Protein AF-A0A084A4T8-F1 (afdb_monomer)

Sequence (423 aa):
MIPLPVWFFDAFEHLAKQDIDALKQLWGAEPVLRAAVVRLDKDNPALHPHKYCPHCGSDHYVPNSREWEYRCLDCLKQSSPATETPFAGLHRRKYYILYAVLMTHWVNDYIEDVVWLSGCHNKIYWKEYASRLEPILAALPAPVTPFPRYLHGFTPEQQGMTCPSCHSHQVRYKDLMPAANPDLSCQVCQHHFVMHPNMPRGMLRDGTQPEVPDWFEKEFDHTSNAEYEHLVTVWHREPVLRELVDRLDEQNPDLNRVQECPYCHNHRIIQPASGSESYACPACGATFVAATGTVFYRMPKDRYWGLYRVLVLLWGQWYLTKALPICRSSSVNQFRIYEKRLQPLFEELKGRPLTPRPRWLLGFTPGEQGVRCLHCHSLNLTTEGRTVSPLDDPKIICEECGHEFMLREWFKERARSNMQQKS

Solvent-accessible surface area (backbone atoms only — not comparable to full-atom values): 24595 Å² total; per-residue (Å²): 133,80,84,79,62,84,54,53,57,77,28,42,57,56,53,55,71,70,60,51,52,52,52,53,50,47,64,67,71,32,66,50,56,53,52,48,50,59,54,52,48,70,51,30,32,92,80,47,67,61,73,50,35,88,88,77,61,49,71,53,70,43,82,45,99,49,92,76,32,32,30,33,70,86,78,65,46,77,45,39,58,25,52,98,31,71,50,45,94,56,59,77,94,51,53,41,41,51,55,26,46,58,56,36,30,75,43,66,56,58,71,60,56,36,21,45,62,18,65,32,56,27,67,67,58,37,50,59,50,50,59,46,40,43,73,61,62,73,70,54,66,74,49,53,43,98,69,72,56,42,35,57,98,54,56,47,39,45,34,62,42,54,33,92,87,76,63,42,48,57,40,38,67,70,51,98,69,56,16,60,63,27,52,33,34,22,77,83,80,66,51,72,47,51,76,50,82,87,58,64,88,43,47,44,94,87,71,46,77,68,94,69,61,82,63,54,58,70,72,43,62,89,45,54,63,31,55,38,27,49,52,47,50,47,56,71,72,32,66,52,57,52,52,52,47,54,56,47,46,68,46,30,56,92,79,34,78,80,64,55,35,78,87,75,69,42,63,66,67,43,64,89,45,96,88,52,72,46,36,34,25,79,87,79,70,48,74,44,43,64,28,52,90,37,76,50,46,97,54,63,76,97,49,55,66,43,45,56,40,46,57,59,49,34,71,33,81,60,56,71,81,65,42,26,70,66,42,70,36,94,41,72,68,57,48,50,50,42,55,60,46,47,44,70,64,57,60,75,43,69,95,53,55,58,37,99,69,69,62,62,36,50,95,57,48,50,24,54,25,57,46,52,37,92,84,79,58,46,48,58,39,48,62,68,64,90,83,83,61,90,38,53,41,39,44,33,37,22,76,85,76,69,53,70,48,46,50,58,57,54,38,35,52,52,50,53,53,59,52,64,77,75,109

Foldseek 3Di:
DDDDDPLLCVQQLLDDPVVSVVLVVLVVAFPLLVVLVVVLLVLQCVNVPDQADPVPRDNAWDDDPDPQWIAHPVVRDIDGSNPPALCGPPDNSCSSLLSLLSSLQSPQDFLLVSCVSSVHFFSVRSVSSVVSSVVSVVPTQPCSGPDDFDGPPDASLVNVDADPVPRDSQKGFPDPRAHRWTWIAHPPPRDIDIPDNPQDQQQDNVSHDQDDDPVLCVQQVPPDSRVNNVLSVLVVQFPLLVVLVVVLLCLQVVNDDQQADLPPRHRDKDDPDDPDQWIADPVVRDIDGSNPNALCPPPDNVCSCLLNLLSSQQSDQDDLVRSCVRSVHPDPVSSVSSVVSSVVSLVVCPPHARHPDDFDGHPDFSLNNVQADPPPRDSQKHFPDPDDHGTSWTWIARPVPRDIDTPSVSSSVVSVVVVVVVD

Secondary structure (DSSP, 8-state):
-PPPPTHHHHHHTTS-HHHHHHHHHHHHH-HHHHHHHHHHHHT-TTTS---S-TTT----EEE-SSTT-EEETTT--EE-TTTTSTTTT--GGGHHHHHHHHHHTT----HHHHHHHTT-SSHHHHHHHHHHHHHHHHTSPSSS-SS----TT--TGGGT---TTT--S-EEESSSS--SS-EEEETTT--EEESSTTSPTT--TTS------HHHHHHHTTS-HHHHHHHHHHHHH-HHHHHHHHHHHHH-TTTS---S-TTT--S--B-SSTT-SEEE-TTT--EEETTTTSTTTT--GGGHHHHHHHHHHHTS---HHHHHHHTT-SSHHHHHHHHHHHHHHHHTTTTS-S-SS----TT--TTTTT---TTT--S-EEETTTTT---SS-EEEETTT--EEEHHHHHHHHHHHHHHT--

Structure (mmCIF, N/CA/C/O backbone):
data_AF-A0A084A4T8-F1
#
_entry.id   AF-A0A084A4T8-F1
#
loop_
_atom_site.group_PDB
_atom_site.id
_atom_site.type_symbol
_atom_site.label_atom_id
_atom_site.label_alt_id
_atom_site.label_comp_id
_atom_site.label_asym_id
_atom_site.label_entity_id
_atom_site.label_seq_id
_atom_site.pdbx_PDB_ins_code
_atom_site.Cartn_x
_atom_site.Cartn_y
_atom_site.Cartn_z
_atom_site.occupancy
_atom_site.B_iso_or_equiv
_atom_site.auth_seq_id
_atom_site.auth_comp_id
_atom_site.auth_asym_id
_atom_site.auth_atom_id
_atom_site.pdbx_PDB_model_num
ATOM 1 N N . MET A 1 1 ? -21.117 -19.922 7.869 1.00 66.38 1 MET A N 1
ATOM 2 C CA . MET A 1 1 ? -20.663 -18.586 7.425 1.00 66.38 1 MET A CA 1
ATOM 3 C C . MET A 1 1 ? -21.016 -17.597 8.530 1.00 66.38 1 MET A C 1
ATOM 5 O O . MET A 1 1 ? -22.169 -17.593 8.939 1.00 66.38 1 MET A O 1
ATOM 9 N N . ILE A 1 2 ? -20.045 -16.870 9.094 1.00 85.06 2 ILE A N 1
ATOM 10 C CA . ILE A 1 2 ? -20.294 -15.910 10.190 1.00 85.06 2 ILE A CA 1
ATOM 11 C C . ILE A 1 2 ? -20.980 -14.664 9.596 1.00 85.06 2 ILE A C 1
ATOM 13 O O . ILE A 1 2 ? -20.499 -14.177 8.571 1.00 85.06 2 ILE A O 1
ATOM 17 N N . PRO A 1 3 ? -22.088 -14.160 10.174 1.00 90.06 3 PRO A N 1
ATOM 18 C CA . PRO A 1 3 ? -22.781 -12.990 9.640 1.00 90.06 3 PRO A CA 1
ATOM 19 C C . PRO A 1 3 ? -21.918 -11.727 9.757 1.00 90.06 3 PRO A C 1
ATOM 21 O O . PRO A 1 3 ? -21.169 -11.560 10.724 1.00 90.06 3 PRO A O 1
ATOM 24 N N . LEU A 1 4 ? -22.033 -10.841 8.766 1.00 92.81 4 LEU A N 1
ATOM 25 C CA . LEU A 1 4 ? -21.408 -9.519 8.796 1.00 92.81 4 LEU A CA 1
ATOM 26 C C . LEU A 1 4 ? -22.286 -8.542 9.591 1.00 92.81 4 LEU A C 1
ATOM 28 O O . LEU A 1 4 ? -23.514 -8.635 9.515 1.00 92.81 4 LEU A O 1
ATOM 32 N N . PRO A 1 5 ? -21.685 -7.600 10.333 1.00 91.12 5 PRO A N 1
ATOM 33 C CA . PRO A 1 5 ? -22.436 -6.575 11.040 1.00 91.12 5 PRO A CA 1
ATOM 34 C C . PRO A 1 5 ? -23.040 -5.555 10.065 1.00 91.12 5 PRO A C 1
ATOM 36 O O . PRO A 1 5 ? -22.519 -5.331 8.974 1.00 91.12 5 PRO A O 1
ATOM 39 N N . VAL A 1 6 ? -24.132 -4.902 10.475 1.00 88.25 6 VAL A N 1
ATOM 40 C CA . VAL A 1 6 ? -24.903 -3.980 9.616 1.00 88.25 6 VAL A CA 1
ATOM 41 C C . VAL A 1 6 ? -24.052 -2.812 9.106 1.00 88.25 6 VAL A C 1
ATOM 43 O O . VAL A 1 6 ? -24.165 -2.436 7.946 1.00 88.25 6 VAL A O 1
ATOM 46 N N . TRP A 1 7 ? -23.146 -2.290 9.937 1.00 90.19 7 TRP A N 1
ATOM 47 C CA . TRP A 1 7 ? -22.259 -1.180 9.574 1.00 90.19 7 TRP A CA 1
ATOM 48 C C . TRP A 1 7 ? -21.188 -1.552 8.537 1.00 90.19 7 TRP A C 1
ATOM 50 O O . TRP A 1 7 ? -20.534 -0.658 8.009 1.00 90.19 7 TRP A O 1
ATOM 60 N N . PHE A 1 8 ? -20.966 -2.843 8.253 1.00 92.81 8 PHE A N 1
ATOM 61 C CA . PHE A 1 8 ? -19.836 -3.303 7.438 1.00 92.81 8 PHE A CA 1
ATOM 62 C C . PHE A 1 8 ? -19.854 -2.710 6.028 1.00 92.81 8 PHE A C 1
ATOM 64 O O . PHE A 1 8 ? -18.835 -2.234 5.538 1.00 92.81 8 PHE A O 1
ATOM 71 N N . PHE A 1 9 ? -21.014 -2.715 5.372 1.00 88.12 9 PHE A N 1
ATOM 72 C CA . PHE A 1 9 ? -21.116 -2.191 4.012 1.00 88.12 9 PHE A CA 1
ATOM 73 C C . PHE A 1 9 ? -21.015 -0.668 3.980 1.00 88.12 9 PHE A C 1
ATOM 75 O O . PHE A 1 9 ? -20.337 -0.146 3.103 1.00 88.12 9 PHE A O 1
ATOM 82 N N . ASP A 1 10 ? -21.574 0.025 4.973 1.00 86.31 10 ASP A N 1
ATOM 83 C CA . ASP A 1 10 ? -21.424 1.479 5.106 1.00 86.31 10 ASP A CA 1
ATOM 84 C C . ASP A 1 10 ? -19.954 1.877 5.329 1.00 86.31 10 ASP A C 1
ATOM 86 O O . ASP A 1 10 ? -19.488 2.892 4.815 1.00 86.31 10 ASP A O 1
ATOM 90 N N . ALA A 1 11 ? -19.204 1.058 6.075 1.00 89.12 11 ALA A N 1
ATOM 91 C CA . ALA A 1 11 ? -17.798 1.296 6.383 1.00 89.12 11 ALA A CA 1
ATOM 92 C C . ALA A 1 11 ? -16.854 1.115 5.191 1.00 89.12 11 ALA A C 1
ATOM 94 O O . ALA A 1 11 ? -15.840 1.808 5.108 1.00 89.12 11 ALA A O 1
ATOM 95 N N . PHE A 1 12 ? -17.181 0.195 4.285 1.00 90.69 12 PHE A N 1
ATOM 96 C CA . PHE A 1 12 ? -16.281 -0.252 3.222 1.00 90.69 12 PHE A CA 1
ATOM 97 C C . PHE A 1 12 ? -16.863 -0.069 1.814 1.00 90.69 12 PHE A C 1
ATOM 99 O O . PHE A 1 12 ? -16.359 -0.660 0.860 1.00 90.69 12 PHE A O 1
ATOM 106 N N . GLU A 1 13 ? -17.905 0.755 1.654 1.00 86.12 13 GLU A N 1
ATOM 107 C CA . GLU A 1 13 ? -18.568 0.992 0.360 1.00 86.12 13 GLU A CA 1
ATOM 108 C C . GLU A 1 13 ? -17.634 1.560 -0.722 1.00 86.12 13 GLU A C 1
ATOM 110 O O . GLU A 1 13 ? -17.899 1.403 -1.913 1.00 86.12 13 GLU A O 1
ATOM 115 N N . HIS A 1 14 ? -16.541 2.222 -0.328 1.00 83.50 14 HIS A N 1
ATOM 116 C CA . HIS A 1 14 ? -15.550 2.786 -1.249 1.00 83.50 14 HIS A CA 1
ATOM 117 C C . HIS A 1 14 ? -14.537 1.755 -1.758 1.00 83.50 14 HIS A C 1
ATOM 119 O O . HIS A 1 14 ? -13.765 2.068 -2.664 1.00 83.50 14 HIS A O 1
ATOM 125 N N . LEU A 1 15 ? -14.505 0.549 -1.186 1.00 84.88 15 LEU A N 1
ATOM 126 C CA . LEU A 1 15 ? -13.504 -0.460 -1.513 1.00 84.88 15 LEU A CA 1
ATOM 127 C C . LEU A 1 15 ? -13.890 -1.307 -2.726 1.00 84.88 15 LEU A C 1
ATOM 129 O O . LEU A 1 15 ? -15.058 -1.577 -3.012 1.00 84.88 15 LEU A O 1
ATOM 133 N N . ALA A 1 16 ? -12.871 -1.786 -3.439 1.00 80.12 16 ALA A N 1
ATOM 134 C CA . ALA A 1 16 ? -13.061 -2.758 -4.503 1.00 80.12 16 ALA A CA 1
ATOM 135 C C . ALA A 1 16 ? -13.474 -4.124 -3.927 1.00 80.12 16 ALA A C 1
ATOM 137 O O . ALA A 1 16 ? -13.137 -4.476 -2.795 1.00 80.12 16 ALA A O 1
ATOM 138 N N . LYS A 1 17 ? -14.144 -4.949 -4.746 1.00 82.81 17 LYS A N 1
ATOM 139 C CA . LYS A 1 17 ? -14.630 -6.281 -4.340 1.00 82.81 17 LYS A CA 1
ATOM 140 C C . LYS A 1 17 ? -13.543 -7.151 -3.695 1.00 82.81 17 LYS A C 1
ATOM 142 O O . LYS A 1 17 ? -13.817 -7.809 -2.702 1.00 82.81 17 LYS A O 1
ATOM 147 N N . GLN A 1 18 ? -12.330 -7.142 -4.245 1.00 82.12 18 GLN A N 1
ATOM 148 C CA . GLN A 1 18 ? -11.220 -7.947 -3.730 1.00 82.12 18 GLN A CA 1
ATOM 149 C C . GLN A 1 18 ? -10.858 -7.576 -2.284 1.00 82.12 18 GLN A C 1
ATOM 151 O O . GLN A 1 18 ? -10.668 -8.466 -1.460 1.00 82.12 18 GLN A O 1
ATOM 156 N N . ASP A 1 19 ? -10.801 -6.281 -1.969 1.00 83.19 19 ASP A N 1
ATOM 157 C CA . ASP A 1 19 ? -10.459 -5.811 -0.625 1.00 83.19 19 ASP A CA 1
ATOM 158 C C . ASP A 1 19 ? -11.617 -6.083 0.349 1.00 83.19 19 ASP A C 1
ATOM 160 O O . ASP A 1 19 ? -11.399 -6.545 1.467 1.00 83.19 19 ASP A O 1
ATOM 164 N N . ILE A 1 20 ? -12.865 -5.918 -0.107 1.00 88.56 20 ILE A N 1
ATOM 165 C CA . ILE A 1 20 ? -14.061 -6.314 0.653 1.00 88.56 20 ILE A CA 1
ATOM 166 C C . ILE A 1 20 ? -14.026 -7.810 0.991 1.00 88.56 20 ILE A C 1
ATOM 168 O O . ILE A 1 20 ? -14.302 -8.195 2.126 1.00 88.56 20 ILE A O 1
ATOM 172 N N . ASP A 1 21 ? -13.705 -8.668 0.023 1.00 88.56 21 ASP A N 1
ATOM 173 C CA . ASP A 1 21 ? -13.674 -10.116 0.230 1.00 88.56 21 ASP A CA 1
ATOM 174 C C . ASP A 1 21 ? -12.537 -10.526 1.188 1.00 88.56 21 ASP A C 1
ATOM 176 O O . ASP A 1 21 ? -12.757 -11.383 2.048 1.00 88.56 21 ASP A O 1
ATOM 180 N N . ALA A 1 22 ? -11.384 -9.848 1.147 1.00 85.56 22 ALA A N 1
ATOM 181 C CA . ALA A 1 22 ? -10.314 -10.023 2.134 1.00 85.56 22 ALA A CA 1
ATOM 182 C C . ALA A 1 22 ? -10.759 -9.621 3.555 1.00 85.56 22 ALA A C 1
ATOM 184 O O . ALA A 1 22 ? -10.529 -10.359 4.515 1.00 85.56 22 ALA A O 1
ATOM 185 N N . LEU A 1 23 ? -11.473 -8.499 3.708 1.00 91.50 23 LEU A N 1
ATOM 186 C CA . LEU A 1 23 ? -12.013 -8.068 5.004 1.00 91.50 23 LEU A CA 1
ATOM 187 C C . LEU A 1 23 ? -13.086 -9.027 5.546 1.00 91.50 23 LEU A C 1
ATOM 189 O O . LEU A 1 23 ? -13.162 -9.244 6.757 1.00 91.50 23 LEU A O 1
ATOM 193 N N . LYS A 1 24 ? -13.888 -9.657 4.677 1.00 92.75 24 LYS A N 1
ATOM 194 C CA . LYS A 1 24 ? -14.833 -10.715 5.084 1.00 92.75 24 LYS A CA 1
ATOM 195 C C . LYS A 1 24 ? -14.114 -11.961 5.593 1.00 92.75 24 LYS A C 1
ATOM 197 O O . LYS A 1 24 ? -14.553 -12.558 6.576 1.00 92.75 24 LYS A O 1
ATOM 202 N N . GLN A 1 25 ? -13.026 -12.363 4.937 1.00 90.69 25 GLN A N 1
ATOM 203 C CA . GLN A 1 25 ? -12.202 -13.482 5.398 1.00 90.69 25 GLN A CA 1
ATOM 204 C C . GLN A 1 25 ? -11.575 -13.171 6.760 1.00 90.69 25 GLN A C 1
ATOM 206 O O . GLN A 1 25 ? -11.677 -13.992 7.671 1.00 90.69 25 GLN A O 1
ATOM 211 N N . LEU A 1 26 ? -11.035 -11.959 6.934 1.00 91.44 26 LEU A N 1
ATOM 212 C CA . LEU A 1 26 ? -10.513 -11.480 8.215 1.00 91.44 26 LEU A CA 1
ATOM 213 C C . LEU A 1 26 ? -11.582 -11.527 9.314 1.00 91.44 26 LEU A C 1
ATOM 215 O O . LEU A 1 26 ? -11.346 -12.075 10.391 1.00 91.44 26 LEU A O 1
ATOM 219 N N . TRP A 1 27 ? -12.787 -11.026 9.019 1.00 94.38 27 TRP A N 1
ATOM 220 C CA . TRP A 1 27 ? -13.927 -11.090 9.935 1.00 94.38 27 TRP A CA 1
ATOM 221 C C . TRP A 1 27 ? -14.267 -12.521 10.343 1.00 94.38 27 TRP A C 1
ATOM 223 O O . TRP A 1 27 ? -14.650 -12.748 11.488 1.00 94.38 27 TRP A O 1
ATOM 233 N N . GLY A 1 28 ? -14.121 -13.492 9.438 1.00 92.06 28 GLY A N 1
ATOM 234 C CA . GLY A 1 28 ? -14.302 -14.912 9.730 1.00 92.06 28 GLY A CA 1
ATOM 235 C C . GLY A 1 28 ? -13.198 -15.494 10.618 1.00 92.06 28 GLY A C 1
ATOM 236 O O . GLY A 1 28 ? -13.489 -16.221 11.572 1.00 92.06 28 GLY A O 1
ATOM 237 N N . ALA A 1 29 ? -11.945 -15.132 10.348 1.00 90.88 29 ALA A N 1
ATOM 238 C CA . ALA A 1 29 ? -10.761 -15.713 10.977 1.00 90.88 29 ALA A CA 1
ATOM 239 C C . ALA A 1 29 ? -10.447 -15.166 12.382 1.00 90.88 29 ALA A C 1
ATOM 241 O O . ALA A 1 29 ? -9.866 -15.887 13.187 1.00 90.88 29 ALA A O 1
ATOM 242 N N . GLU A 1 30 ? -10.856 -13.935 12.709 1.00 94.06 30 GLU A N 1
ATOM 243 C CA . GLU A 1 30 ? -10.407 -13.234 13.926 1.00 94.06 30 GLU A CA 1
ATOM 244 C C . GLU A 1 30 ? -11.482 -13.161 15.033 1.00 94.06 30 GLU A C 1
ATOM 246 O O . GLU A 1 30 ? -12.302 -12.237 15.053 1.00 94.06 30 GLU A O 1
ATOM 251 N N . PRO A 1 31 ? -11.518 -14.103 16.000 1.00 94.56 31 PRO A N 1
ATOM 252 C CA . PRO A 1 31 ? -12.500 -14.080 17.089 1.00 94.56 31 PRO A CA 1
ATOM 253 C C . PRO A 1 31 ? -12.337 -12.897 18.045 1.00 94.56 31 PRO A C 1
ATOM 255 O O . PRO A 1 31 ? -13.341 -12.360 18.514 1.00 94.56 31 PRO A O 1
ATOM 258 N N . VAL A 1 32 ? -11.103 -12.466 18.318 1.00 96.19 32 VAL A N 1
ATOM 259 C CA . VAL A 1 32 ? -10.844 -11.349 19.240 1.00 96.19 32 VAL A CA 1
ATOM 260 C C . VAL A 1 32 ? -11.278 -10.018 18.625 1.00 96.19 32 VAL A C 1
ATOM 262 O O . VAL A 1 32 ? -11.865 -9.204 19.333 1.00 96.19 32 VAL A O 1
ATOM 265 N N . LEU A 1 33 ? -11.118 -9.832 17.308 1.00 95.62 33 LEU A N 1
ATOM 266 C CA . LEU A 1 33 ? -11.690 -8.689 16.584 1.00 95.62 33 LEU A CA 1
ATOM 267 C C . LEU A 1 33 ? -13.210 -8.611 16.785 1.00 95.62 33 LEU A C 1
ATOM 269 O O . LEU A 1 33 ? -13.747 -7.554 17.113 1.00 95.62 33 LEU A O 1
ATOM 273 N N . ARG A 1 34 ? -13.918 -9.739 16.647 1.00 95.62 34 ARG A N 1
ATOM 274 C CA . ARG A 1 34 ? -15.374 -9.780 16.870 1.00 95.62 34 ARG A CA 1
ATOM 275 C C . ARG A 1 34 ? -15.734 -9.442 18.317 1.00 95.62 34 ARG A C 1
ATOM 277 O O . ARG A 1 34 ? -16.686 -8.704 18.550 1.00 95.62 34 ARG A O 1
ATOM 284 N N . ALA A 1 35 ? -14.956 -9.921 19.287 1.00 94.75 35 ALA A N 1
ATOM 285 C CA . ALA A 1 35 ? -15.138 -9.559 20.692 1.00 94.75 35 ALA A CA 1
ATOM 286 C C . ALA A 1 35 ? -14.878 -8.062 20.954 1.00 94.75 35 ALA A C 1
ATOM 288 O O . ALA A 1 35 ? -15.595 -7.451 21.747 1.00 94.75 35 ALA A O 1
ATOM 289 N N . ALA A 1 36 ? -13.898 -7.460 20.273 1.00 96.06 36 ALA A N 1
ATOM 290 C CA . ALA A 1 36 ? -13.628 -6.026 20.333 1.00 96.06 36 ALA A CA 1
ATOM 291 C C . ALA A 1 36 ? -14.796 -5.209 19.761 1.00 96.06 36 ALA A C 1
ATOM 293 O O . ALA A 1 36 ? -15.216 -4.236 20.380 1.00 96.06 36 ALA A O 1
ATOM 294 N N . VAL A 1 37 ? -15.382 -5.647 18.639 1.00 95.88 37 VAL A N 1
ATOM 295 C CA . VAL A 1 37 ? -16.588 -5.024 18.065 1.00 95.88 37 VAL A CA 1
ATOM 296 C C . VAL A 1 37 ? -17.766 -5.104 19.030 1.00 95.88 37 VAL A C 1
ATOM 298 O O . VAL A 1 37 ? -18.402 -4.089 19.274 1.00 95.88 37 VAL A O 1
ATOM 301 N N . VAL A 1 38 ? -18.009 -6.258 19.658 1.00 94.00 38 VAL A N 1
ATOM 302 C CA . VAL A 1 38 ? -19.079 -6.400 20.665 1.00 94.00 38 VAL A CA 1
ATOM 303 C C . VAL A 1 38 ? -18.860 -5.472 21.864 1.00 94.00 38 VAL A C 1
ATOM 305 O O . VAL A 1 38 ? -19.824 -4.992 22.456 1.00 94.00 38 VAL A O 1
ATOM 308 N N . ARG A 1 39 ? -17.606 -5.211 22.252 1.00 94.44 39 ARG A N 1
ATOM 309 C CA . ARG A 1 39 ? -17.297 -4.217 23.291 1.00 94.44 39 ARG A CA 1
ATOM 310 C C . ARG A 1 39 ? -17.595 -2.800 22.809 1.00 94.44 39 ARG A C 1
ATOM 312 O O . ARG A 1 39 ? -18.277 -2.083 23.524 1.00 94.44 39 ARG A O 1
ATOM 319 N N . LEU A 1 40 ? -17.163 -2.440 21.600 1.00 95.00 40 LEU A N 1
ATOM 320 C CA . LEU A 1 40 ? -17.455 -1.134 21.006 1.00 95.00 40 LEU A CA 1
ATOM 321 C C . LEU A 1 40 ? -18.965 -0.902 20.827 1.00 95.00 40 LEU A C 1
ATOM 323 O O . LEU A 1 40 ? -19.439 0.211 21.032 1.00 95.00 40 LEU A O 1
ATOM 327 N N . ASP A 1 41 ? -19.732 -1.946 20.501 1.00 93.38 41 ASP A N 1
ATOM 328 C CA . ASP A 1 41 ? -21.190 -1.878 20.374 1.00 93.38 41 ASP A CA 1
ATOM 329 C C . ASP A 1 41 ? -21.863 -1.456 21.681 1.00 93.38 41 ASP A C 1
ATOM 331 O O . ASP A 1 41 ? -22.810 -0.675 21.628 1.00 93.38 41 ASP A O 1
ATOM 335 N N . LYS A 1 42 ? -21.352 -1.897 22.843 1.00 90.69 42 LYS A N 1
ATOM 336 C CA . LYS A 1 42 ? -21.878 -1.493 24.163 1.00 90.69 42 LYS A CA 1
ATOM 337 C C . LYS A 1 42 ? -21.777 0.011 24.395 1.00 90.69 42 LYS A C 1
ATOM 339 O O . LYS A 1 42 ? -22.657 0.579 25.037 1.00 90.69 42 LYS A O 1
ATOM 344 N N . ASP A 1 43 ? -20.743 0.627 23.835 1.00 88.88 43 ASP A N 1
ATOM 345 C CA . ASP A 1 43 ? -20.471 2.056 23.950 1.00 88.88 43 ASP A CA 1
ATOM 346 C C . ASP A 1 43 ? -21.128 2.864 22.820 1.00 88.88 43 ASP A C 1
ATOM 348 O O . ASP A 1 43 ? -21.014 4.086 22.797 1.00 88.88 43 ASP A O 1
ATOM 352 N N . ASN A 1 44 ? -21.795 2.214 21.856 1.00 89.75 44 ASN A N 1
ATOM 353 C CA . ASN A 1 44 ? -22.417 2.887 20.722 1.00 89.75 44 ASN A CA 1
ATOM 354 C C . ASN A 1 44 ? -23.804 3.431 21.103 1.00 89.75 44 ASN A C 1
ATOM 356 O O . ASN A 1 44 ? -24.772 2.665 21.190 1.00 89.75 44 ASN A O 1
ATOM 360 N N . PRO A 1 45 ? -23.977 4.759 21.216 1.00 83.75 45 PRO A N 1
ATOM 361 C CA . PRO A 1 45 ? -25.247 5.325 21.654 1.00 83.75 45 PRO A CA 1
ATOM 362 C C . PRO A 1 45 ? -26.378 5.204 20.630 1.00 83.75 45 PRO A C 1
ATOM 364 O O . PRO A 1 45 ? -27.539 5.423 20.970 1.00 83.75 45 PRO A O 1
ATOM 367 N N . ALA A 1 46 ? -26.078 4.873 19.370 1.00 83.62 46 ALA A N 1
ATOM 368 C CA . ALA A 1 46 ? -27.115 4.567 18.389 1.00 83.62 46 ALA A CA 1
ATOM 369 C C . ALA A 1 46 ? -27.753 3.188 18.633 1.00 83.62 46 ALA A C 1
ATOM 371 O O . ALA A 1 46 ? -28.901 2.985 18.242 1.00 83.62 46 ALA A O 1
ATOM 372 N N . LEU A 1 47 ? -27.023 2.263 19.267 1.00 84.50 47 LEU A N 1
ATOM 373 C CA . LEU A 1 47 ? -27.507 0.934 19.657 1.00 84.50 47 LEU A CA 1
ATOM 374 C C . LEU A 1 47 ? -28.044 0.934 21.093 1.00 84.50 47 LEU A C 1
ATOM 376 O O . LEU A 1 47 ? -29.055 0.293 21.384 1.00 84.50 47 LEU A O 1
ATOM 380 N N . HIS A 1 48 ? -27.395 1.694 21.975 1.00 81.44 48 HIS A N 1
ATOM 381 C CA . HIS A 1 48 ? -27.725 1.794 23.393 1.00 81.44 48 HIS A CA 1
ATOM 382 C C . HIS A 1 48 ? -27.866 3.262 23.818 1.00 81.44 48 HIS A C 1
ATOM 384 O O . HIS A 1 48 ? -26.970 3.815 24.452 1.00 81.44 48 HIS A O 1
ATOM 390 N N . PRO A 1 49 ? -28.980 3.930 23.476 1.00 73.25 49 PRO A N 1
ATOM 391 C CA . PRO A 1 49 ? -29.186 5.322 23.854 1.00 73.25 49 PRO A CA 1
ATOM 392 C C . PRO A 1 49 ? -29.210 5.470 25.382 1.00 73.25 49 PRO A C 1
ATOM 394 O O . PRO A 1 49 ? -30.065 4.894 26.062 1.00 73.25 49 PRO A O 1
ATOM 397 N N . HIS A 1 50 ? -28.273 6.249 25.930 1.00 69.50 50 HIS A N 1
ATOM 398 C CA . HIS A 1 50 ? -28.257 6.575 27.353 1.00 69.50 50 HIS A CA 1
ATOM 399 C C . HIS A 1 50 ? -29.464 7.439 27.728 1.00 69.50 50 HIS A C 1
ATOM 401 O O . HIS A 1 50 ? -29.815 8.386 27.026 1.00 69.50 50 HIS A O 1
ATOM 407 N N . LYS A 1 51 ? -30.084 7.108 28.864 1.00 69.12 51 LYS A N 1
ATOM 408 C CA . LYS A 1 51 ? -31.191 7.873 29.461 1.00 69.12 51 LYS A CA 1
ATOM 409 C C . LYS A 1 51 ? -30.738 8.791 30.605 1.00 69.12 51 LYS A C 1
ATOM 411 O O . LYS A 1 51 ? -31.562 9.524 31.135 1.00 69.12 51 LYS A O 1
ATOM 416 N N . TYR A 1 52 ? -29.459 8.730 30.988 1.00 77.88 52 TYR A N 1
ATOM 417 C CA . TYR A 1 52 ? -28.913 9.349 32.200 1.00 77.88 52 TYR A CA 1
ATOM 418 C C . TYR A 1 52 ? -27.620 10.117 31.942 1.00 77.88 52 TYR A C 1
ATOM 420 O O . TYR A 1 52 ? -26.982 9.964 30.897 1.00 77.88 52 TYR A O 1
ATOM 428 N N . CYS A 1 53 ? -27.264 10.985 32.895 1.00 78.62 53 CYS A N 1
ATOM 429 C CA . CYS A 1 53 ? -26.310 12.048 32.609 1.00 78.62 53 CYS A CA 1
ATOM 430 C C . CYS A 1 53 ? -24.957 11.424 32.825 1.00 78.62 53 CYS A C 1
ATOM 432 O O . CYS A 1 53 ? -24.726 10.942 33.934 1.00 78.62 53 CYS A O 1
ATOM 434 N N . PRO A 1 54 ? -24.052 11.457 31.838 1.00 78.25 54 PRO A N 1
ATOM 435 C CA . PRO A 1 54 ? -22.746 10.828 31.996 1.00 78.25 54 PRO A CA 1
ATOM 436 C C . PRO A 1 54 ? -21.993 11.409 33.203 1.00 78.25 54 PRO A C 1
ATOM 438 O O . PRO A 1 54 ? -21.237 10.714 33.862 1.00 78.25 54 PRO A O 1
ATOM 441 N N . HIS A 1 55 ? -22.274 12.664 33.570 1.00 81.56 55 HIS A N 1
ATOM 442 C CA . HIS A 1 55 ? -21.566 13.349 34.646 1.00 81.56 55 HIS A CA 1
ATOM 443 C C . HIS A 1 55 ? -22.213 13.256 36.035 1.00 81.56 55 HIS A C 1
ATOM 445 O O . HIS A 1 55 ? -21.495 13.381 37.024 1.00 81.56 55 HIS A O 1
ATOM 451 N N . CYS A 1 56 ? -23.540 13.125 36.144 1.00 84.56 56 CYS A N 1
ATOM 452 C CA . CYS A 1 56 ? -24.228 13.130 37.447 1.00 84.56 56 CYS A CA 1
ATOM 453 C C . CYS A 1 56 ? -25.342 12.084 37.603 1.00 84.56 56 CYS A C 1
ATOM 455 O O . CYS A 1 56 ? -25.975 12.035 38.652 1.00 84.56 56 CYS A O 1
ATOM 457 N N . GLY A 1 57 ? -25.617 11.270 36.581 1.00 81.94 57 GLY A N 1
ATOM 458 C CA . GLY A 1 57 ? -26.642 10.222 36.619 1.00 81.94 57 GLY A CA 1
ATOM 459 C C . GLY A 1 57 ? -28.098 10.700 36.539 1.00 81.94 57 GLY A C 1
ATOM 460 O O . GLY A 1 57 ? -28.989 9.863 36.469 1.00 81.94 57 GLY A O 1
ATOM 461 N N . SER A 1 58 ? -28.353 12.011 36.505 1.00 82.81 58 SER A N 1
ATOM 462 C CA . SER A 1 58 ? -29.700 12.589 36.351 1.00 82.81 58 SER A CA 1
ATOM 463 C C . SER A 1 58 ? -30.373 12.170 35.039 1.00 82.81 58 SER A C 1
ATOM 465 O O . SER A 1 58 ? -29.682 11.946 34.050 1.00 82.81 58 SER A O 1
ATOM 467 N N . ASP A 1 59 ? -31.701 12.100 34.991 1.00 83.12 59 ASP A N 1
ATOM 468 C CA . ASP A 1 59 ? -32.507 11.948 33.771 1.00 83.12 59 ASP A CA 1
ATOM 469 C C . ASP A 1 59 ? -33.134 13.277 33.287 1.00 83.12 59 ASP A C 1
ATOM 471 O O . ASP A 1 59 ? -33.870 13.306 32.297 1.00 83.12 59 ASP A O 1
ATOM 475 N N . HIS A 1 60 ? -32.813 14.400 33.940 1.00 83.12 60 HIS A N 1
ATOM 476 C CA . HIS A 1 60 ? -33.360 15.718 33.627 1.00 83.12 60 HIS A CA 1
ATOM 477 C C . HIS A 1 60 ? -32.571 16.435 32.520 1.00 83.12 60 HIS A C 1
ATOM 479 O O . HIS A 1 60 ? -31.492 16.994 32.760 1.00 83.12 60 HIS A O 1
ATOM 485 N N . TYR A 1 61 ? -33.149 16.498 31.314 1.00 78.00 61 TYR A N 1
ATOM 486 C CA . TYR A 1 61 ? -32.533 17.133 30.141 1.00 78.00 61 TYR A CA 1
ATOM 487 C C . TYR A 1 61 ? -33.404 18.146 29.438 1.00 78.00 61 TYR A C 1
ATOM 489 O O . TYR A 1 61 ? -34.618 17.990 29.338 1.00 78.00 61 TYR A O 1
ATOM 497 N N . VAL A 1 62 ? -32.729 19.103 28.806 1.00 80.75 62 VAL A N 1
ATOM 498 C CA . VAL A 1 62 ? -33.297 19.907 27.725 1.00 80.75 62 VAL A CA 1
ATOM 499 C C . VAL A 1 62 ? -32.482 19.727 26.440 1.00 80.75 62 VAL A C 1
ATOM 501 O O . VAL A 1 62 ? -31.246 19.692 26.510 1.00 80.75 62 VAL A O 1
ATOM 504 N N . PRO A 1 63 ? -33.140 19.609 25.270 1.00 73.19 63 PRO A N 1
ATOM 505 C CA . PRO A 1 63 ? -32.460 19.629 23.979 1.00 73.19 63 PRO A CA 1
ATOM 506 C C . PRO A 1 63 ? -31.611 20.895 23.832 1.00 73.19 63 PRO A C 1
ATOM 508 O O . PRO A 1 63 ? -32.047 21.987 24.202 1.00 73.19 63 PRO A O 1
ATOM 511 N N . ASN A 1 64 ? -30.398 20.751 23.304 1.00 70.75 64 ASN A N 1
ATOM 512 C CA . ASN A 1 64 ? -29.550 21.886 22.958 1.00 70.75 64 ASN A CA 1
ATOM 513 C C . ASN A 1 64 ? -29.805 22.336 21.506 1.00 70.75 64 ASN A C 1
ATOM 515 O O . ASN A 1 64 ? -30.557 21.710 20.764 1.00 70.75 64 ASN A O 1
ATOM 519 N N . SER A 1 65 ? -29.154 23.420 21.078 1.00 64.75 65 SER A N 1
ATOM 520 C CA . SER A 1 65 ? -29.268 23.969 19.717 1.00 64.75 65 SER A CA 1
ATOM 521 C C . SER A 1 65 ? -28.756 23.046 18.602 1.00 64.75 65 SER A C 1
ATOM 523 O O . SER A 1 65 ? -29.037 23.295 17.431 1.00 64.75 65 SER A O 1
ATOM 525 N N . ARG A 1 66 ? -28.008 21.990 18.941 1.00 63.62 66 ARG A N 1
ATOM 526 C CA . ARG A 1 66 ? -27.511 20.974 18.007 1.00 63.62 66 ARG A CA 1
ATOM 527 C C . ARG A 1 66 ? -28.286 19.673 18.173 1.00 63.62 66 ARG A C 1
ATOM 529 O O . ARG A 1 66 ? -28.550 19.247 19.297 1.00 63.62 66 ARG A O 1
ATOM 536 N N . GLU A 1 67 ? -28.606 19.023 17.053 1.00 63.50 67 GLU A N 1
ATOM 537 C CA . GLU A 1 67 ? -29.201 17.685 17.064 1.00 63.50 67 GLU A CA 1
ATOM 538 C C . GLU A 1 67 ? -28.340 16.744 17.918 1.00 63.50 67 GLU A C 1
ATOM 540 O O . GLU A 1 67 ? -27.129 16.647 17.717 1.00 63.50 67 GLU A O 1
ATOM 545 N N . TRP A 1 68 ? -28.982 16.029 18.850 1.00 71.62 68 TRP A N 1
ATOM 546 C CA . TRP A 1 68 ? -28.352 14.987 19.673 1.00 71.62 68 TRP A CA 1
ATOM 547 C C . TRP A 1 68 ? -27.410 15.469 20.795 1.00 71.62 68 TRP A C 1
ATOM 549 O O . TRP A 1 68 ? -26.781 14.646 21.464 1.00 71.62 68 TRP A O 1
ATOM 559 N N . GLU A 1 69 ? -27.366 16.777 21.062 1.00 77.56 69 GLU A N 1
ATOM 560 C CA . GLU A 1 69 ? -26.792 17.344 22.286 1.00 77.56 69 GLU A CA 1
ATOM 561 C C . GLU A 1 69 ? -27.904 17.710 23.278 1.00 77.56 69 GLU A C 1
ATOM 563 O O . GLU A 1 69 ? -28.957 18.237 22.910 1.00 77.56 69 GLU A O 1
ATOM 568 N N . TYR A 1 70 ? -27.656 17.469 24.559 1.00 79.31 70 TYR A N 1
ATOM 569 C CA . TYR A 1 70 ? -28.553 17.836 25.645 1.00 79.31 70 TYR A CA 1
ATOM 570 C C . TYR A 1 70 ? -27.802 18.560 26.752 1.00 79.31 70 TYR A C 1
ATOM 572 O O . TYR A 1 70 ? -26.617 18.332 26.998 1.00 79.31 70 TYR A O 1
ATOM 580 N N . ARG A 1 71 ? -28.511 19.437 27.456 1.00 83.81 71 ARG A N 1
ATOM 581 C CA . ARG A 1 71 ? -28.021 20.043 28.691 1.00 83.81 71 ARG A CA 1
ATOM 582 C C . ARG A 1 71 ? -28.706 19.372 29.868 1.00 83.81 71 ARG A C 1
ATOM 584 O O . ARG A 1 71 ? -29.934 19.344 29.924 1.00 83.81 71 ARG A O 1
ATOM 591 N N . CYS A 1 72 ? -27.919 18.840 30.798 1.00 86.06 72 CYS A N 1
ATOM 592 C CA . CYS A 1 72 ? -28.452 18.342 32.061 1.00 86.06 72 CYS A CA 1
ATOM 593 C C . CYS A 1 72 ? -28.899 19.528 32.921 1.00 86.06 72 CYS A C 1
ATOM 595 O O . CYS A 1 72 ? -28.129 20.472 33.099 1.00 86.06 72 CYS A O 1
ATOM 597 N N . LEU A 1 73 ? -30.121 19.496 33.449 1.00 87.12 73 LEU A N 1
ATOM 598 C CA . LEU A 1 73 ? -30.643 20.587 34.279 1.00 87.12 73 LEU A CA 1
ATOM 599 C C . LEU A 1 73 ? -30.052 20.592 35.694 1.00 87.12 73 LEU A C 1
ATOM 601 O O . LEU A 1 73 ? -29.928 21.661 36.284 1.00 87.12 73 LEU A O 1
ATOM 605 N N . ASP A 1 74 ? -29.613 19.436 36.195 1.00 87.75 74 ASP A N 1
ATOM 606 C CA . ASP A 1 74 ? -29.098 19.318 37.563 1.00 87.75 74 ASP A CA 1
ATOM 607 C C . ASP A 1 74 ? -27.622 19.731 37.669 1.00 87.75 74 ASP A C 1
ATOM 609 O O . ASP A 1 74 ? -27.236 20.437 38.596 1.00 87.75 74 ASP A O 1
ATOM 613 N N . CYS A 1 75 ? -26.775 19.329 36.710 1.00 88.94 75 CYS A N 1
ATOM 614 C CA . CYS A 1 75 ? -25.351 19.703 36.705 1.00 88.94 75 CYS A CA 1
ATOM 615 C C . CYS A 1 75 ? -24.999 20.813 35.707 1.00 88.94 75 CYS A C 1
ATOM 617 O O . CYS A 1 75 ? -23.841 21.223 35.627 1.00 88.94 75 CYS A O 1
ATOM 619 N N . LEU A 1 76 ? -25.975 21.284 34.924 1.00 86.19 76 LEU A N 1
ATOM 620 C CA . LEU A 1 76 ? -25.854 22.343 33.914 1.00 86.19 76 LEU A CA 1
ATOM 621 C C . LEU A 1 76 ? -24.849 22.080 32.782 1.00 86.19 76 LEU A C 1
ATOM 623 O O . LEU A 1 76 ? -24.708 22.940 31.904 1.00 86.19 76 LEU A O 1
ATOM 627 N N . LYS A 1 77 ? -24.189 20.914 32.762 1.00 84.31 77 LYS A N 1
ATOM 628 C CA . LYS A 1 77 ? -23.233 20.510 31.728 1.00 84.31 77 LYS A CA 1
ATOM 629 C C . LYS A 1 77 ? -23.948 20.136 30.432 1.00 84.31 77 LYS A C 1
ATOM 631 O O . LYS A 1 77 ? -25.032 19.547 30.443 1.00 84.31 77 LYS A O 1
ATOM 636 N N . GLN A 1 78 ? -23.312 20.483 29.317 1.00 83.50 78 GLN A N 1
ATOM 637 C CA . GLN A 1 78 ? -23.680 19.994 27.993 1.00 83.50 78 GLN A CA 1
ATOM 638 C C . GLN A 1 78 ? -23.058 18.617 27.779 1.00 83.50 78 GLN A C 1
ATOM 640 O O . GLN A 1 78 ? -21.893 18.386 28.105 1.00 83.50 78 GLN A O 1
ATOM 645 N N . SER A 1 79 ? -23.850 17.705 27.238 1.00 79.19 79 SER A N 1
ATOM 646 C CA . SER A 1 79 ? -23.467 16.321 27.013 1.00 79.19 79 SER A CA 1
ATOM 647 C C . SER A 1 79 ? -24.179 15.788 25.773 1.00 79.19 79 SER A C 1
ATOM 649 O O . SER A 1 79 ? -25.085 16.409 25.220 1.00 79.19 79 SER A O 1
ATOM 651 N N . SER A 1 80 ? -23.761 14.615 25.332 1.00 80.50 80 SER A N 1
ATOM 652 C CA . SER A 1 80 ? -24.439 13.830 24.308 1.00 80.50 80 SER A CA 1
ATOM 653 C C . SER A 1 80 ? -24.519 12.384 24.791 1.00 80.50 80 SER A C 1
ATOM 655 O O . SER A 1 80 ? -23.748 12.013 25.684 1.00 80.50 80 SER A O 1
ATOM 657 N N . PRO A 1 81 ? -25.351 11.532 24.168 1.00 78.62 81 PRO A N 1
ATOM 658 C CA . PRO A 1 81 ? -25.331 10.099 24.448 1.00 78.62 81 PRO A CA 1
ATOM 659 C C . PRO A 1 81 ? -23.949 9.462 24.235 1.00 78.62 81 PRO A C 1
ATOM 661 O O . PRO A 1 81 ? -23.696 8.374 24.719 1.00 78.62 81 PRO A O 1
ATOM 664 N N . ALA A 1 82 ? -23.060 10.117 23.485 1.00 83.44 82 ALA A N 1
ATOM 665 C CA . ALA A 1 82 ? -21.719 9.634 23.187 1.00 83.44 82 ALA A CA 1
ATOM 666 C C . ALA A 1 82 ? -20.652 10.123 24.179 1.00 83.44 82 ALA A C 1
ATOM 668 O O . ALA A 1 82 ? -19.484 9.764 24.045 1.00 83.44 82 ALA A O 1
ATOM 669 N N . THR A 1 83 ? -20.996 11.003 25.118 1.00 83.75 83 THR A N 1
ATOM 670 C CA . THR A 1 83 ? -20.035 11.560 26.077 1.00 83.75 83 THR A CA 1
ATOM 671 C C . THR A 1 83 ? -19.413 10.440 26.918 1.00 83.75 83 THR A C 1
ATOM 673 O O . THR A 1 83 ? -20.122 9.538 27.340 1.00 83.75 83 THR A O 1
ATOM 676 N N . GLU A 1 84 ? -18.091 10.498 27.130 1.00 83.88 84 GLU A N 1
ATOM 677 C CA . GLU A 1 84 ? -17.279 9.458 27.805 1.00 83.88 84 GLU A CA 1
ATOM 678 C C . GLU A 1 84 ? -17.163 8.114 27.057 1.00 83.88 84 GLU A C 1
ATOM 680 O O . GLU A 1 84 ? -16.539 7.182 27.553 1.00 83.88 84 GLU A O 1
ATOM 685 N N . THR A 1 85 ? -17.659 8.033 25.819 1.00 88.88 85 THR A N 1
ATOM 686 C CA . THR A 1 85 ? -17.464 6.877 24.926 1.00 88.88 85 THR A CA 1
ATOM 687 C C . THR A 1 85 ? -16.427 7.186 23.834 1.00 88.88 85 THR A C 1
ATOM 689 O O . THR A 1 85 ? -16.169 8.364 23.546 1.00 88.88 85 THR A O 1
ATOM 692 N N . PRO A 1 86 ? -15.894 6.174 23.119 1.00 92.06 86 PRO A N 1
ATOM 693 C CA . PRO A 1 86 ? -15.070 6.394 21.923 1.00 92.06 86 PRO A CA 1
ATOM 694 C C . PRO A 1 86 ? -15.744 7.278 20.855 1.00 92.06 86 PRO A C 1
ATOM 696 O O . PRO A 1 86 ? -15.065 7.969 20.085 1.00 92.06 86 PRO A O 1
ATOM 699 N N . PHE A 1 87 ? -17.082 7.313 20.836 1.00 91.38 87 PHE A N 1
ATOM 700 C CA . PHE A 1 87 ? -17.893 8.074 19.887 1.00 91.38 87 PHE A CA 1
ATOM 701 C C . PHE A 1 87 ? -18.039 9.568 20.230 1.00 91.38 87 PHE A C 1
ATOM 703 O O . PHE A 1 87 ? -18.630 10.318 19.446 1.00 91.38 87 PHE A O 1
ATOM 710 N N . ALA A 1 88 ? -17.516 10.026 21.373 1.00 87.81 88 ALA A N 1
ATOM 711 C CA . ALA A 1 88 ? -17.666 11.402 21.845 1.00 87.81 88 ALA A CA 1
ATOM 712 C C . ALA A 1 88 ? -17.224 12.441 20.796 1.00 87.81 88 ALA A C 1
ATOM 714 O O . ALA A 1 88 ? -16.109 12.394 20.272 1.00 87.81 88 ALA A O 1
ATOM 715 N N . GLY A 1 89 ? -18.092 13.409 20.488 1.00 83.56 89 GLY A N 1
ATOM 716 C CA . GLY A 1 89 ? -17.800 14.479 19.523 1.00 83.56 89 GLY A CA 1
ATOM 717 C C . GLY A 1 89 ? -17.791 14.045 18.050 1.00 83.56 89 GLY A C 1
ATOM 718 O O . GLY A 1 89 ? -17.521 14.870 17.178 1.00 83.56 89 GLY A O 1
ATOM 719 N N . LEU A 1 90 ? -18.102 12.781 17.743 1.00 86.94 90 LEU A N 1
ATOM 720 C CA . LEU A 1 90 ? -18.315 12.333 16.371 1.00 86.94 90 LEU A CA 1
ATOM 721 C C . LEU A 1 90 ? -19.772 12.542 15.963 1.00 86.94 90 LEU A C 1
ATOM 723 O O . LEU A 1 90 ? -20.704 12.225 16.699 1.00 86.94 90 LEU A O 1
ATOM 727 N N . HIS A 1 91 ? -19.977 13.007 14.734 1.00 84.56 91 HIS A N 1
ATOM 728 C CA . HIS A 1 91 ? -21.306 13.007 14.134 1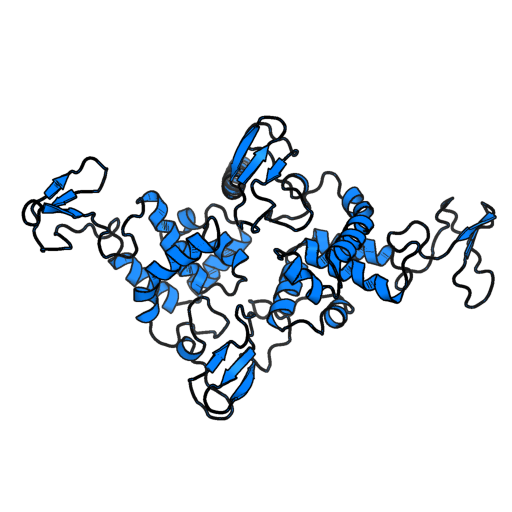.00 84.56 91 HIS A CA 1
ATOM 729 C C . HIS A 1 91 ? -21.777 11.559 13.922 1.00 84.56 91 HIS A C 1
ATOM 731 O O . HIS A 1 91 ? -21.003 10.744 13.420 1.00 84.56 91 HIS A O 1
ATOM 737 N N . ARG A 1 92 ? -23.049 11.244 14.214 1.00 82.56 92 ARG A N 1
ATOM 738 C CA . ARG A 1 92 ? -23.611 9.876 14.126 1.00 82.56 92 ARG A CA 1
ATOM 739 C C . ARG A 1 92 ? -23.295 9.168 12.805 1.00 82.56 92 ARG A C 1
ATOM 741 O O . ARG A 1 92 ? -22.927 8.000 12.786 1.00 82.56 92 ARG A O 1
ATOM 748 N N . ARG A 1 93 ? -23.378 9.899 11.688 1.00 83.31 93 ARG A N 1
ATOM 749 C CA . ARG A 1 93 ? -23.055 9.384 10.342 1.00 83.31 93 ARG A CA 1
ATOM 750 C C . ARG A 1 93 ? -21.599 8.933 10.167 1.00 83.31 93 ARG A C 1
ATOM 752 O O . ARG A 1 93 ? -21.308 8.334 9.153 1.00 83.31 93 ARG A O 1
ATOM 759 N N . LYS A 1 94 ? -20.689 9.232 11.096 1.00 85.94 94 LYS A N 1
ATOM 760 C CA . LYS A 1 94 ? -19.270 8.840 11.049 1.00 85.94 94 LYS A CA 1
ATOM 761 C C . LYS A 1 94 ? -18.936 7.679 11.985 1.00 85.94 94 LYS A C 1
ATOM 763 O O . LYS A 1 94 ? -17.781 7.283 12.060 1.00 85.94 94 LYS A O 1
ATOM 768 N N . TYR A 1 95 ? -19.914 7.126 12.702 1.00 90.25 95 TYR A N 1
ATOM 769 C CA . TYR A 1 95 ? -19.662 6.064 13.680 1.00 90.25 95 TYR A CA 1
ATOM 770 C C . TYR A 1 95 ? -19.064 4.814 13.043 1.00 90.25 95 TYR A C 1
ATOM 772 O O . TYR A 1 95 ? -18.174 4.206 13.628 1.00 90.25 95 TYR A O 1
ATOM 780 N N . TYR A 1 96 ? -19.476 4.485 11.816 1.00 91.19 96 TYR A N 1
ATOM 781 C CA . TYR A 1 96 ? -18.912 3.368 11.060 1.00 91.19 96 TYR A CA 1
ATOM 782 C C . TYR A 1 96 ? -17.387 3.487 10.871 1.00 91.19 96 TYR A C 1
ATOM 784 O O . TYR A 1 96 ? -16.720 2.466 10.763 1.00 91.19 96 TYR A O 1
ATOM 792 N N . ILE A 1 97 ? -16.817 4.704 10.872 1.00 91.19 97 ILE A N 1
ATOM 793 C CA . ILE A 1 97 ? -15.371 4.915 10.697 1.00 91.19 97 ILE A CA 1
ATOM 794 C C . ILE A 1 97 ? -14.603 4.337 11.887 1.00 91.19 97 ILE A C 1
ATOM 796 O O . ILE A 1 97 ? -13.556 3.735 11.686 1.00 91.19 97 ILE A O 1
ATOM 800 N N . LEU A 1 98 ? -15.128 4.443 13.115 1.00 94.44 98 LEU A N 1
ATOM 801 C CA . LEU A 1 98 ? -14.499 3.809 14.281 1.00 94.44 98 LEU A CA 1
ATOM 802 C C . LEU A 1 98 ? -14.452 2.287 14.136 1.00 94.44 98 LEU A C 1
ATOM 804 O O . LEU A 1 98 ? -13.427 1.683 14.433 1.00 94.44 98 LEU A O 1
ATOM 808 N N . TYR A 1 99 ? -15.526 1.673 13.638 1.00 95.94 99 TYR A N 1
ATOM 809 C CA . TYR A 1 99 ? -15.547 0.235 13.363 1.00 95.94 99 TYR A CA 1
ATOM 810 C C . TYR A 1 99 ? -14.584 -0.150 12.236 1.00 95.94 99 TYR A C 1
ATOM 812 O O . TYR A 1 99 ? -13.888 -1.159 12.341 1.00 95.94 99 TYR A O 1
ATOM 820 N N . ALA A 1 100 ? -14.506 0.669 11.184 1.00 95.19 100 ALA A N 1
ATOM 821 C CA . ALA A 1 100 ? -13.561 0.478 10.092 1.00 95.19 100 ALA A CA 1
ATOM 822 C C . ALA A 1 100 ? -12.113 0.529 10.606 1.00 95.19 100 ALA A C 1
ATOM 824 O O . ALA A 1 100 ? -11.343 -0.398 10.368 1.00 95.19 100 ALA A O 1
ATOM 825 N N . VAL A 1 101 ? -11.765 1.558 11.388 1.00 95.62 101 VAL A N 1
ATOM 826 C CA . VAL A 1 101 ? -10.443 1.703 12.016 1.00 95.62 101 VAL A CA 1
ATOM 827 C C . VAL A 1 101 ? -10.157 0.527 12.950 1.00 95.62 101 VAL A C 1
ATOM 829 O O . VAL A 1 101 ? -9.090 -0.075 12.843 1.00 95.62 101 VAL A O 1
ATOM 832 N N . LEU A 1 102 ? -11.125 0.117 13.778 1.00 96.25 102 LEU A N 1
ATOM 833 C CA . LEU A 1 102 ? -11.000 -1.056 14.646 1.00 96.25 102 LEU A CA 1
ATOM 834 C C . LEU A 1 102 ? -10.646 -2.321 13.855 1.00 96.25 102 LEU A C 1
ATOM 836 O O . LEU A 1 102 ? -9.714 -3.030 14.225 1.00 96.25 102 LEU A O 1
ATOM 840 N N . MET A 1 103 ? -11.342 -2.590 12.746 1.00 95.44 103 MET A N 1
ATOM 841 C CA . MET A 1 103 ? -11.013 -3.725 11.878 1.00 95.44 103 MET A CA 1
ATOM 842 C C . MET A 1 103 ? -9.598 -3.630 11.313 1.00 95.44 103 MET A C 1
ATOM 844 O O . MET A 1 103 ? -8.899 -4.642 11.253 1.00 95.44 103 MET A O 1
ATOM 848 N N . THR A 1 104 ? -9.153 -2.429 10.935 1.00 92.88 104 THR A N 1
ATOM 849 C CA . THR A 1 104 ? -7.820 -2.246 10.352 1.00 92.88 104 THR A CA 1
ATOM 850 C C . THR A 1 104 ? -6.662 -2.531 11.306 1.00 92.88 104 THR A C 1
ATOM 852 O O . THR A 1 104 ? -5.568 -2.822 10.832 1.00 92.88 104 THR A O 1
ATOM 855 N N . HIS A 1 105 ? -6.893 -2.589 12.624 1.00 92.94 105 HIS A N 1
ATOM 856 C CA . HIS A 1 105 ? -5.882 -3.081 13.569 1.00 92.94 105 HIS A CA 1
ATOM 857 C C . HIS A 1 105 ? -5.476 -4.544 13.316 1.00 92.94 105 HIS A C 1
ATOM 859 O O . HIS A 1 105 ? -4.334 -4.914 13.579 1.00 92.94 105 HIS A O 1
ATOM 865 N N . TRP A 1 106 ? -6.378 -5.364 12.762 1.00 9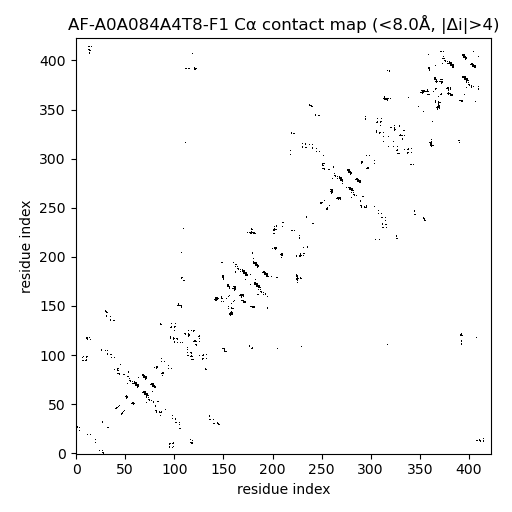2.12 106 TRP A N 1
ATOM 866 C CA . TRP A 1 106 ? -6.099 -6.760 12.394 1.00 92.12 106 TRP A CA 1
ATOM 867 C C . TRP A 1 106 ? -5.640 -6.940 10.945 1.00 92.12 106 TRP A C 1
ATOM 869 O O . TRP A 1 106 ? -5.323 -8.061 10.524 1.00 92.12 106 TRP A O 1
ATOM 879 N N . VAL A 1 107 ? -5.603 -5.855 10.172 1.00 86.62 107 VAL A N 1
ATOM 880 C CA . VAL A 1 107 ? -5.105 -5.881 8.805 1.00 86.62 107 VAL A CA 1
ATOM 881 C C . VAL A 1 107 ? -3.593 -5.713 8.841 1.00 86.62 107 VAL A C 1
ATOM 883 O O . VAL A 1 107 ? -3.053 -4.728 9.334 1.00 86.62 107 VAL A O 1
ATOM 886 N N . ASN A 1 108 ? -2.910 -6.701 8.284 1.00 77.75 108 ASN A N 1
ATOM 887 C CA . ASN A 1 108 ? -1.463 -6.734 8.183 1.00 77.75 108 ASN A CA 1
ATOM 888 C C . ASN A 1 108 ? -0.993 -5.963 6.938 1.00 77.75 108 ASN A C 1
ATOM 890 O O . ASN A 1 108 ? -0.475 -6.548 5.994 1.00 77.75 108 ASN A O 1
ATOM 894 N N . ASP A 1 109 ? -1.290 -4.667 6.896 1.00 74.06 109 ASP A N 1
ATOM 895 C CA . ASP A 1 109 ? -1.022 -3.760 5.776 1.00 74.06 109 ASP A CA 1
ATOM 896 C C . ASP A 1 109 ? -0.026 -2.664 6.154 1.00 74.06 109 ASP A C 1
ATOM 898 O O . ASP A 1 109 ? 0.168 -2.350 7.331 1.00 74.06 109 ASP A O 1
ATOM 902 N N . TYR A 1 110 ? 0.561 -2.031 5.135 1.00 73.75 110 TYR A N 1
ATOM 903 C CA . TYR A 1 110 ? 1.288 -0.780 5.333 1.00 73.75 110 TYR A CA 1
ATOM 904 C C . TYR A 1 110 ? 0.307 0.305 5.836 1.00 73.75 110 TYR A C 1
ATOM 906 O O . TYR A 1 110 ? -0.900 0.211 5.609 1.00 73.75 110 TYR A O 1
ATOM 914 N N . ILE A 1 111 ? 0.785 1.319 6.566 1.00 76.06 111 ILE A N 1
ATOM 915 C CA . ILE A 1 111 ? -0.089 2.274 7.273 1.00 76.06 111 ILE A CA 1
ATOM 916 C C . ILE A 1 111 ? -0.973 3.036 6.271 1.00 76.06 111 ILE A C 1
ATOM 918 O O . ILE A 1 111 ? -2.136 3.296 6.538 1.00 76.06 111 ILE A O 1
ATOM 922 N N . GLU A 1 112 ? -0.436 3.346 5.096 1.00 73.94 112 GLU A N 1
ATOM 923 C CA . GLU A 1 112 ? -1.134 3.967 3.973 1.00 73.94 112 GLU A CA 1
ATOM 924 C C . GLU A 1 112 ? -2.328 3.115 3.520 1.00 73.94 112 GLU A C 1
ATOM 926 O O . GLU A 1 112 ? -3.448 3.612 3.385 1.00 73.94 112 GLU A O 1
ATOM 931 N N . ASP A 1 113 ? -2.111 1.805 3.374 1.00 77.62 113 ASP A N 1
ATOM 932 C CA . ASP A 1 113 ? -3.147 0.859 2.970 1.00 77.62 113 ASP A CA 1
ATOM 933 C C . ASP A 1 113 ? -4.239 0.747 4.048 1.00 77.62 113 ASP A C 1
ATOM 935 O O . ASP A 1 113 ? -5.424 0.778 3.724 1.00 77.62 113 ASP A O 1
ATOM 939 N N . VAL A 1 114 ? -3.897 0.680 5.342 1.00 82.75 114 VAL A N 1
ATOM 940 C CA . VAL A 1 114 ? -4.931 0.628 6.400 1.00 82.75 114 VAL A CA 1
ATOM 941 C C . VAL A 1 114 ? -5.707 1.935 6.543 1.00 82.75 114 VAL A C 1
ATOM 943 O O . VAL A 1 114 ? -6.911 1.893 6.790 1.00 82.75 114 VAL A O 1
ATOM 946 N N . VAL A 1 115 ? -5.065 3.091 6.348 1.00 83.81 115 VAL A N 1
ATOM 947 C CA . VAL A 1 115 ? -5.757 4.391 6.334 1.00 83.81 115 VAL A CA 1
ATOM 948 C C . VAL A 1 115 ? -6.762 4.442 5.190 1.00 83.81 115 VAL A C 1
ATOM 950 O O . VAL A 1 115 ? -7.895 4.893 5.380 1.00 83.81 115 VAL A O 1
ATOM 953 N N . TRP A 1 116 ? -6.359 3.948 4.019 1.00 80.44 116 TRP A N 1
ATOM 954 C CA . TRP A 1 116 ? -7.237 3.819 2.867 1.00 80.44 116 TRP A CA 1
ATOM 955 C C . TRP A 1 116 ? -8.409 2.867 3.148 1.00 80.44 116 TRP A C 1
ATOM 957 O O . TRP A 1 116 ? -9.574 3.225 2.942 1.00 80.44 116 TRP A O 1
ATOM 967 N N . LEU A 1 117 ? -8.125 1.674 3.679 1.00 85.38 117 LEU A N 1
ATOM 968 C CA . LEU A 1 117 ? -9.137 0.666 4.003 1.00 85.38 117 LEU A CA 1
ATOM 969 C C . LEU A 1 117 ? -10.177 1.190 4.995 1.00 85.38 117 LEU A C 1
ATOM 971 O O . LEU A 1 117 ? -11.366 0.939 4.814 1.00 85.38 117 LEU A O 1
ATOM 975 N N . SER A 1 118 ? -9.765 1.958 6.005 1.00 88.50 118 SER A N 1
ATOM 976 C CA . SER A 1 118 ? -10.686 2.501 7.008 1.00 88.50 118 SER A CA 1
ATOM 977 C C . SER A 1 118 ? -11.529 3.684 6.511 1.00 88.50 118 SER A C 1
ATOM 979 O O . SER A 1 118 ? -12.361 4.202 7.259 1.00 88.50 118 SER A O 1
ATOM 981 N N . GLY A 1 119 ? -11.287 4.173 5.290 1.00 82.88 119 GLY A N 1
ATOM 982 C CA . GLY A 1 119 ? -11.938 5.368 4.749 1.00 82.88 119 GLY A CA 1
ATOM 983 C C . GLY A 1 119 ? -11.519 6.664 5.453 1.00 82.88 119 GLY A C 1
ATOM 984 O O . GLY A 1 119 ? -12.211 7.685 5.342 1.00 82.88 119 GLY A O 1
ATOM 985 N N . CYS A 1 120 ? -10.405 6.644 6.193 1.00 84.81 120 CYS A N 1
ATOM 986 C CA . CYS A 1 120 ? -9.834 7.834 6.812 1.00 84.81 120 CYS A CA 1
ATOM 987 C C . CYS A 1 120 ? -9.193 8.731 5.747 1.00 84.81 120 CYS A C 1
ATOM 989 O O . CYS A 1 120 ? -8.752 8.279 4.700 1.00 84.81 120 CYS A O 1
ATOM 991 N N . HIS A 1 121 ? -9.154 10.038 6.011 1.00 76.75 121 HIS A N 1
ATOM 992 C CA . HIS A 1 121 ? -8.582 10.985 5.052 1.00 76.75 121 HIS A CA 1
ATOM 993 C C . HIS A 1 121 ? -7.048 10.887 4.973 1.00 76.75 121 HIS A C 1
ATOM 995 O O . HIS A 1 121 ? -6.457 11.039 3.907 1.00 76.75 121 HIS A O 1
ATOM 1001 N N . ASN A 1 122 ? -6.405 10.669 6.122 1.00 79.12 122 ASN A N 1
ATOM 1002 C CA . ASN A 1 122 ? -4.959 10.540 6.247 1.00 79.12 122 ASN A CA 1
ATOM 1003 C C . ASN A 1 122 ? -4.592 9.824 7.559 1.00 79.12 122 ASN A C 1
ATOM 1005 O O . ASN A 1 122 ? -5.442 9.586 8.428 1.00 79.12 122 ASN A O 1
ATOM 1009 N N . LYS A 1 123 ? -3.295 9.550 7.717 1.00 82.44 123 LYS A N 1
ATOM 1010 C CA . LYS A 1 123 ? -2.699 8.935 8.913 1.00 82.44 123 LYS A CA 1
ATOM 1011 C C . LYS A 1 123 ? -2.991 9.676 10.223 1.00 82.44 123 LYS A C 1
ATOM 1013 O O . LYS A 1 123 ? -3.067 9.025 11.259 1.00 82.44 123 LYS A O 1
ATOM 1018 N N . ILE A 1 124 ? -3.126 11.007 10.214 1.00 85.88 124 ILE A N 1
ATOM 1019 C CA . ILE A 1 124 ? -3.394 11.793 11.435 1.00 85.88 124 ILE A CA 1
ATOM 1020 C C . ILE A 1 124 ? -4.793 11.464 11.948 1.00 85.88 124 ILE A C 1
ATOM 1022 O O . ILE A 1 124 ? -4.936 11.031 13.087 1.00 85.88 124 ILE A O 1
ATOM 1026 N N . TYR A 1 125 ? -5.802 11.564 11.082 1.00 87.44 125 TYR A N 1
ATOM 1027 C CA . TYR A 1 125 ? -7.171 11.206 11.446 1.00 87.44 125 TYR A CA 1
ATOM 1028 C C . TYR A 1 125 ? -7.287 9.738 11.843 1.00 87.44 125 TYR A C 1
ATOM 1030 O O . TYR A 1 125 ? -7.963 9.427 12.817 1.00 87.44 125 TYR A O 1
ATOM 1038 N N . TRP A 1 126 ? -6.610 8.830 11.132 1.00 91.19 126 TRP A N 1
ATOM 1039 C CA . TRP A 1 126 ? -6.592 7.420 11.522 1.00 91.19 126 TRP A CA 1
ATOM 1040 C C . TRP A 1 126 ? -6.047 7.236 12.943 1.00 91.19 126 TRP A C 1
ATOM 1042 O O . TRP A 1 126 ? -6.679 6.557 13.744 1.00 91.19 126 TRP A O 1
ATOM 1052 N N . LYS A 1 127 ? -4.942 7.909 13.298 1.00 91.25 127 LYS A N 1
ATOM 1053 C CA . LYS A 1 127 ? -4.379 7.874 14.659 1.00 91.25 127 LYS A CA 1
ATOM 1054 C C . LYS A 1 127 ? -5.325 8.461 15.706 1.00 91.25 127 LYS A C 1
ATOM 1056 O O . LYS A 1 127 ? -5.400 7.921 16.802 1.00 91.25 127 LYS A O 1
ATOM 1061 N N . GLU A 1 128 ? -6.059 9.525 15.382 1.00 92.19 128 GLU A N 1
ATOM 1062 C CA . GLU A 1 128 ? -7.084 10.089 16.273 1.00 92.19 128 GLU A CA 1
ATOM 1063 C C . GLU A 1 128 ? -8.255 9.127 16.510 1.00 92.19 128 GLU A C 1
ATOM 1065 O O . GLU A 1 128 ? -8.814 9.088 17.604 1.00 92.19 128 GLU A O 1
ATOM 1070 N N . TYR A 1 129 ? -8.655 8.348 15.502 1.00 94.44 129 TYR A N 1
ATOM 1071 C CA . TYR A 1 129 ? -9.650 7.291 15.686 1.00 94.44 129 TYR A CA 1
ATOM 1072 C C . TYR A 1 129 ? -9.075 6.097 16.451 1.00 94.44 129 TYR A C 1
ATOM 1074 O O . TYR A 1 129 ? -9.747 5.568 17.332 1.00 94.44 129 TYR A O 1
ATOM 1082 N N . ALA A 1 130 ? -7.835 5.702 16.160 1.00 94.38 130 ALA A N 1
ATOM 1083 C CA . ALA A 1 130 ? -7.154 4.612 16.846 1.00 94.38 130 ALA A CA 1
ATOM 1084 C C . ALA A 1 130 ? -6.961 4.913 18.342 1.00 94.38 130 ALA A C 1
ATOM 1086 O O . ALA A 1 130 ? -7.212 4.041 19.171 1.00 94.38 130 ALA A O 1
ATOM 1087 N N . SER A 1 131 ? -6.618 6.153 18.711 1.00 94.44 131 SER A N 1
ATOM 1088 C CA . SER A 1 131 ? -6.454 6.542 20.119 1.00 94.44 131 SER A CA 1
ATOM 1089 C C . SER A 1 131 ? -7.757 6.438 20.916 1.00 94.44 131 SER A C 1
ATOM 1091 O O . SER A 1 131 ? -7.756 6.028 22.073 1.00 94.44 131 SER A O 1
ATOM 1093 N N . ARG A 1 132 ? -8.906 6.710 20.283 1.00 94.56 132 ARG A N 1
ATOM 1094 C CA . ARG A 1 132 ? -10.233 6.513 20.898 1.00 94.56 132 ARG A CA 1
ATOM 1095 C C . ARG A 1 132 ? -10.537 5.045 21.197 1.00 94.56 132 ARG A C 1
ATOM 1097 O O . ARG A 1 132 ? -11.366 4.768 22.059 1.00 94.56 132 ARG A O 1
ATOM 1104 N N . LEU A 1 133 ? -9.902 4.118 20.482 1.00 95.69 133 LEU A N 1
ATOM 1105 C CA . LEU A 1 133 ? -10.086 2.677 20.646 1.00 95.69 133 LEU A CA 1
ATOM 1106 C C . LEU A 1 133 ? -9.115 2.067 21.665 1.00 95.69 133 LEU A C 1
ATOM 1108 O O . LEU A 1 133 ? -9.347 0.937 22.091 1.00 95.69 133 LEU A O 1
ATOM 1112 N N . GLU A 1 134 ? -8.077 2.789 22.106 1.00 93.62 134 GLU A N 1
ATOM 1113 C CA . GLU A 1 134 ? -7.076 2.295 23.067 1.00 93.62 134 GLU A CA 1
ATOM 1114 C C . GLU A 1 134 ? -7.685 1.625 24.312 1.00 93.62 134 GLU A C 1
ATOM 1116 O O . GLU A 1 134 ? -7.244 0.519 24.637 1.00 93.62 134 GLU A O 1
ATOM 1121 N N . PRO A 1 135 ? -8.726 2.178 24.976 1.00 92.06 135 PRO A N 1
ATOM 1122 C CA . PRO A 1 135 ? -9.331 1.525 26.139 1.00 92.06 135 PRO A CA 1
ATOM 1123 C C . PRO A 1 135 ? -9.945 0.157 25.813 1.00 92.06 135 PRO A C 1
ATOM 1125 O O . PRO A 1 135 ? -9.884 -0.768 26.623 1.00 92.06 135 PRO A O 1
ATOM 1128 N N . ILE A 1 136 ? -10.515 0.009 24.613 1.00 93.75 136 ILE A N 1
ATOM 1129 C CA . ILE A 1 136 ? -11.093 -1.255 24.146 1.00 93.75 136 ILE A CA 1
ATOM 1130 C C . ILE A 1 136 ? -9.976 -2.249 23.843 1.00 93.75 136 ILE A C 1
ATOM 1132 O O . ILE A 1 136 ? -10.052 -3.391 24.297 1.00 93.75 136 ILE A O 1
ATOM 1136 N N . LEU A 1 137 ? -8.944 -1.815 23.111 1.00 93.81 137 LEU A N 1
ATOM 1137 C CA . LEU A 1 137 ? -7.819 -2.654 22.692 1.00 93.81 137 LEU A CA 1
ATOM 1138 C C . LEU A 1 137 ? -6.995 -3.151 23.889 1.00 93.81 137 LEU A C 1
ATOM 1140 O O . LEU A 1 137 ? -6.626 -4.324 23.934 1.00 93.81 137 LEU A O 1
ATOM 1144 N N . ALA A 1 138 ? -6.761 -2.294 24.886 1.00 91.38 138 ALA A N 1
ATOM 1145 C CA . ALA A 1 138 ? -6.020 -2.635 26.102 1.00 91.38 138 ALA A CA 1
ATOM 1146 C C . ALA A 1 138 ? -6.733 -3.685 26.973 1.00 91.38 138 ALA A C 1
ATOM 1148 O O . ALA A 1 138 ? -6.084 -4.398 27.734 1.00 91.38 138 ALA A O 1
ATOM 1149 N N . ALA A 1 139 ? -8.059 -3.800 26.858 1.00 91.31 139 ALA A N 1
ATOM 1150 C CA . ALA A 1 139 ? -8.870 -4.732 27.640 1.00 91.31 139 ALA A CA 1
ATOM 1151 C C . ALA A 1 139 ? -9.095 -6.095 26.951 1.00 91.31 139 ALA A C 1
ATOM 1153 O O . ALA A 1 139 ? -9.894 -6.908 27.438 1.00 91.31 139 ALA A O 1
ATOM 1154 N N . LEU A 1 140 ? -8.455 -6.334 25.802 1.00 93.62 140 LEU A N 1
ATOM 1155 C CA . LEU A 1 140 ? -8.560 -7.587 25.057 1.00 93.62 140 LEU A CA 1
ATOM 1156 C C . LEU A 1 140 ? -7.685 -8.690 25.672 1.00 93.62 140 LEU A C 1
ATOM 1158 O O . LEU A 1 140 ? -6.630 -8.404 26.237 1.00 93.62 140 LEU A O 1
ATOM 1162 N N . PRO A 1 141 ? -8.104 -9.964 25.562 1.00 91.50 141 PRO A N 1
ATOM 1163 C CA . PRO A 1 141 ? -7.278 -11.083 25.995 1.00 91.50 141 PRO A CA 1
ATOM 1164 C C . PRO A 1 141 ? -6.060 -11.259 25.078 1.00 91.50 141 PRO A C 1
ATOM 1166 O O . PRO A 1 141 ? -6.152 -11.046 23.869 1.00 91.50 141 PRO A O 1
ATOM 1169 N N . ALA A 1 142 ? -4.943 -11.713 25.650 1.00 88.94 142 ALA A N 1
ATOM 1170 C CA . ALA A 1 142 ? -3.802 -12.217 24.891 1.00 88.94 142 ALA A CA 1
ATOM 1171 C C . ALA A 1 142 ? -3.919 -13.751 24.711 1.00 88.94 142 ALA A C 1
ATOM 1173 O O . ALA A 1 142 ? -4.280 -14.434 25.675 1.00 88.94 142 ALA A O 1
ATOM 1174 N N . PRO A 1 143 ? -3.606 -14.312 23.525 1.00 93.38 143 PRO A N 1
ATOM 1175 C CA . PRO A 1 143 ? -3.205 -13.607 22.310 1.00 93.38 143 PRO A CA 1
ATOM 1176 C C . PRO A 1 143 ? -4.395 -12.934 21.600 1.00 93.38 143 PRO A C 1
ATOM 1178 O O . PRO A 1 143 ? -5.489 -13.493 21.524 1.00 93.38 143 PRO A O 1
ATOM 1181 N N . VAL A 1 144 ? -4.167 -11.748 21.027 1.00 94.25 144 VAL A N 1
ATOM 1182 C CA . VAL A 1 144 ? -5.198 -10.974 20.302 1.00 94.25 144 VAL A CA 1
ATOM 1183 C C . VAL A 1 144 ? -5.505 -11.512 18.899 1.00 94.25 144 VAL A C 1
ATOM 1185 O O . VAL A 1 144 ? -6.405 -11.018 18.222 1.00 94.25 144 VAL A O 1
ATOM 1188 N N . THR A 1 145 ? -4.766 -12.518 18.441 1.00 91.69 145 THR A N 1
ATOM 1189 C CA . THR A 1 145 ? -4.988 -13.208 17.168 1.00 91.69 145 THR A CA 1
ATOM 1190 C C . THR A 1 145 ? -4.560 -14.672 17.293 1.00 91.69 145 THR A C 1
ATOM 1192 O O . THR A 1 145 ? -3.597 -14.959 18.007 1.00 91.69 145 THR A O 1
ATOM 1195 N N . PRO A 1 146 ? -5.239 -15.616 16.617 1.00 89.00 146 PRO A N 1
ATOM 1196 C CA . PRO A 1 146 ? -4.771 -16.996 16.524 1.00 89.00 146 PRO A CA 1
ATOM 1197 C C . PRO A 1 146 ? -3.549 -17.159 15.604 1.00 89.00 146 PRO A C 1
ATOM 1199 O O . PRO A 1 146 ? -2.879 -18.185 15.680 1.00 89.00 146 PRO A O 1
ATOM 1202 N N . PHE A 1 147 ? -3.251 -16.174 14.748 1.00 85.12 147 PHE A N 1
ATOM 1203 C CA . PHE A 1 147 ? -2.151 -16.226 13.782 1.00 85.12 147 PHE A CA 1
ATOM 1204 C C . PHE A 1 147 ? -1.248 -14.995 13.958 1.00 85.12 147 PHE A C 1
ATOM 1206 O O . PHE A 1 147 ? -1.525 -13.956 13.342 1.00 85.12 147 PHE A O 1
ATOM 1213 N N . PRO A 1 148 ? -0.199 -15.085 14.804 1.00 85.00 148 PRO A N 1
ATOM 1214 C CA . PRO A 1 148 ? 0.707 -13.973 15.075 1.00 85.00 148 PRO A CA 1
ATOM 1215 C C . PRO A 1 148 ? 1.297 -13.408 13.784 1.00 85.00 148 PRO A C 1
ATOM 1217 O O . PRO A 1 148 ? 1.769 -14.154 12.927 1.00 85.00 148 PRO A O 1
ATOM 1220 N N . ARG A 1 149 ? 1.238 -12.088 13.637 1.00 83.50 149 ARG A N 1
ATOM 1221 C CA . ARG A 1 149 ? 1.760 -11.326 12.491 1.00 83.50 149 ARG A CA 1
ATOM 1222 C C . ARG A 1 149 ? 1.954 -9.878 12.924 1.00 83.50 149 ARG A C 1
ATOM 1224 O O . ARG A 1 149 ? 1.654 -9.523 14.060 1.00 83.50 149 ARG A O 1
ATOM 1231 N N . TYR A 1 150 ? 2.422 -8.987 12.064 1.00 84.44 150 TYR A N 1
ATOM 1232 C CA . TYR A 1 150 ? 2.306 -7.579 12.434 1.00 84.44 150 TYR A CA 1
ATOM 1233 C C . TYR A 1 150 ? 0.830 -7.143 12.484 1.00 84.44 150 TYR A C 1
ATOM 1235 O O . TYR A 1 150 ? 0.082 -7.338 11.527 1.00 84.44 150 TYR A O 1
ATOM 1243 N N . LEU A 1 151 ? 0.421 -6.559 13.614 1.00 87.25 151 LEU A N 1
ATOM 1244 C CA . LEU A 1 151 ? -0.902 -5.975 13.829 1.00 87.25 151 LEU A CA 1
ATOM 1245 C C . LEU A 1 151 ? -0.741 -4.556 14.376 1.00 87.25 151 LEU A C 1
ATOM 1247 O O . LEU A 1 151 ? 0.016 -4.331 15.327 1.00 87.25 151 LEU A O 1
ATOM 1251 N N . HIS A 1 152 ? -1.459 -3.597 13.792 1.00 85.56 152 HIS A N 1
ATOM 1252 C CA . HIS A 1 152 ? -1.350 -2.194 14.189 1.00 85.56 152 HIS A CA 1
ATOM 1253 C C . HIS A 1 152 ? -1.823 -2.008 15.631 1.00 85.56 152 HIS A C 1
ATOM 1255 O O . HIS A 1 152 ? -2.883 -2.492 16.019 1.00 85.56 152 HIS A O 1
ATOM 1261 N N . GLY A 1 153 ? -1.051 -1.280 16.437 1.00 85.62 153 GLY A N 1
ATOM 1262 C CA . GLY A 1 153 ? -1.413 -0.973 17.825 1.00 85.62 153 GLY A CA 1
ATOM 1263 C C . GLY A 1 153 ? -1.279 -2.135 18.817 1.00 85.62 153 GLY A C 1
ATOM 1264 O O . GLY A 1 153 ? -1.599 -1.940 19.986 1.00 85.62 153 GLY A O 1
ATOM 1265 N N . PHE A 1 154 ? -0.777 -3.302 18.395 1.00 90.12 154 PHE A N 1
ATOM 1266 C CA . PHE A 1 154 ? -0.531 -4.437 19.286 1.00 90.12 154 PHE A CA 1
ATOM 1267 C C . PHE A 1 154 ? 0.954 -4.765 19.394 1.00 90.12 154 PHE A C 1
ATOM 1269 O O . PHE A 1 154 ? 1.663 -4.896 18.393 1.00 90.12 154 PHE A O 1
ATOM 1276 N N . THR A 1 155 ? 1.432 -4.952 20.621 1.00 90.25 155 THR A N 1
ATOM 1277 C CA . THR A 1 155 ? 2.796 -5.426 20.865 1.00 90.25 155 THR A CA 1
ATOM 1278 C C . THR A 1 155 ? 2.931 -6.901 20.467 1.00 90.25 155 THR A C 1
ATOM 1280 O O . THR A 1 155 ? 1.933 -7.628 20.444 1.00 90.25 155 THR A O 1
ATOM 1283 N N . PRO A 1 156 ? 4.150 -7.396 20.180 1.00 90.88 156 PRO A N 1
ATOM 1284 C CA . PRO A 1 156 ? 4.339 -8.824 19.927 1.00 90.88 156 PRO A CA 1
ATOM 1285 C C . PRO A 1 156 ? 3.905 -9.687 21.128 1.00 90.88 156 PRO A C 1
ATOM 1287 O O . PRO A 1 156 ? 3.361 -10.772 20.948 1.00 90.88 156 PRO A O 1
ATOM 1290 N N . GLU A 1 157 ? 4.071 -9.183 22.354 1.00 90.75 157 GLU A N 1
ATOM 1291 C CA . GLU A 1 157 ? 3.594 -9.834 23.583 1.00 90.75 157 GLU A CA 1
ATOM 1292 C C . GLU A 1 157 ? 2.076 -10.054 23.580 1.00 90.75 157 GLU A C 1
ATOM 1294 O O . GLU A 1 157 ? 1.616 -11.161 23.853 1.00 90.75 157 GLU A O 1
ATOM 1299 N N . GLN A 1 158 ? 1.290 -9.036 23.209 1.00 91.88 158 GLN A N 1
ATOM 1300 C CA . GLN A 1 158 ? -0.171 -9.155 23.113 1.00 91.88 158 GLN A CA 1
ATOM 1301 C C . GLN A 1 158 ? -0.608 -10.191 22.073 1.00 91.88 158 GLN A C 1
ATOM 1303 O O . GLN A 1 158 ? -1.737 -10.672 22.115 1.00 91.88 158 GLN A O 1
ATOM 1308 N N . GLN A 1 159 ? 0.281 -10.563 21.155 1.00 91.25 159 GLN A N 1
ATOM 1309 C CA . GLN A 1 159 ? 0.065 -11.604 20.155 1.00 91.25 159 GLN A CA 1
ATOM 1310 C C . GLN A 1 159 ? 0.612 -12.974 20.572 1.00 91.25 159 GLN A C 1
ATOM 1312 O O . GLN A 1 159 ? 0.570 -13.915 19.787 1.00 91.25 159 GLN A O 1
ATOM 1317 N N . GLY A 1 160 ? 1.100 -13.104 21.807 1.00 91.44 160 GLY A N 1
ATOM 1318 C CA . GLY A 1 160 ? 1.624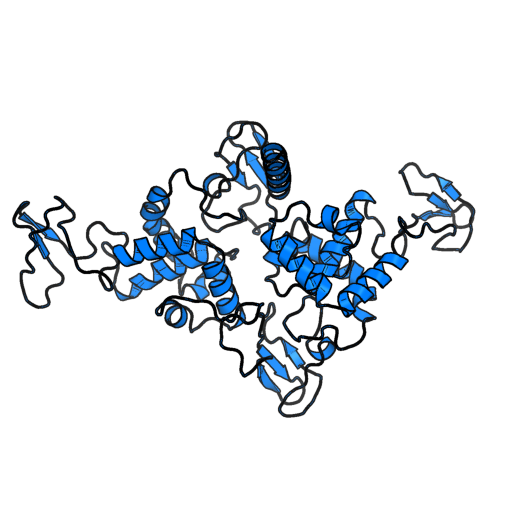 -14.354 22.349 1.00 91.44 160 GLY A CA 1
ATOM 1319 C C . GLY A 1 160 ? 3.072 -14.654 21.960 1.00 91.44 160 GLY A C 1
ATOM 1320 O O . GLY A 1 160 ? 3.517 -15.784 22.143 1.00 91.44 160 GLY A O 1
ATOM 1321 N N . MET A 1 161 ? 3.827 -13.678 21.442 1.00 91.88 161 MET A N 1
ATOM 1322 C CA . MET A 1 161 ? 5.226 -13.896 21.071 1.00 91.88 161 MET A CA 1
ATOM 1323 C C . MET A 1 161 ? 6.140 -13.984 22.298 1.00 91.88 161 MET A C 1
ATOM 1325 O O . MET A 1 161 ? 6.033 -13.200 23.243 1.00 91.88 161 MET A O 1
ATOM 1329 N N . THR A 1 162 ? 7.105 -14.902 22.236 1.00 93.88 162 THR A N 1
ATOM 1330 C CA . THR A 1 162 ? 8.178 -15.065 23.227 1.00 93.88 162 THR A CA 1
ATOM 1331 C C . THR A 1 162 ? 9.533 -15.120 22.546 1.00 93.88 162 THR A C 1
ATOM 1333 O O . THR A 1 162 ? 9.653 -15.643 21.439 1.00 93.88 162 THR A O 1
ATOM 1336 N N . CYS A 1 163 ? 10.573 -14.647 23.227 1.00 94.50 163 CYS A N 1
ATOM 1337 C CA . CYS A 1 163 ? 11.943 -14.827 22.766 1.00 94.50 163 CYS A CA 1
ATOM 1338 C C . CYS A 1 163 ? 12.302 -16.325 22.695 1.00 94.50 163 CYS A C 1
ATOM 1340 O O . CYS A 1 163 ? 12.187 -17.005 23.715 1.00 94.50 163 CYS A O 1
ATOM 1342 N N . PRO A 1 164 ? 12.806 -16.844 21.562 1.00 94.50 164 PRO A N 1
ATOM 1343 C CA . PRO A 1 164 ? 13.181 -18.254 21.448 1.00 94.50 164 PRO A CA 1
ATOM 1344 C C . PRO A 1 164 ? 14.398 -18.624 22.311 1.00 94.50 164 PRO A C 1
ATOM 1346 O O . PRO A 1 164 ? 14.549 -19.782 22.677 1.00 94.50 164 PRO A O 1
ATOM 1349 N N . SER A 1 165 ? 15.243 -17.650 22.668 1.00 95.62 165 SER A N 1
ATOM 1350 C CA . SER A 1 165 ? 16.475 -17.889 23.435 1.00 95.62 165 SER A CA 1
ATOM 1351 C C . SER A 1 165 ? 16.286 -17.869 24.955 1.00 95.62 165 SER A C 1
ATOM 1353 O O . SER A 1 165 ? 17.000 -18.568 25.664 1.00 95.62 165 SER A O 1
ATOM 1355 N N . CYS A 1 166 ? 15.365 -17.054 25.482 1.00 96.06 166 CYS A N 1
ATOM 1356 C CA . CYS A 1 166 ? 15.168 -16.907 26.934 1.00 96.06 166 CYS A CA 1
ATOM 1357 C C . CYS A 1 166 ? 13.706 -16.992 27.392 1.00 96.06 166 CYS A C 1
ATOM 1359 O O . CYS A 1 166 ? 13.423 -16.746 28.562 1.00 96.06 166 CYS A O 1
ATOM 1361 N N . HIS A 1 167 ? 12.774 -17.273 26.477 1.00 94.81 167 HIS A N 1
ATOM 1362 C CA . HIS A 1 167 ? 11.328 -17.376 26.714 1.00 94.81 167 HIS A CA 1
ATOM 1363 C C . HIS A 1 167 ? 10.655 -16.128 27.311 1.00 94.81 167 HIS A C 1
ATOM 1365 O O . HIS A 1 167 ? 9.485 -16.167 27.674 1.00 94.81 167 HIS A O 1
ATOM 1371 N N . SER A 1 168 ? 11.354 -14.991 27.375 1.00 94.81 168 SER A N 1
ATOM 1372 C CA . SER A 1 168 ? 10.762 -13.734 27.830 1.00 94.81 168 SER A CA 1
ATOM 1373 C C . SER A 1 168 ? 9.713 -13.219 26.841 1.00 94.81 168 SER A C 1
ATOM 1375 O O . SER A 1 168 ? 9.953 -13.191 25.632 1.00 94.81 168 SER A O 1
ATOM 1377 N N . HIS A 1 169 ? 8.594 -12.728 27.375 1.00 92.62 169 HIS A N 1
ATOM 1378 C CA . HIS A 1 169 ? 7.564 -11.997 26.632 1.00 92.62 169 HIS A CA 1
ATOM 1379 C C . HIS A 1 169 ? 7.965 -10.555 26.293 1.00 92.62 169 HIS A C 1
ATOM 1381 O O . HIS A 1 169 ? 7.300 -9.909 25.490 1.00 92.62 169 HIS A O 1
ATOM 1387 N N . GLN A 1 170 ? 9.065 -10.035 26.856 1.00 93.38 170 GLN A N 1
ATOM 1388 C CA . GLN A 1 170 ? 9.526 -8.673 26.582 1.00 93.38 170 GLN A CA 1
ATOM 1389 C C . GLN A 1 170 ? 10.223 -8.601 25.218 1.00 93.38 170 GLN A C 1
ATOM 1391 O O . GLN A 1 170 ? 11.450 -8.518 25.108 1.00 93.38 170 GLN A O 1
ATOM 1396 N N . VAL A 1 171 ? 9.421 -8.662 24.164 1.00 93.31 171 VAL A N 1
ATOM 1397 C CA . VAL A 1 171 ? 9.837 -8.629 22.763 1.00 93.31 171 VAL A CA 1
ATOM 1398 C C . VAL A 1 171 ? 9.250 -7.398 22.077 1.00 93.31 171 VAL A C 1
ATOM 1400 O O . VAL A 1 171 ? 8.110 -7.008 22.327 1.00 93.31 171 VAL A O 1
ATOM 1403 N N . ARG A 1 172 ? 10.041 -6.750 21.220 1.00 91.38 172 ARG A N 1
ATOM 1404 C CA . ARG A 1 172 ? 9.622 -5.568 20.453 1.00 91.38 172 ARG A CA 1
ATOM 1405 C C . ARG A 1 172 ? 9.916 -5.754 18.977 1.00 91.38 172 ARG A C 1
ATOM 1407 O O . ARG A 1 172 ? 10.902 -6.399 18.627 1.00 91.38 172 ARG A O 1
ATOM 1414 N N . TYR A 1 173 ? 9.094 -5.137 18.136 1.00 88.06 173 TYR A N 1
ATOM 1415 C CA . TYR A 1 173 ? 9.429 -4.954 16.729 1.00 88.06 173 TYR A CA 1
ATOM 1416 C C . TYR A 1 173 ? 10.685 -4.099 16.598 1.00 88.06 173 TYR A C 1
ATOM 1418 O O . TYR A 1 173 ? 10.847 -3.108 17.316 1.00 88.06 173 TYR A O 1
ATOM 1426 N N . LYS A 1 174 ? 11.579 -4.505 15.700 1.00 82.25 174 LYS A N 1
ATOM 1427 C CA . LYS A 1 174 ? 12.792 -3.752 15.375 1.00 82.25 174 LYS A CA 1
ATOM 1428 C C . LYS A 1 174 ? 12.477 -2.549 14.485 1.00 82.25 174 LYS A C 1
ATOM 1430 O O . LYS A 1 174 ? 13.049 -1.478 14.678 1.00 82.25 174 LYS A O 1
ATOM 1435 N N . ASP A 1 175 ? 11.533 -2.726 13.566 1.00 72.12 175 ASP A N 1
ATOM 1436 C CA . ASP A 1 175 ? 11.104 -1.694 12.631 1.00 72.12 175 ASP A CA 1
ATOM 1437 C C . ASP A 1 175 ? 9.884 -0.931 13.159 1.00 72.12 175 ASP A C 1
ATOM 1439 O O . ASP A 1 175 ? 8.993 -1.493 13.797 1.00 72.12 175 ASP A O 1
ATOM 1443 N N . LEU A 1 176 ? 9.827 0.370 12.856 1.00 62.22 176 LEU A N 1
ATOM 1444 C CA . LEU A 1 176 ? 8.683 1.238 13.177 1.00 62.22 176 LEU A CA 1
ATOM 1445 C C . LEU A 1 176 ? 7.394 0.797 12.466 1.00 62.22 176 LEU A C 1
ATOM 1447 O O . LEU A 1 176 ? 6.299 1.070 12.951 1.00 62.22 176 LEU A O 1
ATOM 1451 N N . MET A 1 177 ? 7.537 0.143 11.315 1.00 62.22 177 MET A N 1
ATOM 1452 C CA . MET A 1 177 ? 6.456 -0.381 10.490 1.00 62.22 177 MET A CA 1
ATOM 1453 C C . MET A 1 177 ? 6.880 -1.733 9.921 1.00 62.22 177 MET A C 1
ATOM 1455 O O . MET A 1 177 ? 7.587 -1.779 8.915 1.00 62.22 177 MET A O 1
ATOM 1459 N N . PRO A 1 178 ? 6.518 -2.822 10.595 1.00 59.19 178 PRO A N 1
ATOM 1460 C CA . PRO A 1 178 ? 6.994 -4.142 10.253 1.00 59.19 178 PRO A CA 1
ATOM 1461 C C . PRO A 1 178 ? 6.228 -4.781 9.090 1.00 59.19 178 PRO A C 1
ATOM 1463 O O . PRO A 1 178 ? 5.069 -4.470 8.823 1.00 59.19 178 PRO A O 1
ATOM 1466 N N . ALA A 1 179 ? 6.917 -5.706 8.431 1.00 63.66 179 ALA A N 1
ATOM 1467 C CA . ALA A 1 179 ? 6.386 -6.653 7.461 1.00 63.66 179 ALA A CA 1
ATOM 1468 C C . ALA A 1 179 ? 5.305 -7.557 8.077 1.00 63.66 179 ALA A C 1
ATOM 1470 O O . ALA A 1 179 ? 5.145 -7.613 9.298 1.00 63.66 179 ALA A O 1
ATOM 1471 N N . ALA A 1 180 ? 4.652 -8.364 7.243 1.00 65.69 180 ALA A N 1
ATOM 1472 C CA . ALA A 1 180 ? 3.845 -9.477 7.710 1.00 65.69 180 ALA A CA 1
ATOM 1473 C C . ALA A 1 180 ? 4.625 -10.428 8.618 1.00 65.69 180 ALA A C 1
ATOM 1475 O O . ALA A 1 180 ? 4.077 -10.884 9.627 1.00 65.69 180 ALA A O 1
ATOM 1476 N N . ASN A 1 181 ? 5.897 -10.661 8.286 1.00 76.94 181 ASN A N 1
ATOM 1477 C CA . ASN A 1 181 ? 6.851 -11.389 9.108 1.00 76.94 181 ASN A CA 1
ATOM 1478 C C . ASN A 1 181 ? 7.942 -10.458 9.664 1.00 76.94 181 ASN A C 1
ATOM 1480 O O . ASN A 1 181 ? 8.992 -10.265 9.047 1.00 76.94 181 ASN A O 1
ATOM 1484 N N . PRO A 1 182 ? 7.710 -9.840 10.827 1.00 80.50 182 PRO A N 1
ATOM 1485 C CA . PRO A 1 182 ? 8.584 -8.788 11.310 1.00 80.50 182 PRO A CA 1
ATOM 1486 C C . PRO A 1 182 ? 9.827 -9.288 12.047 1.00 80.50 182 PRO A C 1
ATOM 1488 O O . PRO A 1 182 ? 9.794 -10.307 12.742 1.00 80.50 182 PRO A O 1
ATOM 1491 N N . ASP A 1 183 ? 10.899 -8.493 11.975 1.00 85.94 183 ASP A N 1
ATOM 1492 C CA . ASP A 1 183 ? 12.071 -8.645 12.836 1.00 85.94 183 ASP A CA 1
ATOM 1493 C C . ASP A 1 183 ? 11.752 -8.215 14.274 1.00 85.94 183 ASP A C 1
ATOM 1495 O O . ASP A 1 183 ? 11.202 -7.137 14.537 1.00 85.94 183 ASP A O 1
ATOM 1499 N N . LEU A 1 184 ? 12.149 -9.057 15.223 1.00 89.06 184 LEU A N 1
ATOM 1500 C CA . LEU A 1 184 ? 11.923 -8.897 16.650 1.00 89.06 184 LEU A CA 1
ATOM 1501 C C . LEU A 1 184 ? 13.253 -8.815 17.405 1.00 89.06 184 LEU A C 1
ATOM 1503 O O . LEU A 1 184 ? 14.267 -9.408 17.032 1.00 89.06 184 LEU A O 1
ATOM 1507 N N . SER A 1 185 ? 13.238 -8.074 18.510 1.00 93.44 185 SER A N 1
ATOM 1508 C CA . SER A 1 185 ? 14.336 -8.011 19.473 1.00 93.44 185 SER A CA 1
ATOM 1509 C C . SER A 1 185 ? 13.820 -8.290 20.879 1.00 93.44 185 SER A C 1
ATOM 1511 O O . SER A 1 185 ? 12.837 -7.688 21.327 1.00 93.44 185 SER A O 1
ATOM 1513 N N . CYS A 1 186 ? 14.492 -9.193 21.592 1.00 95.56 186 CYS A N 1
ATOM 1514 C CA . CYS A 1 186 ? 14.233 -9.431 23.004 1.00 95.56 186 CYS A CA 1
ATOM 1515 C C . CYS A 1 186 ? 14.893 -8.350 23.868 1.00 95.56 186 CYS A C 1
ATOM 1517 O O . CYS A 1 186 ? 16.110 -8.199 23.865 1.00 95.56 186 CYS A O 1
ATOM 1519 N N . GLN A 1 187 ? 14.106 -7.658 24.690 1.00 95.94 187 GLN A N 1
ATOM 1520 C CA . GLN A 1 187 ? 14.599 -6.624 25.606 1.00 95.94 187 GLN A CA 1
ATOM 1521 C C . GLN A 1 187 ? 15.473 -7.192 26.741 1.00 95.94 187 GLN A C 1
ATOM 1523 O O . GLN A 1 187 ? 16.268 -6.455 27.315 1.00 95.94 187 GLN A O 1
ATOM 1528 N N . VAL A 1 188 ? 15.351 -8.489 27.057 1.00 96.19 188 VAL A N 1
ATOM 1529 C CA . VAL A 1 188 ? 16.089 -9.135 28.160 1.00 96.19 188 VAL A CA 1
ATOM 1530 C C . VAL A 1 188 ? 17.457 -9.642 27.711 1.00 96.19 188 VAL A C 1
ATOM 1532 O O . VAL A 1 188 ? 18.469 -9.279 28.298 1.00 96.19 188 VAL A O 1
ATOM 1535 N N . CYS A 1 189 ? 17.504 -10.480 26.673 1.00 95.69 189 CYS A N 1
ATOM 1536 C CA . CYS A 1 189 ? 18.748 -11.121 26.224 1.00 95.69 189 CYS A CA 1
ATOM 1537 C C . CYS A 1 189 ? 19.340 -10.511 24.947 1.00 95.69 189 CYS A C 1
ATOM 1539 O O . CYS A 1 189 ? 20.353 -11.005 24.466 1.00 95.69 189 CYS A O 1
ATOM 1541 N N . GLN A 1 190 ? 18.706 -9.476 24.379 1.00 95.19 190 GLN A N 1
ATOM 1542 C CA . GLN A 1 190 ? 19.113 -8.826 23.123 1.00 95.19 190 GLN A CA 1
ATOM 1543 C C . GLN A 1 190 ? 19.162 -9.771 21.909 1.00 95.19 190 GLN A C 1
ATOM 1545 O O . GLN A 1 190 ? 19.731 -9.439 20.874 1.00 95.19 190 GLN A O 1
ATOM 1550 N N . HIS A 1 191 ? 18.551 -10.955 22.010 1.00 94.56 191 HIS A N 1
ATOM 1551 C CA . HIS A 1 191 ? 18.455 -11.882 20.893 1.00 94.56 191 HIS A CA 1
ATOM 1552 C C . HIS A 1 191 ? 17.528 -11.325 19.806 1.00 94.56 191 HIS A C 1
ATOM 1554 O O . HIS A 1 191 ? 16.406 -10.894 20.098 1.00 94.56 191 HIS A O 1
ATOM 1560 N N . HIS A 1 192 ? 18.001 -11.374 18.562 1.00 91.94 192 HIS A N 1
ATOM 1561 C CA . HIS A 1 192 ? 17.275 -10.956 17.369 1.00 91.94 192 HIS A CA 1
ATOM 1562 C C . HIS A 1 192 ? 16.759 -12.175 16.614 1.00 91.94 192 HIS A C 1
ATOM 1564 O O . HIS A 1 192 ? 17.514 -13.116 16.377 1.00 91.94 192 HIS A O 1
ATOM 1570 N N . PHE A 1 193 ? 15.487 -12.148 16.237 1.00 90.00 193 PHE A N 1
ATOM 1571 C CA . PHE A 1 193 ? 14.837 -13.244 15.528 1.00 90.00 193 PHE A CA 1
ATOM 1572 C C . PHE A 1 193 ? 13.666 -12.714 14.699 1.00 90.00 193 PHE A C 1
ATOM 1574 O O . PHE A 1 193 ? 13.123 -11.654 15.000 1.00 90.00 193 PHE A O 1
ATOM 1581 N N . VAL A 1 194 ? 13.265 -13.448 13.667 1.00 85.81 194 VAL A N 1
ATOM 1582 C CA . VAL A 1 194 ? 12.040 -13.169 12.904 1.00 85.81 194 VAL A CA 1
ATOM 1583 C C . VAL A 1 194 ? 10.852 -13.871 13.550 1.00 85.81 194 VAL A C 1
ATOM 1585 O O . VAL A 1 194 ? 11.011 -14.928 14.163 1.00 85.81 194 VAL A O 1
ATOM 1588 N N . MET A 1 195 ? 9.657 -13.300 13.409 1.00 85.81 195 MET A N 1
ATOM 1589 C CA . MET A 1 195 ? 8.433 -13.883 13.965 1.00 85.81 195 MET A CA 1
ATOM 1590 C C . MET A 1 195 ? 8.182 -15.316 13.466 1.00 85.81 195 MET A C 1
ATOM 1592 O O . MET A 1 195 ? 7.867 -16.195 14.266 1.00 85.81 195 MET A O 1
ATOM 1596 N N . HIS A 1 196 ? 8.388 -15.557 12.169 1.00 84.06 196 HIS A N 1
ATOM 1597 C CA . HIS A 1 196 ? 8.242 -16.853 11.507 1.00 84.06 196 HIS A CA 1
ATOM 1598 C C . HIS A 1 196 ? 9.567 -17.248 10.831 1.00 84.06 196 HIS A C 1
ATOM 1600 O O . HIS A 1 196 ? 9.813 -16.839 9.697 1.00 84.06 196 HIS A O 1
ATOM 1606 N N . PRO A 1 197 ? 10.440 -18.044 11.480 1.00 81.25 197 PRO A N 1
ATOM 1607 C CA . PRO A 1 197 ? 11.776 -18.368 10.954 1.00 81.25 197 PRO A CA 1
ATOM 1608 C C . PRO A 1 197 ? 11.764 -19.232 9.693 1.00 81.25 197 PRO A C 1
ATOM 1610 O O . PRO A 1 197 ? 12.707 -19.191 8.912 1.00 81.25 197 PRO A O 1
ATOM 1613 N N . ASN A 1 198 ? 10.690 -19.990 9.483 1.00 81.56 198 ASN A N 1
ATOM 1614 C CA . ASN A 1 198 ? 10.539 -20.861 8.320 1.00 81.56 198 ASN A CA 1
ATOM 1615 C C . ASN A 1 198 ? 9.792 -20.183 7.162 1.00 81.56 198 ASN A C 1
ATOM 1617 O O . ASN A 1 198 ? 9.563 -20.824 6.141 1.00 81.56 198 ASN A O 1
ATOM 1621 N N . MET A 1 199 ? 9.359 -18.929 7.326 1.00 76.62 199 MET A N 1
ATOM 1622 C CA . MET A 1 199 ? 8.661 -18.182 6.284 1.00 76.62 199 MET A CA 1
ATOM 1623 C C . MET A 1 199 ? 9.699 -17.505 5.376 1.00 76.62 199 MET A C 1
ATOM 1625 O O . MET A 1 199 ? 10.482 -16.691 5.873 1.00 76.62 199 MET A O 1
ATOM 1629 N N . PRO A 1 200 ? 9.720 -17.820 4.066 1.00 75.75 200 PRO A N 1
ATOM 1630 C CA . PRO A 1 200 ? 10.568 -17.135 3.099 1.00 75.75 200 PRO A CA 1
ATOM 1631 C C . PRO A 1 200 ? 10.369 -15.618 3.127 1.00 75.75 200 PRO A C 1
ATOM 1633 O O . PRO A 1 200 ? 9.267 -15.116 3.367 1.00 75.75 200 PRO A O 1
ATOM 1636 N N . ARG A 1 201 ? 11.438 -14.880 2.827 1.00 77.19 201 ARG A N 1
ATOM 1637 C CA . ARG A 1 201 ? 11.370 -13.428 2.662 1.00 77.19 201 ARG A CA 1
ATOM 1638 C C . ARG A 1 201 ? 10.425 -13.089 1.506 1.00 77.19 201 ARG A C 1
ATOM 1640 O O . ARG A 1 201 ? 10.519 -13.682 0.436 1.00 77.19 201 ARG A O 1
ATOM 1647 N N . GLY A 1 202 ? 9.533 -12.120 1.707 1.00 71.44 202 GLY A N 1
ATOM 1648 C CA . GLY A 1 202 ? 8.615 -11.684 0.654 1.00 71.44 202 GLY A CA 1
ATOM 1649 C C . GLY A 1 202 ? 7.333 -12.504 0.530 1.00 71.44 202 GLY A C 1
ATOM 1650 O O . GLY A 1 202 ? 6.598 -12.269 -0.418 1.00 71.44 202 GLY A O 1
ATOM 1651 N N . MET A 1 203 ? 7.031 -13.444 1.435 1.00 72.19 203 MET A N 1
ATOM 1652 C CA . MET A 1 203 ? 5.735 -14.139 1.409 1.00 72.19 203 MET A CA 1
ATOM 1653 C C . MET A 1 203 ? 4.562 -13.155 1.525 1.00 72.19 203 MET A C 1
ATOM 1655 O O . MET A 1 203 ? 4.584 -12.221 2.329 1.00 72.19 203 MET A O 1
ATOM 1659 N N . LEU A 1 204 ? 3.516 -13.384 0.728 1.00 65.06 204 LEU A N 1
ATOM 1660 C CA . LEU A 1 204 ? 2.269 -12.636 0.828 1.00 65.06 204 LEU A CA 1
ATOM 1661 C C . LEU A 1 204 ? 1.492 -13.068 2.081 1.00 65.06 204 LEU A C 1
ATOM 1663 O O . LEU A 1 204 ? 1.743 -14.097 2.707 1.00 65.06 204 LEU A O 1
ATOM 1667 N N . ARG A 1 205 ? 0.502 -12.259 2.457 1.00 57.72 205 ARG A N 1
ATOM 1668 C CA . ARG A 1 205 ? -0.262 -12.391 3.716 1.00 57.72 205 ARG A CA 1
ATOM 1669 C C . ARG A 1 205 ? -1.072 -13.662 3.860 1.00 57.72 205 ARG A C 1
ATOM 1671 O O . ARG A 1 205 ? -1.394 -14.047 4.977 1.00 57.72 205 ARG A O 1
ATOM 1678 N N . ASP A 1 206 ? -1.462 -14.247 2.742 1.00 57.88 206 ASP A N 1
ATOM 1679 C CA . ASP A 1 206 ? -2.163 -15.524 2.686 1.00 57.88 206 ASP A CA 1
ATOM 1680 C C . ASP A 1 206 ? -1.199 -16.718 2.812 1.00 57.88 206 ASP A C 1
ATOM 1682 O O . ASP A 1 206 ? -1.631 -17.865 2.733 1.00 57.88 206 ASP A O 1
ATOM 1686 N N . GLY A 1 207 ? 0.096 -16.457 3.034 1.00 59.72 207 GLY A N 1
ATOM 1687 C CA . GLY A 1 207 ? 1.145 -17.468 3.107 1.00 59.72 207 GLY A CA 1
ATOM 1688 C C . GLY A 1 207 ? 1.577 -17.982 1.737 1.00 59.72 207 GLY A C 1
ATOM 1689 O O . GLY A 1 207 ? 2.319 -18.960 1.675 1.00 59.72 207 GLY A O 1
ATOM 1690 N N . THR A 1 208 ? 1.118 -17.360 0.645 1.00 66.62 208 THR A N 1
ATOM 1691 C CA . THR A 1 208 ? 1.580 -17.710 -0.697 1.00 66.62 208 THR A CA 1
ATOM 1692 C C . THR A 1 208 ? 2.946 -17.097 -0.957 1.00 66.62 208 THR A C 1
ATOM 1694 O O . THR A 1 208 ? 3.235 -15.973 -0.536 1.00 66.62 208 THR A O 1
ATOM 1697 N N . GLN A 1 209 ? 3.797 -17.847 -1.657 1.00 70.25 209 GLN A N 1
ATOM 1698 C CA . GLN A 1 209 ? 5.037 -17.304 -2.176 1.00 70.25 209 GLN A CA 1
ATOM 1699 C C . GLN A 1 209 ? 4.744 -16.616 -3.519 1.00 70.25 209 GLN A C 1
ATOM 1701 O O . GLN A 1 209 ? 4.314 -17.280 -4.465 1.00 70.25 209 GLN A O 1
ATOM 1706 N N . PRO A 1 210 ? 4.934 -15.297 -3.598 1.00 73.81 210 PRO A N 1
ATOM 1707 C CA . PRO A 1 210 ? 4.736 -14.534 -4.817 1.00 73.81 210 PRO A CA 1
ATOM 1708 C C . PRO A 1 210 ? 5.785 -14.869 -5.884 1.00 73.81 210 PRO A C 1
ATOM 1710 O O . PRO A 1 210 ? 6.973 -14.970 -5.580 1.00 73.81 210 PRO A O 1
ATOM 1713 N N . GLU A 1 211 ? 5.354 -15.004 -7.139 1.00 83.25 211 GLU A N 1
ATOM 1714 C CA . GLU A 1 211 ? 6.254 -15.127 -8.288 1.00 83.25 211 GLU A CA 1
ATOM 1715 C C . GLU A 1 211 ? 6.838 -13.755 -8.665 1.00 83.25 211 GLU A C 1
ATOM 1717 O O . GLU A 1 211 ? 6.150 -12.875 -9.197 1.00 83.25 211 GLU A O 1
ATOM 1722 N N . VAL A 1 212 ? 8.128 -13.580 -8.380 1.00 89.44 212 VAL A N 1
ATOM 1723 C CA . VAL A 1 212 ? 8.914 -12.396 -8.745 1.00 89.44 212 VAL A CA 1
ATOM 1724 C C . VAL A 1 212 ? 10.044 -12.783 -9.707 1.00 89.44 212 VAL A C 1
ATOM 1726 O O . VAL A 1 212 ? 10.536 -13.908 -9.622 1.00 89.44 212 VAL A O 1
ATOM 1729 N N . PRO A 1 213 ? 10.483 -11.884 -10.608 1.00 89.81 213 PRO A N 1
ATOM 1730 C CA . PRO A 1 213 ? 11.618 -12.151 -11.490 1.00 89.81 213 PRO A CA 1
ATOM 1731 C C . PRO A 1 213 ? 12.921 -12.406 -10.718 1.00 89.81 213 PRO A C 1
ATOM 1733 O O . PRO A 1 213 ? 13.146 -11.790 -9.677 1.00 89.81 213 PRO A O 1
ATOM 1736 N N . ASP A 1 214 ? 13.834 -13.206 -11.280 1.00 87.69 214 ASP A N 1
ATOM 1737 C CA . ASP A 1 214 ? 15.130 -13.549 -10.658 1.00 87.69 214 ASP A CA 1
ATOM 1738 C C . ASP A 1 214 ? 15.961 -12.321 -10.251 1.00 87.69 214 ASP A C 1
ATOM 1740 O O . ASP A 1 214 ? 16.671 -12.322 -9.242 1.00 87.69 214 ASP A O 1
ATOM 1744 N N . TRP A 1 215 ? 15.887 -11.242 -11.035 1.00 91.50 215 TRP A N 1
ATOM 1745 C CA . TRP A 1 215 ? 16.598 -10.004 -10.724 1.00 91.50 215 TRP A CA 1
ATOM 1746 C C . TRP A 1 215 ? 16.004 -9.282 -9.507 1.00 91.50 215 TRP A C 1
ATOM 1748 O O . TRP A 1 215 ? 16.723 -8.555 -8.828 1.00 91.50 215 TRP A O 1
ATOM 1758 N N . PHE A 1 216 ? 14.718 -9.473 -9.206 1.00 93.06 216 PHE A N 1
ATOM 1759 C CA . PHE A 1 216 ? 13.989 -8.697 -8.206 1.00 93.06 216 PHE A CA 1
ATOM 1760 C C . PHE A 1 216 ? 14.584 -8.877 -6.809 1.00 93.06 216 PHE A C 1
ATOM 1762 O O . PHE A 1 216 ? 14.889 -7.895 -6.131 1.00 93.06 216 PHE A O 1
ATOM 1769 N N . GLU A 1 217 ? 14.824 -10.125 -6.400 1.00 90.12 217 GLU A N 1
ATOM 1770 C CA . GLU A 1 217 ? 15.424 -10.422 -5.098 1.00 90.12 217 GLU A CA 1
ATOM 1771 C C . GLU A 1 217 ? 16.832 -9.837 -4.987 1.00 90.12 217 GLU A C 1
ATOM 1773 O O . GLU A 1 217 ? 17.157 -9.159 -4.013 1.00 90.12 217 GLU A O 1
ATOM 1778 N N . LYS A 1 218 ? 17.647 -10.023 -6.028 1.00 91.44 218 LYS A N 1
ATOM 1779 C CA . LYS A 1 218 ? 19.015 -9.504 -6.085 1.00 91.44 218 LYS A CA 1
ATOM 1780 C C . LYS A 1 218 ? 19.060 -7.977 -5.997 1.00 91.44 218 LYS A C 1
ATOM 1782 O O . LYS A 1 218 ? 19.916 -7.422 -5.315 1.00 91.44 218 LYS A O 1
ATOM 1787 N N . GLU A 1 219 ? 18.163 -7.284 -6.689 1.00 93.38 219 GLU A N 1
ATOM 1788 C CA . GLU A 1 219 ? 18.167 -5.822 -6.737 1.00 93.38 219 GLU A CA 1
ATOM 1789 C C . GLU A 1 219 ? 17.655 -5.177 -5.441 1.00 93.38 219 GLU A C 1
ATOM 1791 O O . GLU A 1 219 ? 18.039 -4.043 -5.132 1.00 93.38 219 GLU A O 1
ATOM 1796 N N . PHE A 1 220 ? 16.858 -5.902 -4.650 1.00 93.31 220 PHE A N 1
ATOM 1797 C CA . PHE A 1 220 ? 16.308 -5.442 -3.371 1.00 93.31 220 PHE A CA 1
ATOM 1798 C C . PHE A 1 220 ? 16.853 -6.189 -2.142 1.00 93.31 220 PHE A C 1
ATOM 1800 O O . PHE A 1 220 ? 16.349 -6.000 -1.035 1.00 93.31 220 PHE A O 1
ATOM 1807 N N . ASP A 1 221 ? 17.930 -6.958 -2.298 1.00 90.56 221 ASP A N 1
ATOM 1808 C CA . ASP A 1 221 ? 18.580 -7.746 -1.241 1.00 90.56 221 ASP A CA 1
ATOM 1809 C C . ASP A 1 221 ? 18.908 -6.933 0.026 1.00 90.56 221 ASP A C 1
ATOM 1811 O O . ASP A 1 221 ? 18.683 -7.384 1.148 1.00 90.56 221 ASP A O 1
ATOM 1815 N N . HIS A 1 222 ? 19.368 -5.702 -0.174 1.00 90.19 222 HIS A N 1
ATOM 1816 C CA . HIS A 1 222 ? 19.789 -4.729 0.827 1.00 90.19 222 HIS A CA 1
ATOM 1817 C C . HIS A 1 222 ? 18.654 -4.087 1.628 1.00 90.19 222 HIS A C 1
ATOM 1819 O O . HIS A 1 222 ? 18.932 -3.399 2.610 1.00 90.19 222 HIS A O 1
ATOM 1825 N N . THR A 1 223 ? 17.407 -4.234 1.181 1.00 87.75 223 THR A N 1
ATOM 1826 C CA . THR A 1 223 ? 16.244 -3.668 1.876 1.00 87.75 223 THR A CA 1
ATOM 1827 C C . THR A 1 223 ? 15.963 -4.447 3.163 1.00 87.75 223 THR A C 1
ATOM 1829 O O . THR A 1 223 ? 16.489 -5.546 3.357 1.00 87.75 223 THR A O 1
ATOM 1832 N N . SER A 1 224 ? 15.143 -3.911 4.066 1.00 81.06 224 SER A N 1
ATOM 1833 C CA . SER A 1 224 ? 14.639 -4.708 5.194 1.00 81.06 224 SER A CA 1
ATOM 1834 C C . SER A 1 224 ? 13.631 -5.773 4.727 1.00 81.06 224 SER A C 1
ATOM 1836 O O . SER A 1 224 ? 13.183 -5.775 3.575 1.00 81.06 224 SER A O 1
ATOM 1838 N N . ASN A 1 225 ? 13.235 -6.689 5.616 1.00 78.31 225 ASN A N 1
ATOM 1839 C CA . ASN A 1 225 ? 12.149 -7.634 5.322 1.00 78.31 225 ASN A CA 1
ATOM 1840 C C . ASN A 1 225 ? 10.823 -6.898 5.059 1.00 78.31 225 ASN A C 1
ATOM 1842 O O . ASN A 1 225 ? 10.105 -7.242 4.123 1.00 78.31 225 ASN A O 1
ATOM 1846 N N . ALA A 1 226 ? 10.549 -5.831 5.819 1.00 75.88 226 ALA A N 1
ATOM 1847 C CA . ALA A 1 226 ? 9.364 -4.987 5.659 1.00 75.88 226 ALA A CA 1
ATOM 1848 C C . ALA A 1 226 ? 9.310 -4.274 4.308 1.00 75.88 226 ALA A C 1
ATOM 1850 O O . ALA A 1 226 ? 8.284 -4.289 3.629 1.00 75.88 226 ALA A O 1
ATOM 1851 N N . GLU A 1 227 ? 10.425 -3.671 3.904 1.00 81.31 227 GLU A N 1
ATOM 1852 C CA . GLU A 1 227 ? 10.532 -2.993 2.614 1.00 81.31 227 GLU A CA 1
ATOM 1853 C C . GLU A 1 227 ? 10.379 -3.984 1.457 1.00 81.31 227 GLU A C 1
ATOM 1855 O O . GLU A 1 227 ? 9.629 -3.715 0.519 1.00 81.31 227 GLU A O 1
ATOM 1860 N N . TYR A 1 228 ? 11.024 -5.149 1.546 1.00 86.12 228 TYR A N 1
ATOM 1861 C CA . TYR A 1 228 ? 10.940 -6.177 0.512 1.00 86.12 228 TYR A CA 1
ATOM 1862 C C . TYR A 1 228 ? 9.527 -6.737 0.352 1.00 86.12 228 TYR A C 1
ATOM 1864 O O . TYR A 1 228 ? 9.006 -6.774 -0.758 1.00 86.12 228 TYR A O 1
ATOM 1872 N N . GLU A 1 229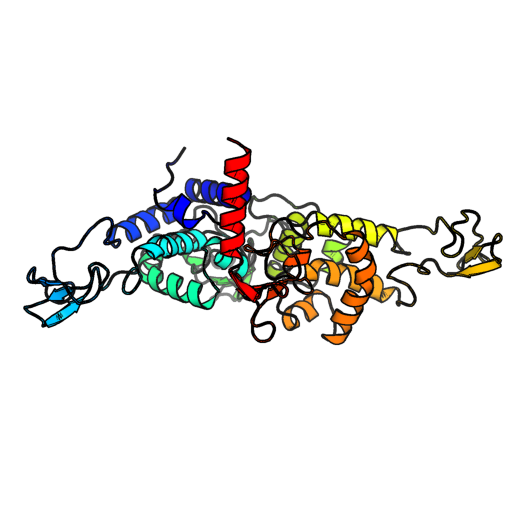 ? 8.863 -7.116 1.445 1.00 81.06 229 GLU A N 1
ATOM 1873 C CA . GLU A 1 229 ? 7.475 -7.591 1.390 1.00 81.06 229 GLU A CA 1
ATOM 1874 C C . GLU A 1 229 ? 6.522 -6.536 0.811 1.00 81.06 229 GLU A C 1
ATOM 1876 O O . GLU A 1 229 ? 5.604 -6.873 0.057 1.00 81.06 229 GLU A O 1
ATOM 1881 N N . HIS A 1 230 ? 6.751 -5.251 1.100 1.00 80.19 230 HIS A N 1
ATOM 1882 C CA . HIS A 1 230 ? 5.980 -4.173 0.487 1.00 80.19 230 HIS A CA 1
ATOM 1883 C C . HIS A 1 230 ? 6.230 -4.077 -1.027 1.00 80.19 230 HIS A C 1
ATOM 1885 O O . HIS A 1 230 ? 5.274 -4.007 -1.798 1.00 80.19 230 HIS A O 1
ATOM 1891 N N . LEU A 1 231 ? 7.489 -4.129 -1.472 1.00 87.06 231 LEU A N 1
ATOM 1892 C CA . LEU A 1 231 ? 7.849 -4.120 -2.897 1.00 87.06 231 LEU A CA 1
ATOM 1893 C C . LEU A 1 231 ? 7.227 -5.297 -3.652 1.00 87.06 231 LEU A C 1
ATOM 1895 O O . LEU A 1 231 ? 6.665 -5.121 -4.731 1.00 87.06 231 LEU A O 1
ATOM 1899 N N . VAL A 1 232 ? 7.270 -6.485 -3.059 1.00 87.44 232 VAL A N 1
ATOM 1900 C CA . VAL A 1 232 ? 6.644 -7.693 -3.596 1.00 87.44 232 VAL A CA 1
ATOM 1901 C C . VAL A 1 232 ? 5.118 -7.553 -3.654 1.00 87.44 232 VAL A C 1
ATOM 1903 O O . VAL A 1 232 ? 4.477 -7.917 -4.640 1.00 87.44 232 VAL A O 1
ATOM 1906 N N . THR A 1 233 ? 4.513 -6.954 -2.630 1.00 81.38 233 THR A N 1
ATOM 1907 C CA . THR A 1 233 ? 3.077 -6.658 -2.622 1.00 81.38 233 THR A CA 1
ATOM 1908 C C . THR A 1 233 ? 2.697 -5.702 -3.759 1.00 81.38 233 THR A C 1
ATOM 1910 O O . THR A 1 233 ? 1.712 -5.945 -4.459 1.00 81.38 233 THR A O 1
ATOM 1913 N N . VAL A 1 234 ? 3.486 -4.645 -3.985 1.00 84.88 234 VAL A N 1
ATOM 1914 C CA . VAL A 1 234 ? 3.318 -3.730 -5.128 1.00 84.88 234 VAL A CA 1
ATOM 1915 C C . VAL A 1 234 ? 3.443 -4.495 -6.446 1.00 84.88 234 VAL A C 1
ATOM 1917 O O . VAL A 1 234 ? 2.557 -4.388 -7.294 1.00 84.88 234 VAL A O 1
ATOM 1920 N N . TRP A 1 235 ? 4.478 -5.328 -6.586 1.00 89.56 235 TRP A N 1
ATOM 1921 C CA . TRP A 1 235 ? 4.706 -6.152 -7.772 1.00 89.56 235 TRP A CA 1
ATOM 1922 C C . TRP A 1 235 ? 3.491 -7.006 -8.131 1.00 89.56 235 TRP A C 1
ATOM 1924 O O . TRP A 1 235 ? 3.049 -6.982 -9.276 1.00 89.56 235 TRP A O 1
ATOM 1934 N N . HIS A 1 236 ? 2.895 -7.710 -7.164 1.00 84.38 236 HIS A N 1
ATOM 1935 C CA . HIS A 1 236 ? 1.742 -8.582 -7.413 1.00 84.38 236 HIS A CA 1
ATOM 1936 C C . HIS A 1 236 ? 0.445 -7.830 -7.687 1.00 84.38 236 HIS A C 1
ATOM 1938 O O . HIS A 1 236 ? -0.363 -8.261 -8.518 1.00 84.38 236 HIS A O 1
ATOM 1944 N N . ARG A 1 237 ? 0.231 -6.695 -7.021 1.00 80.06 237 ARG A N 1
ATOM 1945 C CA . ARG A 1 237 ? -1.010 -5.925 -7.155 1.00 80.06 237 ARG A CA 1
ATOM 1946 C C . ARG A 1 237 ? -1.130 -5.213 -8.506 1.00 80.06 237 ARG A C 1
ATOM 1948 O O . ARG A 1 237 ? -2.252 -4.956 -8.939 1.00 80.06 237 ARG A O 1
ATOM 1955 N N . GLU A 1 238 ? -0.018 -4.921 -9.179 1.00 88.12 238 GLU A N 1
ATOM 1956 C CA . GLU A 1 238 ? 0.013 -3.978 -10.303 1.00 88.12 238 GLU A CA 1
ATOM 1957 C C . GLU A 1 238 ? 0.335 -4.670 -11.645 1.00 88.12 238 GLU A C 1
ATOM 1959 O O . GLU A 1 238 ? 1.501 -4.846 -11.992 1.00 88.12 238 GLU A O 1
ATOM 1964 N N . PRO A 1 239 ? -0.676 -5.070 -12.445 1.00 89.31 239 PRO A N 1
ATOM 1965 C CA . PRO A 1 239 ? -0.443 -5.768 -13.714 1.00 89.31 239 PRO A CA 1
ATOM 1966 C C . PRO A 1 239 ? 0.276 -4.910 -14.760 1.00 89.31 239 PRO A C 1
ATOM 1968 O O . PRO A 1 239 ? 1.111 -5.425 -15.494 1.00 89.31 239 PRO A O 1
ATOM 1971 N N . VAL A 1 240 ? -0.008 -3.605 -14.802 1.00 92.25 240 VAL A N 1
ATOM 1972 C CA . VAL A 1 240 ? 0.631 -2.673 -15.746 1.00 92.25 240 VAL A CA 1
ATOM 1973 C C . VAL A 1 240 ? 2.120 -2.503 -15.439 1.00 92.25 240 VAL A C 1
ATOM 1975 O O . VAL A 1 240 ? 2.917 -2.393 -16.362 1.00 92.25 240 VAL A O 1
ATOM 1978 N N . LEU A 1 241 ? 2.515 -2.537 -14.160 1.00 93.44 241 LEU A N 1
ATOM 1979 C CA . LEU A 1 241 ? 3.928 -2.518 -13.772 1.00 93.44 241 LEU A CA 1
ATOM 1980 C C . LEU A 1 241 ? 4.678 -3.719 -14.362 1.00 93.44 241 LEU A C 1
ATOM 1982 O O . LEU A 1 241 ? 5.778 -3.552 -14.878 1.00 93.44 241 LEU A O 1
ATOM 1986 N N . ARG A 1 242 ? 4.078 -4.913 -14.304 1.00 93.50 242 ARG A N 1
ATOM 1987 C CA . ARG A 1 242 ? 4.688 -6.133 -14.852 1.00 93.50 242 ARG A CA 1
ATOM 1988 C C . ARG A 1 242 ? 4.823 -6.062 -16.369 1.00 93.50 242 ARG A C 1
ATOM 1990 O O . ARG A 1 242 ? 5.908 -6.296 -16.875 1.00 93.50 242 ARG A O 1
ATOM 1997 N N . GLU A 1 243 ? 3.780 -5.607 -17.063 1.00 93.56 243 GLU A N 1
ATOM 1998 C CA . GLU A 1 243 ? 3.839 -5.366 -18.512 1.00 93.56 243 GLU A CA 1
ATOM 1999 C C . GLU A 1 243 ? 4.949 -4.370 -18.876 1.00 93.56 243 GLU A C 1
ATOM 2001 O O . GLU A 1 243 ? 5.721 -4.611 -19.795 1.00 93.56 243 GLU A O 1
ATOM 2006 N N . LEU A 1 244 ? 5.084 -3.266 -18.137 1.00 93.94 244 LEU A N 1
ATOM 2007 C CA . LEU A 1 244 ? 6.155 -2.295 -18.369 1.00 93.94 244 LEU A CA 1
ATOM 2008 C C . LEU A 1 244 ? 7.550 -2.862 -18.099 1.00 93.94 244 LEU A C 1
ATOM 2010 O O . LEU A 1 244 ? 8.501 -2.443 -18.757 1.00 93.94 244 LEU A O 1
ATOM 2014 N N . VAL A 1 245 ? 7.685 -3.786 -17.146 1.00 94.69 245 VAL A N 1
ATOM 2015 C CA . VAL A 1 245 ? 8.936 -4.519 -16.943 1.00 94.69 245 VAL A CA 1
ATOM 2016 C C . VAL A 1 245 ? 9.218 -5.444 -18.117 1.00 94.69 245 VAL A C 1
ATOM 2018 O O . VAL A 1 245 ? 10.338 -5.403 -18.605 1.00 94.69 245 VAL A O 1
ATOM 2021 N N . ASP A 1 246 ? 8.228 -6.163 -18.649 1.00 92.88 246 ASP A N 1
ATOM 2022 C CA . ASP A 1 246 ? 8.419 -6.988 -19.851 1.00 92.88 246 ASP A CA 1
ATOM 2023 C C . ASP A 1 246 ? 8.888 -6.124 -21.039 1.00 92.88 246 ASP A C 1
ATOM 2025 O O . ASP A 1 246 ? 9.847 -6.459 -21.737 1.00 92.88 246 ASP A O 1
ATOM 2029 N N . ARG A 1 247 ? 8.289 -4.936 -21.220 1.00 92.81 247 ARG A N 1
ATOM 2030 C CA . ARG A 1 247 ? 8.732 -3.951 -22.228 1.00 92.81 247 ARG A CA 1
ATOM 2031 C C . ARG A 1 247 ? 10.151 -3.439 -21.965 1.00 92.81 247 ARG A C 1
ATOM 2033 O O . ARG A 1 247 ? 10.900 -3.169 -22.904 1.00 92.81 247 ARG A O 1
ATOM 2040 N N . LEU A 1 248 ? 10.529 -3.268 -20.700 1.00 93.69 248 LEU A N 1
ATOM 2041 C CA . LEU A 1 248 ? 11.872 -2.842 -20.312 1.00 93.69 248 LEU A CA 1
ATOM 2042 C C . LEU A 1 248 ? 12.904 -3.962 -20.526 1.00 93.69 248 LEU A C 1
ATOM 2044 O O . LEU A 1 248 ? 14.022 -3.664 -20.952 1.00 93.69 248 LEU A O 1
ATOM 2048 N N . ASP A 1 249 ? 12.525 -5.220 -20.290 1.00 92.75 249 ASP A N 1
ATOM 2049 C CA . ASP A 1 249 ? 13.323 -6.416 -20.568 1.00 92.75 249 ASP A CA 1
ATOM 2050 C C . ASP A 1 249 ? 13.585 -6.533 -22.072 1.00 92.75 249 ASP A C 1
ATOM 2052 O O . ASP A 1 249 ? 14.739 -6.678 -22.479 1.00 92.75 249 ASP A O 1
ATOM 2056 N N . GLU A 1 250 ? 12.555 -6.367 -22.915 1.00 89.81 250 GLU A N 1
ATOM 2057 C CA . GLU A 1 250 ? 12.667 -6.314 -24.386 1.00 89.81 250 GLU A CA 1
ATOM 2058 C C . GLU A 1 250 ? 13.711 -5.300 -24.875 1.00 89.81 250 GLU A C 1
ATOM 2060 O O . GLU A 1 250 ? 14.436 -5.547 -25.840 1.00 89.81 250 GLU A O 1
ATOM 2065 N N . GLN A 1 251 ? 13.815 -4.165 -24.185 1.00 90.12 251 GLN A N 1
ATOM 2066 C CA . GLN A 1 251 ? 14.756 -3.100 -24.513 1.00 90.12 251 GLN A CA 1
ATOM 2067 C C . GLN A 1 251 ? 16.140 -3.273 -23.876 1.00 90.12 251 GLN A C 1
ATOM 2069 O O . GLN A 1 251 ? 17.059 -2.535 -24.237 1.00 90.12 251 GLN A O 1
ATOM 2074 N N . ASN A 1 252 ? 16.306 -4.192 -22.920 1.00 91.06 252 ASN A N 1
ATOM 2075 C CA . ASN A 1 252 ? 17.531 -4.341 -22.144 1.00 91.06 252 ASN A CA 1
ATOM 2076 C C . ASN A 1 252 ? 18.622 -5.065 -22.953 1.00 91.06 252 ASN A C 1
ATOM 2078 O O . ASN A 1 252 ? 18.482 -6.259 -23.232 1.00 91.06 252 ASN A O 1
ATOM 2082 N N . PRO A 1 253 ? 19.748 -4.397 -23.271 1.00 87.56 253 PRO A N 1
ATOM 2083 C CA . PRO A 1 253 ? 20.835 -4.993 -24.048 1.00 87.56 253 PRO A CA 1
ATOM 2084 C C . PRO A 1 253 ? 21.484 -6.237 -23.429 1.00 87.56 253 PRO A C 1
ATOM 2086 O O . PRO A 1 253 ? 22.112 -7.006 -24.154 1.00 87.56 253 PRO A O 1
ATOM 2089 N N . ASP A 1 254 ? 21.387 -6.410 -22.107 1.00 86.75 254 ASP A N 1
ATOM 2090 C CA . ASP A 1 254 ? 21.976 -7.558 -21.408 1.00 86.75 254 ASP A CA 1
ATOM 2091 C C . ASP A 1 254 ? 21.051 -8.787 -21.425 1.00 86.75 254 ASP A C 1
ATOM 2093 O O . ASP A 1 254 ? 21.520 -9.912 -21.255 1.00 86.75 254 ASP A O 1
ATOM 2097 N N . LEU A 1 255 ? 19.747 -8.583 -21.645 1.00 85.50 255 LEU A N 1
ATOM 2098 C CA . LEU A 1 255 ? 18.736 -9.645 -21.662 1.00 85.50 255 LEU A CA 1
ATOM 2099 C C . LEU A 1 255 ? 18.332 -10.025 -23.088 1.00 85.50 255 LEU A C 1
ATOM 2101 O O . LEU A 1 255 ? 18.102 -11.200 -23.373 1.00 85.50 255 LEU A O 1
ATOM 2105 N N . ASN A 1 256 ? 18.293 -9.049 -23.998 1.00 79.56 256 ASN A N 1
ATOM 2106 C CA . ASN A 1 256 ? 17.846 -9.245 -25.367 1.00 79.56 256 ASN A CA 1
ATOM 2107 C C . ASN A 1 256 ? 18.936 -8.989 -26.404 1.00 79.56 256 ASN A C 1
ATOM 2109 O O . ASN A 1 256 ? 19.757 -8.077 -26.310 1.00 79.56 256 ASN A O 1
ATOM 2113 N N . ARG A 1 257 ? 18.924 -9.824 -27.447 1.00 73.62 257 ARG A N 1
ATOM 2114 C CA . ARG A 1 257 ? 19.819 -9.677 -28.598 1.00 73.62 257 ARG A CA 1
ATOM 2115 C C . ARG A 1 257 ? 19.245 -8.651 -29.561 1.00 73.62 257 ARG A C 1
ATOM 2117 O O . ARG A 1 257 ? 18.045 -8.631 -29.806 1.00 73.62 257 ARG A O 1
ATOM 2124 N N . VAL A 1 258 ? 20.122 -7.860 -30.170 1.00 82.62 258 VAL A N 1
ATOM 2125 C CA . VAL A 1 258 ? 19.750 -6.918 -31.230 1.00 82.62 258 VAL A CA 1
ATOM 2126 C C . VAL A 1 258 ? 19.148 -7.686 -32.411 1.00 82.62 258 VAL A C 1
ATOM 2128 O O . VAL A 1 258 ? 19.846 -8.483 -33.039 1.00 82.62 258 VAL A O 1
ATOM 2131 N N . GLN A 1 259 ? 17.867 -7.447 -32.709 1.00 82.31 259 GLN A N 1
ATOM 2132 C CA . GLN A 1 259 ? 17.145 -8.137 -33.790 1.00 82.31 259 GLN A CA 1
ATOM 2133 C C . GLN A 1 259 ? 17.030 -7.303 -35.074 1.00 82.31 259 GLN A C 1
ATOM 2135 O O . GLN A 1 259 ? 17.038 -7.860 -36.171 1.00 82.31 259 GLN A O 1
ATOM 2140 N N . GLU A 1 260 ? 16.974 -5.974 -34.958 1.00 88.56 260 GLU A N 1
ATOM 2141 C CA . GLU A 1 260 ? 16.838 -5.058 -36.096 1.00 88.56 260 GLU A CA 1
ATOM 2142 C C . GLU A 1 260 ? 17.661 -3.771 -35.933 1.00 88.56 260 GLU A C 1
ATOM 2144 O O . GLU A 1 260 ? 18.100 -3.402 -34.842 1.00 88.56 260 GLU A O 1
ATOM 2149 N N . CYS A 1 261 ? 17.917 -3.086 -37.050 1.00 89.31 261 CYS A N 1
ATOM 2150 C CA . CYS A 1 261 ? 18.568 -1.783 -37.045 1.00 89.31 261 CYS A CA 1
ATOM 2151 C C . CYS A 1 261 ? 17.608 -0.688 -36.540 1.00 89.31 261 CYS A C 1
ATOM 2153 O O . CYS A 1 261 ? 16.581 -0.470 -37.180 1.00 89.31 261 CYS A O 1
ATOM 2155 N N . PRO A 1 262 ? 17.977 0.114 -35.523 1.00 89.19 262 PRO A N 1
ATOM 2156 C CA . PRO A 1 262 ? 17.088 1.121 -34.930 1.00 89.19 262 PRO A CA 1
ATOM 2157 C C . PRO A 1 262 ? 16.781 2.318 -35.846 1.00 89.19 262 PRO A C 1
ATOM 2159 O O . PRO A 1 262 ? 15.961 3.159 -35.502 1.00 89.19 262 PRO A O 1
ATOM 2162 N N . TYR A 1 263 ? 17.461 2.437 -36.992 1.00 90.56 263 TYR A N 1
ATOM 2163 C CA . TYR A 1 263 ? 17.273 3.549 -37.932 1.00 90.56 263 TYR A CA 1
ATOM 2164 C C . TYR A 1 263 ? 16.410 3.194 -39.144 1.00 90.56 263 TYR A C 1
ATOM 2166 O O . TYR A 1 263 ? 15.823 4.082 -39.752 1.00 90.56 263 TYR A O 1
ATOM 2174 N N . CYS A 1 264 ? 16.397 1.923 -39.553 1.00 91.50 264 CYS A N 1
ATOM 2175 C CA . CYS A 1 264 ? 15.714 1.491 -40.778 1.00 91.50 264 CYS A CA 1
ATOM 2176 C C . CYS A 1 264 ? 14.950 0.170 -40.633 1.00 91.50 264 CYS A C 1
ATOM 2178 O O . CYS A 1 264 ? 14.450 -0.338 -41.632 1.00 91.50 264 CYS A O 1
ATOM 2180 N N . HIS A 1 265 ? 14.899 -0.400 -39.423 1.00 90.38 265 HIS A N 1
ATOM 2181 C CA . HIS A 1 265 ? 14.212 -1.654 -39.080 1.00 90.38 265 HIS A CA 1
ATOM 2182 C C . HIS A 1 265 ? 14.635 -2.864 -39.934 1.00 90.38 265 HIS A C 1
ATOM 2184 O O . HIS A 1 265 ? 13.920 -3.849 -40.098 1.00 90.38 265 HIS A O 1
ATOM 2190 N N . ASN A 1 266 ? 15.834 -2.803 -40.519 1.00 90.62 266 ASN A N 1
ATOM 2191 C CA . ASN A 1 266 ? 16.392 -3.912 -41.279 1.00 90.62 266 ASN A CA 1
ATOM 2192 C C . ASN A 1 266 ? 16.994 -4.967 -40.338 1.00 90.62 266 ASN A C 1
ATOM 2194 O O . ASN A 1 266 ? 17.828 -4.649 -39.491 1.00 90.62 266 ASN A O 1
ATOM 2198 N N . HIS A 1 267 ? 16.643 -6.230 -40.567 1.00 90.62 267 HIS A N 1
ATOM 2199 C CA . HIS A 1 267 ? 17.075 -7.382 -39.767 1.00 90.62 267 HIS A CA 1
ATOM 2200 C C . HIS A 1 267 ? 18.491 -7.877 -40.108 1.00 90.62 267 HIS A C 1
ATOM 2202 O O . HIS A 1 267 ? 19.084 -8.659 -39.369 1.00 90.62 267 HIS A O 1
ATOM 2208 N N . ARG A 1 268 ? 19.068 -7.446 -41.241 1.00 89.19 268 ARG A N 1
ATOM 2209 C CA . ARG A 1 268 ? 20.464 -7.774 -41.581 1.00 89.19 268 ARG A CA 1
ATOM 2210 C C . ARG A 1 268 ? 21.407 -6.815 -40.859 1.00 89.19 268 ARG A C 1
ATOM 2212 O O . ARG A 1 268 ? 21.577 -5.674 -41.290 1.00 89.19 268 ARG A O 1
ATOM 2219 N N . ILE A 1 269 ? 22.026 -7.297 -39.787 1.00 89.88 269 ILE A N 1
ATOM 2220 C CA . ILE A 1 269 ? 22.955 -6.549 -38.934 1.00 89.88 269 ILE A CA 1
ATOM 2221 C C . ILE A 1 269 ? 24.267 -7.325 -38.845 1.00 89.88 269 ILE A C 1
ATOM 2223 O O . ILE A 1 269 ? 24.266 -8.551 -38.772 1.00 89.88 269 ILE A O 1
ATOM 2227 N N . ILE A 1 270 ? 25.389 -6.611 -38.865 1.00 89.44 270 ILE A N 1
ATOM 2228 C CA . ILE A 1 270 ? 26.731 -7.186 -38.784 1.00 89.44 270 ILE A CA 1
ATOM 2229 C C . ILE A 1 270 ? 27.407 -6.670 -37.519 1.00 89.44 270 ILE A C 1
ATOM 2231 O O . ILE A 1 270 ? 27.400 -5.469 -37.259 1.00 89.44 270 ILE A O 1
ATOM 2235 N N . GLN A 1 271 ? 28.030 -7.563 -36.757 1.00 87.56 271 GLN A N 1
ATOM 2236 C CA . GLN A 1 271 ? 28.930 -7.186 -35.672 1.00 87.56 271 GLN A CA 1
ATOM 2237 C C . GLN A 1 271 ? 30.361 -7.108 -36.242 1.00 87.56 271 GLN A C 1
ATOM 2239 O O . GLN A 1 271 ? 30.877 -8.136 -36.681 1.00 87.56 271 GLN A O 1
ATOM 2244 N N . PRO A 1 272 ? 31.006 -5.924 -36.305 1.00 76.94 272 PRO A N 1
ATOM 2245 C CA . PRO A 1 272 ? 32.256 -5.734 -37.056 1.00 76.94 272 PRO A CA 1
ATOM 2246 C C . PRO A 1 272 ? 33.453 -6.533 -36.522 1.00 76.94 272 PRO A C 1
ATOM 2248 O O . PRO A 1 272 ? 34.376 -6.827 -37.276 1.00 76.94 272 PRO A O 1
ATOM 2251 N N . ALA A 1 273 ? 33.453 -6.874 -35.231 1.00 76.94 273 ALA A N 1
ATOM 2252 C CA . ALA A 1 273 ? 34.481 -7.691 -34.594 1.00 76.94 273 ALA A CA 1
ATOM 2253 C C . ALA A 1 273 ? 33.884 -8.518 -33.446 1.00 76.94 273 ALA A C 1
ATOM 2255 O O . ALA A 1 273 ? 32.970 -8.059 -32.756 1.00 76.94 273 ALA A O 1
ATOM 2256 N N . SER A 1 274 ? 34.435 -9.714 -33.214 1.00 69.44 274 SER A N 1
ATOM 2257 C CA . SER A 1 274 ? 34.072 -10.554 -32.066 1.00 69.44 274 SER A CA 1
ATOM 2258 C C . SER A 1 274 ? 34.363 -9.804 -30.763 1.00 69.44 274 SER A C 1
ATOM 2260 O O . SER A 1 274 ? 35.511 -9.453 -30.499 1.00 69.44 274 SER A O 1
ATOM 2262 N N . GLY A 1 275 ? 33.325 -9.537 -29.966 1.00 68.44 275 GLY A N 1
ATOM 2263 C CA . GLY A 1 275 ? 33.426 -8.778 -28.713 1.00 68.44 275 GLY A CA 1
ATOM 2264 C C . GLY A 1 275 ? 33.260 -7.258 -28.844 1.00 68.44 275 GLY A C 1
ATOM 2265 O O . GLY A 1 275 ? 33.317 -6.567 -27.832 1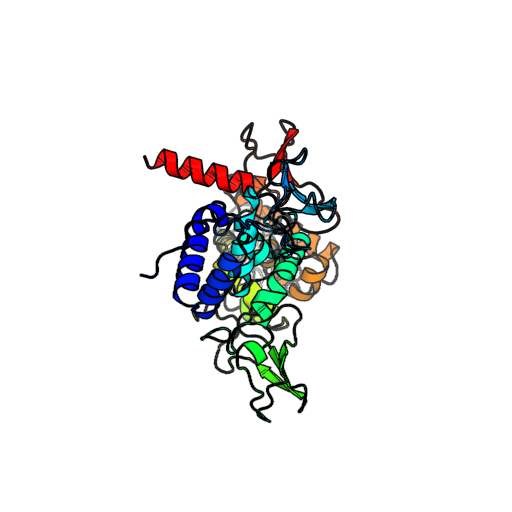.00 68.44 275 GLY A O 1
ATOM 2266 N N . SER A 1 276 ? 33.022 -6.719 -30.047 1.00 76.31 276 SER A N 1
ATOM 2267 C CA . SER A 1 276 ? 32.642 -5.308 -30.205 1.00 76.31 276 SER A CA 1
ATOM 2268 C C . SER A 1 276 ? 31.226 -5.062 -29.679 1.00 76.31 276 SER A C 1
ATOM 2270 O O . SER A 1 276 ? 30.308 -5.803 -30.016 1.00 76.31 276 SER A O 1
ATOM 2272 N N . GLU A 1 277 ? 31.010 -3.984 -28.924 1.00 81.00 277 GLU A N 1
ATOM 2273 C CA . GLU A 1 277 ? 29.659 -3.546 -28.529 1.00 81.00 277 GLU A CA 1
ATOM 2274 C C . GLU A 1 277 ? 28.885 -2.871 -29.677 1.00 81.00 277 GLU A C 1
ATOM 2276 O O . GLU A 1 277 ? 27.692 -2.582 -29.545 1.00 81.00 277 GLU A O 1
ATOM 2281 N N . SER A 1 278 ? 29.565 -2.599 -30.797 1.00 87.69 278 SER A N 1
ATOM 2282 C CA . SER A 1 278 ? 28.982 -1.960 -31.972 1.00 87.69 278 SER A CA 1
ATOM 2283 C C . SER A 1 278 ? 28.441 -2.959 -32.993 1.00 87.69 278 SER A C 1
ATOM 2285 O O . SER A 1 278 ? 28.995 -4.033 -33.228 1.00 87.69 278 SER A O 1
ATOM 2287 N N . TYR A 1 279 ? 27.370 -2.535 -33.645 1.00 89.75 279 TYR A N 1
ATOM 2288 C CA . TYR A 1 279 ? 26.667 -3.184 -34.734 1.00 89.75 279 TYR A CA 1
ATOM 2289 C C . TYR A 1 279 ? 26.659 -2.240 -35.939 1.00 89.75 279 TYR A C 1
ATOM 2291 O O . TYR A 1 279 ? 26.663 -1.017 -35.785 1.00 89.75 279 TYR A O 1
ATOM 2299 N N . ALA A 1 280 ? 26.635 -2.797 -37.143 1.00 91.50 280 ALA A N 1
ATOM 2300 C CA . ALA A 1 280 ? 26.542 -2.064 -38.396 1.00 91.50 280 ALA A CA 1
ATOM 2301 C C . ALA A 1 280 ? 25.367 -2.589 -39.223 1.00 91.50 280 ALA A C 1
ATOM 2303 O O . ALA A 1 280 ? 25.177 -3.801 -39.349 1.00 91.50 280 ALA A O 1
ATOM 2304 N N . CYS A 1 281 ? 24.586 -1.686 -39.812 1.00 93.31 281 CYS A N 1
ATOM 2305 C CA . CYS A 1 281 ? 23.524 -2.049 -40.742 1.00 93.31 281 CYS A CA 1
ATOM 2306 C C . CYS A 1 281 ? 23.967 -1.792 -42.190 1.00 93.31 281 CYS A C 1
ATOM 2308 O O . CYS A 1 281 ? 24.143 -0.634 -42.566 1.00 93.31 281 CYS A O 1
ATOM 2310 N N . PRO A 1 282 ? 24.079 -2.825 -43.046 1.00 91.50 282 PRO A N 1
ATOM 2311 C CA . PRO A 1 282 ? 24.449 -2.645 -44.450 1.00 91.50 282 PRO A CA 1
ATOM 2312 C C . PRO A 1 282 ? 23.411 -1.876 -45.274 1.00 91.50 282 PRO A C 1
ATOM 2314 O O . PRO A 1 282 ? 23.768 -1.272 -46.277 1.00 91.50 282 PRO A O 1
ATOM 2317 N N . ALA A 1 283 ? 22.133 -1.903 -44.875 1.00 92.62 283 ALA A N 1
ATOM 2318 C CA . ALA A 1 283 ? 21.058 -1.268 -45.639 1.00 92.62 283 ALA A CA 1
ATOM 2319 C C . ALA A 1 283 ? 21.098 0.264 -45.565 1.00 92.62 283 ALA A C 1
ATOM 2321 O O . ALA A 1 283 ? 20.869 0.925 -46.572 1.00 92.62 283 ALA A O 1
ATOM 2322 N N . CYS A 1 284 ? 21.401 0.830 -44.393 1.00 93.25 284 CYS A N 1
ATOM 2323 C CA . CYS A 1 284 ? 21.481 2.282 -44.200 1.00 93.25 284 CYS A CA 1
ATOM 2324 C C . CYS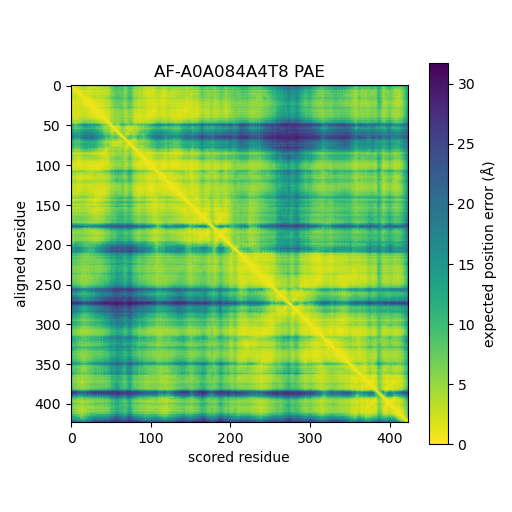 A 1 284 ? 22.904 2.795 -43.928 1.00 93.25 284 CYS A C 1
ATOM 2326 O O . CYS A 1 284 ? 23.097 3.996 -43.766 1.00 93.25 284 CYS A O 1
ATOM 2328 N N . GLY A 1 285 ? 23.897 1.905 -43.839 1.00 90.25 285 GLY A N 1
ATOM 2329 C CA . GLY A 1 285 ? 25.293 2.243 -43.550 1.00 90.25 285 GLY A CA 1
ATOM 2330 C C . GLY A 1 285 ? 25.560 2.717 -42.116 1.00 90.25 285 GLY A C 1
ATOM 2331 O O . GLY A 1 285 ? 26.689 3.086 -41.800 1.00 90.25 285 GLY A O 1
ATOM 2332 N N . ALA A 1 286 ? 24.552 2.724 -41.239 1.00 91.81 286 ALA A N 1
ATOM 2333 C CA . ALA A 1 286 ? 24.683 3.241 -39.883 1.00 91.81 286 ALA A CA 1
ATOM 2334 C C . ALA A 1 286 ? 25.381 2.250 -38.940 1.00 91.81 286 ALA A C 1
ATOM 2336 O O . ALA A 1 286 ? 25.161 1.037 -39.010 1.00 91.81 286 ALA A O 1
ATOM 2337 N N . THR A 1 287 ? 26.158 2.790 -38.000 1.00 90.19 287 THR A N 1
ATOM 2338 C CA . THR A 1 287 ? 26.710 2.060 -36.855 1.00 90.19 287 THR A CA 1
ATOM 2339 C C . THR A 1 287 ? 25.971 2.443 -35.576 1.00 90.19 287 THR A C 1
ATOM 2341 O O . THR A 1 287 ? 25.561 3.589 -35.390 1.00 90.19 287 THR A O 1
ATOM 2344 N N . PHE A 1 288 ? 25.754 1.475 -34.694 1.00 91.44 288 PHE A N 1
ATOM 2345 C CA . PHE A 1 288 ? 25.003 1.665 -33.457 1.00 91.44 288 PHE A CA 1
ATOM 2346 C C . PHE A 1 288 ? 25.439 0.671 -32.383 1.00 91.44 288 PHE A C 1
ATOM 2348 O O . PHE A 1 288 ? 26.194 -0.253 -32.657 1.00 91.44 288 PHE A O 1
ATOM 2355 N N . VAL A 1 289 ? 24.984 0.870 -31.150 1.00 89.62 289 VAL A N 1
ATOM 2356 C CA . VAL A 1 289 ? 25.151 -0.093 -30.054 1.00 89.62 289 VAL A CA 1
ATOM 2357 C C . VAL A 1 289 ? 23.801 -0.721 -29.740 1.00 89.62 289 VAL A C 1
ATOM 2359 O O . VAL A 1 289 ? 22.772 -0.157 -30.101 1.00 89.62 289 VAL A O 1
ATOM 2362 N N . ALA A 1 290 ? 23.787 -1.847 -29.031 1.00 87.88 290 ALA A N 1
ATOM 2363 C CA . ALA A 1 290 ? 22.542 -2.539 -28.681 1.00 87.88 290 ALA A CA 1
ATOM 2364 C C . ALA A 1 290 ? 21.511 -1.641 -27.970 1.00 87.88 290 ALA A C 1
ATOM 2366 O O . ALA A 1 290 ? 20.317 -1.777 -28.192 1.00 87.88 290 ALA A O 1
ATOM 2367 N N . ALA A 1 291 ? 21.972 -0.667 -27.179 1.00 89.62 291 ALA A N 1
ATOM 2368 C CA . ALA A 1 291 ? 21.104 0.284 -26.488 1.00 89.62 291 ALA A CA 1
ATOM 2369 C C . ALA A 1 291 ? 20.541 1.409 -27.383 1.00 89.62 291 ALA A C 1
ATOM 2371 O O . ALA A 1 291 ? 19.733 2.212 -26.914 1.00 89.62 291 ALA A O 1
ATOM 2372 N N . THR A 1 292 ? 20.995 1.563 -28.630 1.00 90.62 292 THR A N 1
ATOM 2373 C CA . THR A 1 292 ? 20.532 2.646 -29.511 1.00 90.62 292 THR A CA 1
ATOM 2374 C C . THR A 1 292 ? 19.042 2.502 -29.808 1.00 90.62 292 THR A C 1
ATOM 2376 O O . THR A 1 292 ? 18.602 1.449 -30.245 1.00 90.62 292 THR A O 1
ATOM 2379 N N . GLY A 1 293 ? 18.279 3.581 -29.603 1.00 85.69 293 GLY A N 1
ATOM 2380 C CA . GLY A 1 293 ? 16.822 3.582 -29.788 1.00 85.69 293 GLY A CA 1
ATOM 2381 C C . GLY A 1 293 ? 16.025 3.101 -28.570 1.00 85.69 293 GLY A C 1
ATOM 2382 O O . GLY A 1 293 ? 14.805 3.086 -28.628 1.00 85.69 293 GLY A O 1
ATOM 2383 N N . THR A 1 294 ? 16.695 2.764 -27.463 1.00 90.56 294 THR A N 1
ATOM 2384 C CA . THR A 1 294 ? 16.060 2.288 -26.221 1.00 90.56 294 THR A CA 1
ATOM 2385 C C . THR A 1 294 ? 16.203 3.295 -25.077 1.00 90.56 294 THR A C 1
ATOM 2387 O O . THR A 1 294 ? 17.022 4.223 -25.136 1.00 90.56 294 THR A O 1
ATOM 2390 N N . VAL A 1 295 ? 15.487 3.064 -23.971 1.00 93.12 295 VAL A N 1
ATOM 2391 C CA . VAL A 1 295 ? 15.643 3.846 -22.727 1.00 93.12 295 VAL A CA 1
ATOM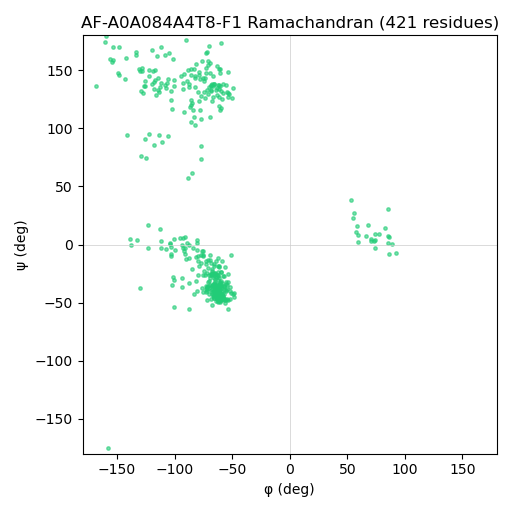 2392 C C . VAL A 1 295 ? 17.054 3.753 -22.106 1.00 93.12 295 VAL A C 1
ATOM 2394 O O . VAL A 1 295 ? 17.473 4.650 -21.360 1.00 93.12 295 VAL A O 1
ATOM 2397 N N . PHE A 1 296 ? 17.832 2.726 -22.472 1.00 93.50 296 PHE A N 1
ATOM 2398 C CA . PHE A 1 296 ? 19.209 2.489 -22.020 1.00 93.50 296 PHE A CA 1
ATOM 2399 C C . PHE A 1 296 ? 20.265 3.264 -22.824 1.00 93.50 296 PHE A C 1
ATOM 2401 O O . PHE A 1 296 ? 21.459 3.211 -22.510 1.00 93.50 296 PHE A O 1
ATOM 2408 N N . TYR A 1 297 ? 19.872 4.011 -23.862 1.00 91.69 297 TYR A N 1
ATOM 2409 C CA . TYR A 1 297 ? 20.826 4.722 -24.711 1.00 91.69 297 TYR A CA 1
ATOM 2410 C C . TYR A 1 297 ? 21.700 5.707 -23.909 1.00 91.69 297 TYR A C 1
ATOM 2412 O O . TYR A 1 297 ? 21.209 6.536 -23.127 1.00 91.69 297 TYR A O 1
ATOM 2420 N N . ARG A 1 298 ? 23.023 5.618 -24.124 1.00 90.06 298 ARG A N 1
ATOM 2421 C CA . ARG A 1 298 ? 24.075 6.388 -23.421 1.00 90.06 298 ARG A CA 1
ATOM 2422 C C . ARG A 1 298 ? 24.048 6.241 -21.896 1.00 90.06 298 ARG A C 1
ATOM 2424 O O . ARG A 1 298 ? 24.461 7.151 -21.178 1.00 90.06 298 ARG A O 1
ATOM 2431 N N . MET A 1 299 ? 23.537 5.123 -21.397 1.00 92.19 299 MET A N 1
ATOM 2432 C CA . MET A 1 299 ? 23.558 4.800 -19.980 1.00 92.19 299 MET A CA 1
ATOM 2433 C C . MET A 1 299 ? 24.690 3.801 -19.692 1.00 92.19 299 MET A C 1
ATOM 2435 O O . MET A 1 299 ? 24.869 2.861 -20.466 1.00 92.19 299 MET A O 1
ATOM 2439 N N . PRO A 1 300 ? 25.476 3.993 -18.617 1.00 89.88 300 PRO A N 1
ATOM 2440 C CA . PRO A 1 300 ? 26.438 2.991 -18.168 1.00 89.88 300 PRO A CA 1
ATOM 2441 C C . PRO A 1 300 ? 25.735 1.681 -17.782 1.00 89.88 300 PRO A C 1
ATOM 2443 O O . PRO A 1 300 ? 24.689 1.726 -17.127 1.00 89.88 300 PRO A O 1
ATOM 2446 N N . LYS A 1 301 ? 26.303 0.534 -18.180 1.00 87.88 301 LYS A N 1
ATOM 2447 C CA . LYS A 1 301 ? 25.714 -0.802 -17.956 1.00 87.88 301 LYS A CA 1
ATOM 2448 C C . LYS A 1 301 ? 25.455 -1.103 -16.478 1.00 87.88 301 LYS A C 1
ATOM 2450 O O . LYS A 1 301 ? 24.391 -1.596 -16.124 1.00 87.88 301 LYS A O 1
ATOM 2455 N N . ASP A 1 302 ? 26.366 -0.695 -15.595 1.00 89.00 302 ASP A N 1
ATOM 2456 C CA . ASP A 1 302 ? 26.243 -0.825 -14.134 1.00 89.00 302 ASP A CA 1
ATOM 2457 C C . ASP A 1 302 ? 25.011 -0.109 -13.554 1.00 89.00 302 ASP A C 1
ATOM 2459 O O . ASP A 1 302 ? 24.617 -0.356 -12.414 1.00 89.00 302 ASP A O 1
ATOM 2463 N N . ARG A 1 303 ? 24.373 0.772 -14.334 1.00 90.81 303 ARG A N 1
ATOM 2464 C CA . ARG A 1 303 ? 23.197 1.527 -13.908 1.00 90.81 303 ARG A CA 1
ATOM 2465 C C . ARG A 1 303 ? 21.884 1.005 -14.470 1.00 90.81 303 ARG A C 1
ATOM 2467 O O . ARG A 1 303 ? 20.858 1.499 -14.015 1.00 90.81 303 ARG A O 1
ATOM 2474 N N . TYR A 1 304 ? 21.875 0.051 -15.407 1.00 93.62 304 TYR A N 1
ATOM 2475 C CA . TYR A 1 304 ? 20.655 -0.425 -16.089 1.00 93.62 304 TYR A CA 1
ATOM 2476 C C . TYR A 1 304 ? 19.554 -0.821 -15.105 1.00 93.62 304 TYR A C 1
ATOM 2478 O O . TYR A 1 304 ? 18.435 -0.314 -15.187 1.00 93.62 304 TYR A O 1
ATOM 2486 N N . TRP A 1 305 ? 19.914 -1.592 -14.082 1.00 93.75 305 TRP A N 1
ATOM 2487 C CA . TRP A 1 305 ? 19.010 -2.014 -13.009 1.00 93.75 305 TRP A CA 1
ATOM 2488 C C . TRP A 1 305 ? 18.426 -0.862 -12.177 1.00 93.75 305 TRP A C 1
ATOM 2490 O O . TRP A 1 305 ? 17.383 -1.007 -11.547 1.00 93.75 305 TRP A O 1
ATOM 2500 N N . GLY A 1 306 ? 19.034 0.327 -12.223 1.00 94.31 306 GLY A N 1
ATOM 2501 C CA . GLY A 1 306 ? 18.458 1.540 -11.647 1.00 94.31 306 GLY A CA 1
ATOM 2502 C C . GLY A 1 306 ? 17.111 1.924 -12.267 1.00 94.31 306 GLY A C 1
ATOM 2503 O O . GLY A 1 306 ? 16.250 2.413 -11.541 1.00 94.31 306 GLY A O 1
ATOM 2504 N N . LEU A 1 307 ? 16.896 1.655 -13.564 1.00 95.75 307 LEU A N 1
ATOM 2505 C CA . LEU A 1 307 ? 15.600 1.881 -14.214 1.00 95.75 307 LEU A CA 1
ATOM 2506 C C . LEU A 1 307 ? 14.528 0.938 -13.661 1.00 95.75 307 LEU A C 1
ATOM 2508 O O . LEU A 1 307 ? 13.450 1.408 -13.319 1.00 95.75 307 LEU A O 1
ATOM 2512 N N . TYR A 1 308 ? 14.849 -0.346 -13.487 1.00 96.12 308 TYR A N 1
ATOM 2513 C CA . TYR A 1 308 ? 13.941 -1.346 -12.912 1.00 96.12 308 TYR A CA 1
ATOM 2514 C C . TYR A 1 308 ? 13.535 -0.977 -11.486 1.00 96.12 308 TYR A C 1
ATOM 2516 O O . TYR A 1 308 ? 12.349 -0.925 -11.163 1.00 96.12 308 TYR A O 1
ATOM 2524 N N . ARG A 1 309 ? 14.516 -0.636 -10.639 1.00 95.31 309 ARG A N 1
ATOM 2525 C CA . ARG A 1 309 ? 14.242 -0.232 -9.254 1.00 95.31 309 ARG A CA 1
ATOM 2526 C C . ARG A 1 309 ? 13.366 1.018 -9.193 1.00 95.31 309 ARG A C 1
ATOM 2528 O O . ARG A 1 309 ? 12.416 1.054 -8.419 1.00 95.31 309 ARG A O 1
ATOM 2535 N N . VAL A 1 310 ? 13.656 2.040 -10.005 1.00 94.81 310 VAL A N 1
ATOM 2536 C CA . VAL A 1 310 ? 12.820 3.251 -10.058 1.00 94.81 310 VAL A CA 1
ATOM 2537 C C . VAL A 1 310 ? 11.422 2.941 -10.582 1.00 94.81 310 VAL A C 1
ATOM 2539 O O . VAL A 1 310 ? 10.462 3.417 -9.989 1.00 94.81 310 VAL A O 1
ATOM 2542 N N . LEU A 1 311 ? 11.295 2.112 -11.619 1.00 94.56 311 LEU A N 1
ATOM 2543 C CA . LEU A 1 311 ? 10.007 1.719 -12.186 1.00 94.56 311 LEU A CA 1
ATOM 2544 C C . LEU A 1 311 ? 9.094 1.073 -11.132 1.00 94.56 311 LEU A C 1
ATOM 2546 O O . LEU A 1 311 ? 7.957 1.509 -10.974 1.00 94.56 311 LEU A O 1
ATOM 2550 N N . VAL A 1 312 ? 9.607 0.121 -10.345 1.00 93.50 312 VAL A N 1
ATOM 2551 C CA . VAL A 1 312 ? 8.852 -0.493 -9.235 1.00 93.50 312 VAL A CA 1
ATOM 2552 C C . VAL A 1 312 ? 8.449 0.553 -8.188 1.00 93.50 312 VAL A C 1
ATOM 2554 O O . VAL A 1 312 ? 7.306 0.568 -7.729 1.00 93.50 312 VAL A O 1
ATOM 2557 N N . LEU A 1 313 ? 9.356 1.467 -7.827 1.00 90.75 313 LEU A N 1
ATOM 2558 C CA . LEU A 1 313 ? 9.079 2.489 -6.812 1.00 90.75 313 LEU A CA 1
ATOM 2559 C C . LEU A 1 313 ? 8.047 3.536 -7.241 1.00 90.75 313 LEU A C 1
ATOM 2561 O O . LEU A 1 313 ? 7.384 4.091 -6.367 1.00 90.75 313 LEU A O 1
ATOM 2565 N N . LEU A 1 314 ? 7.865 3.797 -8.539 1.00 89.81 314 LEU A N 1
ATOM 2566 C CA . LEU A 1 314 ? 6.822 4.717 -9.014 1.00 89.81 314 LEU A CA 1
ATOM 2567 C C . LEU A 1 314 ? 5.402 4.222 -8.663 1.00 89.81 314 LEU A C 1
ATOM 2569 O O . LEU A 1 314 ? 4.499 5.032 -8.457 1.00 89.81 314 LEU A O 1
ATOM 2573 N N . TRP A 1 315 ? 5.210 2.906 -8.500 1.00 87.50 315 TRP A N 1
ATOM 2574 C CA . TRP A 1 315 ? 3.933 2.297 -8.094 1.00 87.50 315 TRP A CA 1
ATOM 2575 C C . TRP A 1 315 ? 3.726 2.191 -6.572 1.00 87.50 315 TRP A C 1
ATOM 2577 O O . TRP A 1 315 ? 2.670 1.729 -6.122 1.00 87.50 315 TRP A O 1
ATOM 2587 N N . GLY A 1 316 ? 4.692 2.632 -5.763 1.00 78.94 316 GLY A N 1
ATOM 2588 C CA . GLY A 1 316 ? 4.556 2.683 -4.306 1.00 78.94 316 GLY A CA 1
ATOM 2589 C C . GLY A 1 316 ? 4.248 4.083 -3.767 1.00 78.94 316 GLY A C 1
ATOM 2590 O O . GLY A 1 316 ? 4.518 5.102 -4.402 1.00 78.94 316 GLY A O 1
ATOM 2591 N N . GLN A 1 317 ? 3.706 4.138 -2.550 1.00 74.00 317 GLN A N 1
ATOM 2592 C CA . GLN A 1 317 ? 3.395 5.378 -1.826 1.00 74.00 317 GLN A CA 1
ATOM 2593 C C . GLN A 1 317 ? 4.586 5.856 -0.993 1.00 74.00 317 GLN A C 1
ATOM 2595 O O . GLN A 1 317 ? 4.523 6.012 0.224 1.00 74.00 317 GLN A O 1
ATOM 2600 N N . TRP A 1 318 ? 5.716 6.074 -1.655 1.00 74.44 318 TRP A N 1
ATOM 2601 C CA . TRP A 1 318 ? 6.940 6.457 -0.967 1.00 74.44 318 TRP A CA 1
ATOM 2602 C C . TRP A 1 318 ? 7.057 7.970 -0.822 1.00 74.44 318 TRP A C 1
ATOM 2604 O O . TRP A 1 318 ? 6.854 8.729 -1.771 1.00 74.44 318 TRP A O 1
ATOM 2614 N N . TYR A 1 319 ? 7.554 8.416 0.330 1.00 74.50 319 TYR A N 1
ATOM 2615 C CA . TYR A 1 319 ? 8.258 9.693 0.359 1.00 74.50 319 TYR A CA 1
ATOM 2616 C C . TYR A 1 319 ? 9.495 9.578 -0.518 1.00 74.50 319 TYR A C 1
ATOM 2618 O O . TYR A 1 319 ? 10.267 8.628 -0.385 1.00 74.50 319 TYR A O 1
ATOM 2626 N N . LEU A 1 320 ? 9.737 10.580 -1.359 1.00 77.38 320 LEU A N 1
ATOM 2627 C CA . LEU A 1 320 ? 10.862 10.531 -2.287 1.00 77.38 320 LEU A CA 1
ATOM 2628 C C . LEU A 1 320 ? 12.202 10.332 -1.562 1.00 77.38 320 LEU A C 1
ATOM 2630 O O . LEU A 1 320 ? 13.045 9.580 -2.028 1.00 77.38 320 LEU A O 1
ATOM 2634 N N . THR A 1 321 ? 12.371 10.923 -0.377 1.00 80.00 321 THR A N 1
ATOM 2635 C CA . THR A 1 321 ? 13.558 10.737 0.475 1.00 80.00 321 THR A CA 1
ATOM 2636 C C . THR A 1 321 ? 13.710 9.315 1.022 1.00 80.00 321 THR A C 1
ATOM 2638 O O . THR A 1 321 ? 14.835 8.876 1.242 1.00 80.00 321 THR A O 1
ATOM 2641 N N . LYS A 1 322 ? 12.605 8.584 1.221 1.00 80.06 322 LYS A N 1
ATOM 2642 C CA . LYS A 1 322 ? 12.599 7.169 1.624 1.00 80.06 322 LYS A CA 1
ATOM 2643 C C . LYS A 1 322 ? 12.826 6.229 0.440 1.00 80.06 322 LYS A C 1
ATOM 2645 O O . LYS A 1 322 ? 13.460 5.200 0.614 1.00 80.06 322 LYS A O 1
ATOM 2650 N N . ALA A 1 323 ? 12.385 6.613 -0.757 1.00 85.06 323 ALA A N 1
ATOM 2651 C CA . ALA A 1 323 ? 12.609 5.852 -1.984 1.00 85.06 323 ALA A CA 1
ATOM 2652 C C . ALA A 1 323 ? 14.097 5.784 -2.386 1.00 85.06 323 ALA A C 1
ATOM 2654 O O . ALA A 1 323 ? 14.540 4.771 -2.919 1.00 85.06 323 ALA A O 1
ATOM 2655 N N . LEU A 1 324 ? 14.878 6.842 -2.120 1.00 90.06 324 LEU A N 1
ATOM 2656 C CA . LEU A 1 324 ? 16.290 6.936 -2.524 1.00 90.06 324 LEU A CA 1
ATOM 2657 C C . LEU A 1 324 ? 17.166 5.749 -2.082 1.00 90.06 324 LEU A C 1
ATOM 2659 O O . LEU A 1 324 ? 17.789 5.146 -2.960 1.00 90.06 324 LEU A O 1
ATOM 2663 N N . PRO A 1 325 ? 17.241 5.385 -0.782 1.00 90.31 325 PRO A N 1
ATOM 2664 C CA . PRO A 1 325 ? 18.035 4.232 -0.362 1.00 90.31 325 PRO A CA 1
ATOM 2665 C C . PRO A 1 325 ? 17.537 2.920 -0.983 1.00 90.31 325 PRO A C 1
ATOM 2667 O O . PRO A 1 325 ? 18.369 2.109 -1.372 1.00 90.31 325 PRO A O 1
ATOM 2670 N N . ILE A 1 326 ? 16.222 2.760 -1.175 1.00 89.38 326 ILE A N 1
ATOM 2671 C CA . ILE A 1 326 ? 15.602 1.536 -1.712 1.00 89.38 326 ILE A CA 1
ATOM 2672 C C . ILE A 1 326 ? 15.956 1.312 -3.192 1.00 89.38 326 ILE A C 1
ATOM 2674 O O . ILE A 1 326 ? 16.225 0.188 -3.607 1.00 89.38 326 ILE A O 1
ATOM 2678 N N . CYS A 1 327 ? 16.014 2.368 -4.016 1.00 90.81 327 CYS A N 1
ATOM 2679 C CA . CYS A 1 327 ? 16.500 2.243 -5.401 1.00 90.81 327 CYS A CA 1
ATOM 2680 C C . CYS A 1 327 ? 18.004 2.469 -5.561 1.00 90.81 327 CYS A C 1
ATOM 2682 O O . CYS A 1 327 ? 18.490 2.508 -6.701 1.00 90.81 327 CYS A O 1
ATOM 2684 N N . ARG A 1 328 ? 18.749 2.620 -4.459 1.00 92.19 328 ARG A N 1
ATOM 2685 C CA . ARG A 1 328 ? 20.180 2.965 -4.461 1.00 92.19 328 ARG A CA 1
ATOM 2686 C C . ARG A 1 328 ? 20.479 4.233 -5.276 1.00 92.19 328 ARG A C 1
ATOM 2688 O O . ARG A 1 328 ? 21.482 4.308 -5.986 1.00 92.19 328 ARG A O 1
ATOM 2695 N N . SER A 1 329 ? 19.592 5.226 -5.207 1.00 89.88 329 SER A N 1
ATOM 2696 C CA . SER A 1 329 ? 19.810 6.546 -5.807 1.00 89.88 329 SER A CA 1
ATOM 2697 C C . SER A 1 329 ? 20.437 7.492 -4.790 1.00 89.88 329 SER A C 1
ATOM 2699 O O . SER A 1 329 ? 19.972 7.603 -3.661 1.00 89.88 329 SER A O 1
ATOM 2701 N N . SER A 1 330 ? 21.473 8.224 -5.194 1.00 88.56 330 SER A N 1
ATOM 2702 C CA . SER A 1 330 ? 22.184 9.158 -4.311 1.00 88.56 330 SER A CA 1
ATOM 2703 C C . SER A 1 330 ? 21.452 10.487 -4.116 1.00 88.56 330 SER A C 1
ATOM 2705 O O . SER A 1 330 ? 21.748 11.229 -3.184 1.00 88.56 330 SER A O 1
ATOM 2707 N N . SER A 1 331 ? 20.510 10.822 -5.005 1.00 91.88 331 SER A N 1
ATOM 2708 C CA . SER A 1 331 ? 19.781 12.090 -4.964 1.00 91.88 331 SER A CA 1
ATOM 2709 C C . SER A 1 331 ? 18.425 12.020 -5.662 1.00 91.88 331 SER A C 1
ATOM 2711 O O . SER A 1 331 ? 18.201 11.212 -6.564 1.00 91.88 331 SER A O 1
ATOM 2713 N N . VAL A 1 332 ? 17.550 12.964 -5.306 1.00 89.38 332 VAL A N 1
ATOM 2714 C CA . VAL A 1 332 ? 16.273 13.220 -5.994 1.00 89.38 332 VAL A CA 1
ATOM 2715 C C . VAL A 1 332 ? 16.471 13.477 -7.490 1.00 89.38 332 VAL A C 1
ATOM 2717 O O . VAL A 1 332 ? 15.691 13.005 -8.311 1.00 89.38 332 VAL A O 1
ATOM 2720 N N . ASN A 1 333 ? 17.530 14.197 -7.867 1.00 91.44 333 ASN A N 1
ATOM 2721 C CA . ASN A 1 333 ? 17.812 14.481 -9.273 1.00 91.44 333 ASN A CA 1
ATOM 2722 C C . ASN A 1 333 ? 18.147 13.205 -10.049 1.00 91.44 333 ASN A C 1
ATOM 2724 O O . ASN A 1 333 ? 17.680 13.042 -11.172 1.00 91.44 333 ASN A O 1
ATOM 2728 N N . GLN A 1 334 ? 18.907 12.283 -9.450 1.00 91.50 334 GLN A N 1
ATOM 2729 C CA . GLN A 1 334 ? 19.191 10.994 -10.077 1.00 91.50 334 GLN A CA 1
ATOM 2730 C C . GLN A 1 334 ? 17.910 10.175 -10.275 1.00 91.50 334 GLN A C 1
ATOM 2732 O O . GLN A 1 334 ? 17.702 9.641 -11.362 1.00 91.50 334 GLN A O 1
ATOM 2737 N N . PHE A 1 335 ? 17.030 10.144 -9.270 1.00 92.31 335 PHE A N 1
ATOM 2738 C CA . PHE A 1 335 ? 15.721 9.499 -9.382 1.00 92.31 335 PHE A CA 1
ATOM 2739 C C . PHE A 1 335 ? 14.914 10.069 -10.560 1.00 92.31 335 PHE A C 1
ATOM 2741 O O . PHE A 1 335 ? 14.479 9.325 -11.435 1.00 92.31 335 PHE A O 1
ATOM 2748 N N . ARG A 1 336 ? 14.797 11.402 -10.640 1.00 91.50 336 ARG A N 1
ATOM 2749 C CA . ARG A 1 336 ? 14.071 12.094 -11.720 1.00 91.50 336 ARG A CA 1
ATOM 2750 C C . ARG A 1 336 ? 14.672 11.852 -13.105 1.00 91.50 336 ARG A C 1
ATOM 2752 O O . ARG A 1 336 ? 13.950 11.862 -14.095 1.00 91.50 336 ARG A O 1
ATOM 2759 N N . ILE A 1 337 ? 15.988 11.642 -13.205 1.00 93.31 337 ILE A N 1
ATOM 2760 C CA . ILE A 1 337 ? 16.630 11.273 -14.476 1.00 93.31 337 ILE A CA 1
ATOM 2761 C C . ILE A 1 337 ? 16.151 9.892 -14.934 1.00 93.31 337 ILE A C 1
ATOM 2763 O O . ILE A 1 337 ? 15.846 9.731 -16.115 1.00 93.31 337 ILE A O 1
ATOM 2767 N N . TYR A 1 338 ? 16.076 8.914 -14.029 1.00 94.81 338 TYR A N 1
ATOM 2768 C CA . TYR A 1 338 ? 15.554 7.584 -14.349 1.00 94.81 338 TYR A CA 1
ATOM 2769 C C . TYR A 1 338 ? 14.064 7.632 -14.696 1.00 94.81 338 TYR A C 1
ATOM 2771 O O . TYR A 1 338 ? 13.674 7.124 -15.740 1.00 94.81 338 TYR A O 1
ATOM 2779 N N . GLU A 1 339 ? 13.260 8.334 -13.899 1.00 92.94 339 GLU A N 1
ATOM 2780 C CA . GLU A 1 339 ? 11.837 8.569 -14.175 1.00 92.94 339 GLU A CA 1
ATOM 2781 C C . GLU A 1 339 ? 11.622 9.197 -15.562 1.00 92.94 339 GLU A C 1
ATOM 2783 O O . GLU A 1 339 ? 10.822 8.704 -16.352 1.00 92.94 339 GLU A O 1
ATOM 2788 N N . LYS A 1 340 ? 12.392 10.238 -15.912 1.00 93.38 340 LYS A N 1
ATOM 2789 C CA . LYS A 1 340 ? 12.324 10.876 -17.235 1.00 93.38 340 LYS A CA 1
ATOM 2790 C C . LYS A 1 340 ? 12.707 9.917 -18.366 1.00 93.38 340 LYS A C 1
ATOM 2792 O O . LYS A 1 340 ? 12.148 10.010 -19.454 1.00 93.38 340 LYS A O 1
ATOM 2797 N N . ARG A 1 341 ? 13.669 9.019 -18.136 1.00 94.69 341 ARG A N 1
ATOM 2798 C CA . ARG A 1 341 ? 14.080 8.010 -19.126 1.00 94.69 341 ARG A CA 1
ATOM 2799 C C . ARG A 1 341 ? 13.019 6.941 -19.357 1.00 94.69 341 ARG A C 1
ATOM 2801 O O . ARG A 1 341 ? 12.968 6.427 -20.463 1.00 94.69 341 ARG A O 1
ATOM 2808 N N . LEU A 1 342 ? 12.191 6.639 -18.357 1.00 94.56 342 LEU A N 1
ATOM 2809 C CA . LEU A 1 342 ? 11.089 5.677 -18.463 1.00 94.56 342 LEU A CA 1
ATOM 2810 C C . LEU A 1 342 ? 9.862 6.240 -19.198 1.00 94.56 342 LEU A C 1
ATOM 2812 O O . LEU A 1 342 ? 9.032 5.462 -19.650 1.00 94.56 342 LEU A O 1
ATOM 2816 N N . GLN A 1 343 ? 9.762 7.564 -19.374 1.00 92.12 343 GLN A N 1
ATOM 2817 C CA . GLN A 1 343 ? 8.607 8.217 -20.010 1.00 92.12 343 GLN A CA 1
ATOM 2818 C C . GLN A 1 343 ? 8.179 7.610 -21.356 1.00 92.12 343 GLN A C 1
ATOM 2820 O O . GLN A 1 343 ? 6.982 7.402 -21.520 1.00 92.12 343 GLN A O 1
ATOM 2825 N N . PRO A 1 344 ? 9.082 7.252 -22.295 1.00 92.25 344 PRO A N 1
ATOM 2826 C CA . PRO A 1 344 ? 8.673 6.609 -23.543 1.00 92.25 344 PRO A CA 1
ATOM 2827 C C . PRO A 1 344 ? 7.851 5.330 -23.338 1.00 92.25 344 PRO A C 1
ATOM 2829 O O . PRO A 1 344 ? 6.926 5.094 -24.104 1.00 92.25 344 PRO A O 1
ATOM 2832 N N . LEU A 1 345 ? 8.126 4.551 -22.283 1.00 91.50 345 LEU A N 1
ATOM 2833 C CA . LEU A 1 345 ? 7.348 3.351 -21.960 1.00 91.50 345 LEU A CA 1
ATOM 2834 C C . LEU A 1 345 ? 5.942 3.701 -21.459 1.00 91.50 345 LEU A C 1
ATOM 2836 O O . LEU A 1 345 ? 4.981 3.017 -21.786 1.00 91.50 345 LEU A O 1
ATOM 2840 N N . PHE A 1 346 ? 5.793 4.780 -20.686 1.00 90.38 346 PHE A N 1
ATOM 2841 C CA . PHE A 1 346 ? 4.474 5.233 -20.227 1.00 90.38 346 PHE A CA 1
ATOM 2842 C C . PHE A 1 346 ? 3.635 5.805 -21.372 1.00 90.38 346 PHE A C 1
ATOM 2844 O O . PHE A 1 346 ? 2.416 5.657 -21.386 1.00 90.38 346 PHE A O 1
ATOM 2851 N N . GLU A 1 347 ? 4.280 6.410 -22.366 1.00 89.06 347 GLU A N 1
ATOM 2852 C CA . GLU A 1 347 ? 3.611 6.921 -23.561 1.00 89.06 347 GLU A CA 1
ATOM 2853 C C . GLU A 1 347 ? 2.988 5.794 -24.406 1.00 89.06 347 GLU A C 1
ATOM 2855 O O . GLU A 1 347 ? 1.939 6.011 -25.017 1.00 89.06 347 GLU A O 1
ATOM 2860 N N . GLU A 1 348 ? 3.562 4.581 -24.384 1.00 88.44 348 GLU A N 1
ATOM 2861 C CA . GLU A 1 348 ? 2.968 3.374 -24.993 1.00 88.44 348 GLU A CA 1
ATOM 2862 C C . GLU A 1 348 ? 1.625 2.998 -24.336 1.00 88.44 348 GLU A C 1
ATOM 2864 O O . GLU A 1 348 ? 0.773 2.374 -24.968 1.00 88.44 348 GLU A O 1
ATOM 2869 N N . LEU A 1 349 ? 1.393 3.425 -23.089 1.00 85.31 349 LEU A N 1
ATOM 2870 C CA . LEU A 1 349 ? 0.184 3.128 -22.315 1.00 85.31 349 LEU A CA 1
ATOM 2871 C C . LEU A 1 349 ? -0.949 4.142 -22.506 1.00 85.31 349 LEU A C 1
ATOM 2873 O O . LEU A 1 349 ? -1.999 4.022 -21.864 1.00 85.31 349 LEU A O 1
ATOM 2877 N N . LYS A 1 350 ? -0.759 5.159 -23.355 1.00 80.56 350 LYS A N 1
ATOM 2878 C CA . LYS A 1 350 ? -1.720 6.254 -23.524 1.00 80.56 350 LYS A CA 1
ATOM 2879 C C . LYS A 1 350 ? -3.144 5.753 -23.759 1.00 80.56 350 LYS A C 1
ATOM 2881 O O . LYS A 1 350 ? -3.428 4.999 -24.684 1.00 80.56 350 LYS A O 1
ATOM 2886 N N . GLY A 1 351 ? -4.061 6.241 -22.924 1.00 79.31 351 GLY A N 1
ATOM 2887 C CA . GLY A 1 351 ? -5.482 5.893 -22.970 1.00 79.31 351 GLY A CA 1
ATOM 2888 C C . GLY A 1 351 ? -5.883 4.716 -22.074 1.00 79.31 351 GLY A C 1
ATOM 2889 O O . GLY A 1 351 ? -7.082 4.485 -21.907 1.00 79.31 351 GLY A O 1
ATOM 2890 N N . ARG A 1 352 ? -4.927 4.016 -21.446 1.00 88.00 352 ARG A N 1
ATOM 2891 C CA . ARG A 1 352 ? -5.190 2.959 -20.462 1.00 88.00 352 ARG A CA 1
ATOM 2892 C C . ARG A 1 352 ? -4.816 3.419 -19.043 1.00 88.00 352 ARG A C 1
ATOM 2894 O O . ARG A 1 352 ? -3.758 4.014 -18.865 1.00 88.00 352 ARG A O 1
ATOM 2901 N N . PRO A 1 353 ? -5.646 3.138 -18.020 1.00 88.94 353 PRO A N 1
ATOM 2902 C CA . PRO A 1 353 ? -5.295 3.414 -16.628 1.00 88.94 353 PRO A CA 1
ATOM 2903 C C . PRO A 1 353 ? -4.031 2.665 -16.183 1.00 88.94 353 PRO A C 1
ATOM 2905 O O . PRO A 1 353 ? -3.947 1.450 -16.365 1.00 88.94 353 PRO A O 1
ATOM 2908 N N . LEU A 1 354 ? -3.097 3.368 -15.536 1.00 89.56 354 LEU A N 1
ATOM 2909 C CA . LEU A 1 354 ? -1.844 2.798 -15.012 1.00 89.56 354 LEU A CA 1
ATOM 2910 C C . LEU A 1 354 ? -2.031 1.825 -13.846 1.00 89.56 354 LEU A C 1
ATOM 2912 O O . LEU A 1 354 ? -1.179 0.979 -13.585 1.00 89.56 354 LEU A O 1
ATOM 2916 N N . THR A 1 355 ? -3.126 1.961 -13.104 1.00 86.81 355 THR A N 1
ATOM 2917 C CA . THR A 1 355 ? -3.434 1.088 -11.976 1.00 86.81 355 THR A CA 1
ATOM 2918 C C . THR A 1 355 ? -4.936 0.829 -11.914 1.00 86.81 355 THR A C 1
ATOM 2920 O O . THR A 1 355 ? -5.740 1.731 -12.166 1.00 86.81 355 THR A O 1
ATOM 2923 N N . PRO A 1 356 ? -5.368 -0.391 -11.553 1.00 80.06 356 PRO A N 1
ATOM 2924 C CA . PRO A 1 356 ? -6.769 -0.646 -11.240 1.00 80.06 356 PRO A CA 1
ATOM 2925 C C . PRO A 1 356 ? -7.220 0.037 -9.936 1.00 80.06 356 PRO A C 1
ATOM 2927 O O . PRO A 1 356 ? -8.430 0.156 -9.707 1.00 80.06 356 PRO A O 1
ATOM 2930 N N . ARG A 1 357 ? -6.270 0.477 -9.094 1.00 78.25 357 ARG A N 1
ATOM 2931 C CA . ARG A 1 357 ? -6.484 1.018 -7.745 1.00 78.25 357 ARG A CA 1
ATOM 2932 C C . ARG A 1 357 ? -5.855 2.412 -7.611 1.00 78.25 357 ARG A C 1
ATOM 2934 O O . ARG A 1 357 ? -4.801 2.535 -6.980 1.00 78.25 357 ARG A O 1
ATOM 2941 N N . PRO A 1 358 ? -6.484 3.447 -8.202 1.00 83.50 358 PRO A N 1
ATOM 2942 C CA . PRO A 1 358 ? -6.004 4.816 -8.091 1.00 83.50 358 PRO A CA 1
ATOM 2943 C C . PRO A 1 358 ? -5.699 5.212 -6.652 1.00 83.50 358 PRO A C 1
ATOM 2945 O O . PRO A 1 358 ? -6.491 4.934 -5.752 1.00 83.50 358 PRO A O 1
ATOM 2948 N N . ARG A 1 359 ? -4.556 5.861 -6.454 1.00 79.75 359 ARG A N 1
ATOM 2949 C CA . ARG A 1 359 ? -4.075 6.369 -5.167 1.00 79.75 359 ARG A CA 1
ATOM 2950 C C . ARG A 1 359 ? -3.058 7.482 -5.409 1.00 79.75 359 ARG A C 1
ATOM 2952 O O . ARG A 1 359 ? -2.819 7.895 -6.544 1.00 79.75 359 ARG A O 1
ATOM 2959 N N . TRP A 1 360 ? -2.433 7.993 -4.356 1.00 77.94 360 TRP A N 1
ATOM 2960 C CA . TRP A 1 360 ? -1.243 8.812 -4.560 1.00 77.94 360 TRP A CA 1
ATOM 2961 C C . TRP A 1 360 ? -0.097 7.918 -5.054 1.00 77.94 360 TRP A C 1
ATOM 2963 O O . TRP A 1 360 ? 0.390 7.084 -4.301 1.00 77.94 360 TRP A O 1
ATOM 2973 N N . LEU A 1 361 ? 0.305 8.050 -6.317 1.00 81.06 361 LEU A N 1
ATOM 2974 C CA . LEU A 1 361 ? 1.468 7.360 -6.875 1.00 81.06 361 LEU A CA 1
ATOM 2975 C C . LEU A 1 361 ? 2.537 8.384 -7.241 1.00 81.06 361 LEU A C 1
ATOM 2977 O O . LEU A 1 361 ? 2.230 9.491 -7.694 1.00 81.06 361 LEU A O 1
ATOM 2981 N N . LEU A 1 362 ? 3.798 8.016 -7.035 1.00 77.62 362 LEU A N 1
ATOM 2982 C CA . LEU A 1 362 ? 4.913 8.898 -7.330 1.00 77.62 362 LEU A CA 1
ATOM 2983 C C . LEU A 1 362 ? 5.015 9.100 -8.848 1.00 77.62 362 LEU A C 1
ATOM 2985 O O . LEU A 1 362 ? 5.142 8.141 -9.596 1.00 77.62 362 LEU A O 1
ATOM 2989 N N . GLY A 1 363 ? 4.968 10.355 -9.295 1.00 77.25 363 GLY A N 1
ATOM 2990 C CA . GLY A 1 363 ? 5.162 10.700 -10.708 1.00 77.25 363 GLY A CA 1
ATOM 2991 C C . GLY A 1 363 ? 3.905 10.645 -11.581 1.00 77.25 363 GLY A C 1
ATOM 2992 O O . GLY A 1 363 ? 3.948 11.160 -12.693 1.00 77.25 363 GLY A O 1
ATOM 2993 N N . PHE A 1 364 ? 2.774 10.136 -11.076 1.00 86.50 364 PHE A N 1
ATOM 2994 C CA . PHE A 1 364 ? 1.539 10.002 -11.859 1.00 86.50 364 PHE A CA 1
ATOM 2995 C C . PHE A 1 364 ? 0.423 10.939 -11.392 1.00 86.50 364 PHE A C 1
ATOM 2997 O O . PHE A 1 364 ? 0.173 11.141 -10.202 1.00 86.50 364 PHE A O 1
ATOM 3004 N N . THR A 1 365 ? -0.288 11.510 -12.355 1.00 88.38 365 THR A N 1
ATOM 3005 C CA . THR A 1 365 ? -1.526 12.262 -12.152 1.00 88.38 365 THR A CA 1
ATOM 3006 C C . THR A 1 365 ? -2.703 11.313 -11.886 1.00 88.38 365 THR A C 1
ATOM 3008 O O . THR A 1 365 ? -2.671 10.145 -12.285 1.00 88.38 365 THR A O 1
ATOM 3011 N N . PRO A 1 366 ? -3.788 11.782 -11.242 1.00 90.50 366 PRO A N 1
ATOM 3012 C CA . PRO A 1 366 ? -5.006 10.983 -11.107 1.00 90.50 366 PRO A CA 1
ATOM 3013 C C . PRO A 1 366 ? -5.585 10.542 -12.461 1.00 90.50 366 PRO A C 1
ATOM 3015 O O . PRO A 1 366 ? -6.080 9.422 -12.583 1.00 90.50 366 PRO A O 1
ATOM 3018 N N . GLY A 1 367 ? -5.488 11.395 -13.486 1.00 91.38 367 GLY A N 1
ATOM 3019 C CA . GLY A 1 367 ? -5.965 11.103 -14.839 1.00 91.38 367 GLY A CA 1
ATOM 3020 C C . GLY A 1 367 ? -5.273 9.902 -15.481 1.00 91.38 367 GLY A C 1
ATOM 3021 O O . GLY A 1 367 ? -5.943 9.022 -16.018 1.00 91.38 367 GLY A O 1
ATOM 3022 N N . GLU A 1 368 ? -3.946 9.809 -15.361 1.00 90.88 368 GLU A N 1
ATOM 3023 C CA . GLU A 1 368 ? -3.165 8.658 -15.849 1.00 90.88 368 GLU A CA 1
ATOM 3024 C C . GLU A 1 368 ? -3.525 7.360 -15.114 1.00 90.88 368 GLU A C 1
ATOM 3026 O O . GLU A 1 368 ? -3.481 6.268 -15.676 1.00 90.88 368 GLU A O 1
ATOM 3031 N N . GLN A 1 369 ? -3.974 7.468 -13.866 1.00 90.69 369 GLN A N 1
ATOM 3032 C CA . GLN A 1 369 ? -4.495 6.338 -13.097 1.00 90.69 369 GLN A CA 1
ATOM 3033 C C . GLN A 1 369 ? -5.954 5.994 -13.454 1.00 90.69 369 GLN A C 1
ATOM 3035 O O . GLN A 1 369 ? -6.528 5.071 -12.885 1.00 90.69 369 GLN A O 1
ATOM 3040 N N . GLY A 1 370 ? -6.569 6.700 -14.407 1.00 91.06 370 GLY A N 1
ATOM 3041 C CA . GLY A 1 370 ? -7.938 6.466 -14.866 1.00 91.06 370 GLY A CA 1
ATOM 3042 C C . GLY A 1 370 ? -9.019 7.179 -14.054 1.00 91.06 370 GLY A C 1
ATOM 3043 O O . GLY A 1 370 ? -10.206 6.946 -14.304 1.00 91.06 370 GLY A O 1
ATOM 3044 N N . VAL A 1 371 ? -8.644 8.047 -13.109 1.00 92.75 371 VAL A N 1
ATOM 3045 C CA . VAL A 1 371 ? -9.599 8.910 -12.405 1.00 92.75 371 VAL A CA 1
ATOM 3046 C C . VAL A 1 371 ? -10.143 9.937 -13.390 1.00 92.75 371 VAL A C 1
ATOM 3048 O O . VAL A 1 371 ? -9.402 10.522 -14.174 1.00 92.75 371 VAL A O 1
ATOM 3051 N N . ARG A 1 372 ? -11.455 10.161 -13.350 1.00 93.88 372 ARG A N 1
ATOM 3052 C CA . ARG A 1 372 ? -12.155 11.133 -14.198 1.00 93.88 372 ARG A CA 1
ATOM 3053 C C . ARG A 1 372 ? -12.877 12.132 -13.321 1.00 93.88 372 ARG A C 1
ATOM 3055 O O . ARG A 1 372 ? -13.397 11.752 -12.275 1.00 93.88 372 ARG A O 1
ATOM 3062 N N . CYS A 1 373 ? -12.949 13.382 -13.765 1.00 95.00 373 CYS A N 1
ATOM 3063 C CA . CYS A 1 373 ? -13.755 14.388 -13.090 1.00 95.00 373 CYS A CA 1
ATOM 3064 C C . CYS A 1 373 ? -15.196 13.885 -12.921 1.00 95.00 373 CYS A C 1
ATOM 3066 O O . CYS A 1 373 ? -15.819 13.449 -13.892 1.00 95.00 373 CYS A O 1
ATOM 3068 N N . LEU A 1 374 ? -15.729 13.986 -11.702 1.00 94.75 374 LEU A N 1
ATOM 3069 C CA . LEU A 1 374 ? -17.115 13.622 -11.400 1.00 94.75 374 LEU A CA 1
ATOM 3070 C C . LEU A 1 374 ? -18.146 14.520 -12.095 1.00 94.75 374 LEU A C 1
ATOM 3072 O O . LEU A 1 374 ? -19.298 14.126 -12.231 1.00 94.75 374 LEU A O 1
ATOM 3076 N N . HIS A 1 375 ? -17.731 15.703 -12.557 1.00 94.81 375 HIS A N 1
ATOM 3077 C CA . HIS A 1 375 ? -18.612 16.665 -13.208 1.00 94.81 375 HIS A CA 1
ATOM 3078 C C . HIS A 1 375 ? -18.512 16.650 -14.742 1.00 94.81 375 HIS A C 1
ATOM 3080 O O . HIS A 1 375 ? -19.525 16.503 -15.416 1.00 94.81 375 HIS A O 1
ATOM 3086 N N . CYS A 1 376 ? -17.307 16.791 -15.310 1.00 95.00 376 CYS A N 1
ATOM 3087 C CA . CYS A 1 376 ? -17.111 16.918 -16.764 1.00 95.00 376 CYS A CA 1
ATOM 3088 C C . CYS A 1 376 ? -16.413 15.714 -17.421 1.00 95.00 376 CYS A C 1
ATOM 3090 O O . CYS A 1 376 ? -16.106 15.757 -18.608 1.00 95.00 376 CYS A O 1
ATOM 3092 N N . HIS A 1 377 ? -16.109 14.657 -16.658 1.00 94.31 377 HIS A N 1
ATOM 3093 C CA . HIS A 1 377 ? -15.392 13.454 -17.108 1.00 94.31 377 HIS A CA 1
ATOM 3094 C C . HIS A 1 377 ? -13.979 13.661 -17.681 1.00 94.31 377 HIS A C 1
ATOM 3096 O O . HIS A 1 377 ? -13.380 12.696 -18.164 1.00 94.31 377 HIS A O 1
ATOM 3102 N N . SER A 1 378 ? -13.419 14.871 -17.588 1.00 94.00 378 SER A N 1
ATOM 3103 C CA . SER A 1 378 ? -12.039 15.147 -17.990 1.00 94.00 378 SER A CA 1
ATOM 3104 C C . SER A 1 378 ? -11.027 14.324 -17.183 1.00 94.00 378 SER A C 1
ATOM 3106 O O . SER A 1 378 ? -11.239 14.031 -16.002 1.00 94.00 378 SER A O 1
ATOM 3108 N N . LEU A 1 379 ? -9.920 13.972 -17.840 1.00 93.25 379 LEU A N 1
ATOM 3109 C CA . LEU A 1 379 ? -8.730 13.355 -17.244 1.00 93.25 379 LEU A CA 1
ATOM 3110 C C . LEU A 1 379 ? -7.693 14.401 -16.800 1.00 93.25 379 LEU A C 1
ATOM 3112 O O . LEU A 1 379 ? -6.714 14.046 -16.151 1.00 93.25 379 LEU A O 1
ATOM 3116 N N . ASN A 1 380 ? -7.894 15.678 -17.139 1.00 93.75 380 ASN A N 1
ATOM 3117 C CA . ASN A 1 380 ? -7.006 16.768 -16.751 1.00 93.75 380 ASN A CA 1
ATOM 3118 C C . ASN A 1 380 ? -7.256 17.127 -15.277 1.00 93.75 380 ASN A C 1
ATOM 3120 O O . ASN A 1 380 ? -8.107 17.957 -14.939 1.00 93.75 380 ASN A O 1
ATOM 3124 N N . LEU A 1 381 ? -6.584 16.376 -14.407 1.00 92.88 381 LEU A N 1
ATOM 3125 C CA . LEU A 1 381 ? -6.782 16.371 -12.965 1.00 92.88 381 LEU A CA 1
ATOM 3126 C C . LEU A 1 381 ? -5.454 16.608 -12.251 1.00 92.88 381 LEU A C 1
ATOM 3128 O O . LEU A 1 381 ? -4.446 15.965 -12.558 1.00 92.88 381 LEU A O 1
ATOM 3132 N N . THR A 1 382 ? -5.480 17.451 -11.228 1.00 90.19 382 THR A N 1
ATOM 3133 C CA . THR A 1 382 ? -4.365 17.651 -10.302 1.00 90.19 382 THR A CA 1
ATOM 3134 C C . THR A 1 382 ? -4.782 17.291 -8.879 1.00 90.19 382 THR A C 1
ATOM 3136 O O . THR A 1 382 ? -5.954 17.057 -8.585 1.00 90.19 382 THR A O 1
ATOM 3139 N N . THR A 1 383 ? -3.804 17.178 -7.984 1.00 85.62 383 THR A N 1
ATOM 3140 C CA . THR A 1 383 ? -4.035 16.935 -6.555 1.00 85.62 383 THR A CA 1
ATOM 3141 C C . THR A 1 383 ? -3.592 18.149 -5.754 1.00 85.62 383 THR A C 1
ATOM 3143 O O . THR A 1 383 ? -2.453 18.601 -5.918 1.00 85.62 383 THR A O 1
ATOM 3146 N N . GLU A 1 384 ? -4.439 18.628 -4.848 1.00 73.94 384 GLU A N 1
ATOM 3147 C CA . GLU A 1 384 ? -4.084 19.701 -3.919 1.00 73.94 384 GLU A CA 1
ATOM 3148 C C . GLU A 1 384 ? -2.993 19.222 -2.940 1.00 73.94 384 GLU A C 1
ATOM 3150 O O . GLU A 1 384 ? -3.036 18.095 -2.445 1.00 73.94 384 GLU A O 1
ATOM 3155 N N . GLY A 1 385 ? -1.991 20.063 -2.652 1.00 56.22 385 GLY A N 1
ATOM 3156 C CA . GLY A 1 385 ? -1.030 19.791 -1.573 1.00 56.22 385 GLY A CA 1
ATOM 3157 C C . GLY A 1 385 ? 0.181 18.912 -1.918 1.00 56.22 385 GLY A C 1
ATOM 3158 O O . GLY A 1 385 ? 0.730 18.270 -1.023 1.00 56.22 385 GLY A O 1
ATOM 3159 N N . ARG A 1 386 ? 0.679 18.928 -3.168 1.00 53.78 386 ARG A N 1
ATOM 3160 C CA . ARG A 1 386 ? 1.911 18.211 -3.599 1.00 53.78 386 ARG A CA 1
ATOM 3161 C C . ARG A 1 386 ? 3.173 18.458 -2.742 1.00 53.78 386 ARG A C 1
ATOM 3163 O O . ARG A 1 386 ? 4.185 17.802 -2.966 1.00 53.78 386 ARG A O 1
ATOM 3170 N N . THR A 1 387 ? 3.162 19.403 -1.805 1.00 42.09 387 THR A N 1
ATOM 3171 C CA . THR A 1 387 ? 4.368 19.964 -1.187 1.00 42.09 387 THR A CA 1
ATOM 3172 C C . THR A 1 387 ? 4.702 19.473 0.222 1.00 42.09 387 THR A C 1
ATOM 3174 O O . THR A 1 387 ? 5.809 19.770 0.663 1.00 42.09 387 THR A O 1
ATOM 3177 N N . VAL A 1 388 ? 3.839 18.728 0.935 1.00 46.56 388 VAL A N 1
ATOM 3178 C CA . VAL A 1 388 ? 4.107 18.442 2.370 1.00 46.56 388 VAL A CA 1
ATOM 3179 C C . VAL A 1 388 ? 3.996 16.965 2.772 1.00 46.56 388 VAL A C 1
ATOM 3181 O O . VAL A 1 388 ? 4.808 16.500 3.568 1.00 46.56 388 VAL A O 1
ATOM 3184 N N . SER A 1 389 ? 3.053 16.196 2.223 1.00 52.69 389 SER A N 1
ATOM 3185 C CA . SER A 1 389 ? 2.882 14.771 2.550 1.00 52.69 389 SER A CA 1
ATOM 3186 C C . SER A 1 389 ? 1.921 14.126 1.550 1.00 52.69 389 SER A C 1
ATOM 3188 O O . SER A 1 389 ? 0.885 14.736 1.281 1.00 52.69 389 SER A O 1
ATOM 3190 N N . PRO A 1 390 ? 2.192 12.919 1.016 1.00 58.41 390 PRO A N 1
ATOM 3191 C CA . PRO A 1 390 ? 1.170 12.183 0.290 1.00 58.41 390 PRO A CA 1
ATOM 3192 C C . PRO A 1 390 ? -0.017 11.938 1.229 1.00 58.41 390 PRO A C 1
ATOM 3194 O O . PRO A 1 390 ? 0.154 11.462 2.354 1.00 58.41 390 PRO A O 1
ATOM 3197 N N . LEU A 1 391 ? -1.203 12.358 0.795 1.00 65.12 391 LEU A N 1
ATOM 3198 C CA . LEU A 1 391 ? -2.460 12.009 1.445 1.00 65.12 391 LEU A CA 1
ATOM 3199 C C . LEU A 1 391 ? -2.948 10.692 0.849 1.00 65.12 391 LEU A C 1
ATOM 3201 O O . LEU A 1 391 ? -2.923 10.522 -0.371 1.00 65.12 391 LEU A O 1
ATOM 3205 N N . ASP A 1 392 ? -3.407 9.789 1.710 1.00 70.69 392 ASP A N 1
ATOM 3206 C CA . ASP A 1 392 ? -3.964 8.500 1.293 1.00 70.69 392 ASP A CA 1
ATOM 3207 C C . ASP A 1 392 ? -5.278 8.697 0.510 1.00 70.69 392 ASP A C 1
ATOM 3209 O O . ASP A 1 392 ? -5.528 8.009 -0.477 1.00 70.69 392 ASP A O 1
ATOM 3213 N N . ASP A 1 393 ? -6.066 9.713 0.884 1.00 77.88 393 ASP A N 1
ATOM 3214 C CA . ASP A 1 393 ? -7.231 10.202 0.141 1.00 77.88 393 ASP A CA 1
ATOM 3215 C C . ASP A 1 393 ? -7.010 11.669 -0.280 1.00 77.88 393 ASP A C 1
ATOM 3217 O O . ASP A 1 393 ? -7.383 12.588 0.458 1.00 77.88 393 ASP A O 1
ATOM 3221 N N . PRO A 1 394 ? -6.349 11.921 -1.425 1.00 81.12 394 PRO A N 1
ATOM 3222 C CA . PRO A 1 394 ? -6.048 13.272 -1.875 1.00 81.12 394 PRO A CA 1
ATOM 3223 C C . PRO A 1 394 ? -7.304 13.992 -2.375 1.00 81.12 394 PRO A C 1
ATOM 3225 O O . PRO A 1 394 ? -8.202 13.388 -2.969 1.00 81.12 394 PRO A O 1
ATOM 3228 N N . LYS A 1 395 ? -7.327 15.315 -2.182 1.00 87.38 395 LYS A N 1
ATOM 3229 C CA . LYS A 1 395 ? -8.289 16.194 -2.846 1.00 87.38 395 LYS A CA 1
ATOM 3230 C C . LYS A 1 395 ? -7.849 16.415 -4.291 1.00 87.38 395 LYS A C 1
ATOM 3232 O O . LYS A 1 395 ? -6.694 16.763 -4.547 1.00 87.38 395 LYS A O 1
ATOM 3237 N N . ILE A 1 396 ? -8.763 16.174 -5.218 1.00 91.44 396 ILE A N 1
ATOM 3238 C CA . ILE A 1 396 ? -8.552 16.233 -6.661 1.00 91.44 396 ILE A CA 1
ATOM 3239 C C . ILE A 1 396 ? -9.259 17.467 -7.205 1.00 91.44 396 ILE A C 1
ATOM 3241 O O . ILE A 1 396 ? -10.413 17.720 -6.865 1.00 91.44 396 ILE A O 1
ATOM 3245 N N . ILE A 1 397 ? -8.564 18.207 -8.064 1.00 92.94 397 ILE A N 1
ATOM 3246 C CA . ILE A 1 397 ? -9.072 19.400 -8.739 1.00 92.94 397 ILE A CA 1
ATOM 3247 C C . ILE A 1 397 ? -9.089 19.109 -10.236 1.00 92.94 397 ILE A C 1
ATOM 3249 O O . ILE A 1 397 ? -8.101 18.635 -10.801 1.00 92.94 397 ILE A O 1
ATOM 3253 N N . CYS A 1 398 ? -10.227 19.349 -10.886 1.00 95.50 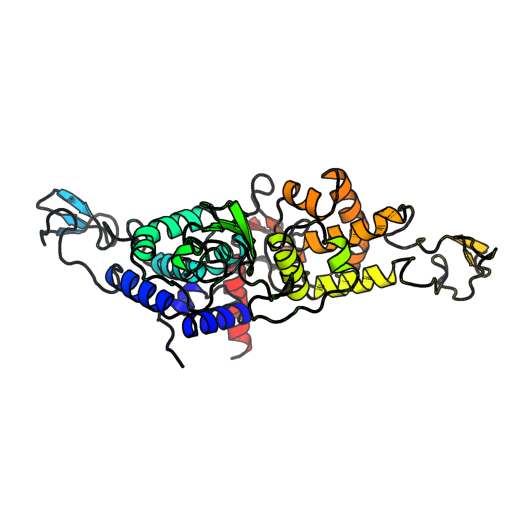398 CYS A N 1
ATOM 3254 C CA . CYS A 1 398 ? -10.308 19.285 -12.338 1.00 95.50 398 CYS A CA 1
ATOM 3255 C C . CYS A 1 398 ? -9.912 20.620 -12.961 1.00 95.50 398 CYS A C 1
ATOM 3257 O O . CYS A 1 398 ? -10.604 21.616 -12.773 1.00 95.50 398 CYS A O 1
ATOM 3259 N N . GLU A 1 399 ? -8.855 20.616 -13.766 1.00 95.44 399 GLU A N 1
ATOM 3260 C CA . GLU A 1 399 ? -8.327 21.828 -14.404 1.00 95.44 399 GLU A CA 1
ATOM 3261 C C . GLU A 1 399 ? -9.249 22.372 -15.511 1.00 95.44 399 GLU A C 1
ATOM 3263 O O . GLU A 1 399 ? -9.178 23.547 -15.848 1.00 95.44 399 GLU A O 1
ATOM 3268 N N . GLU A 1 400 ? -10.148 21.547 -16.063 1.00 94.69 400 GLU A N 1
ATOM 3269 C CA . GLU A 1 400 ? -11.089 21.983 -17.111 1.00 94.69 400 GLU A CA 1
ATOM 3270 C C . GLU A 1 400 ? -12.312 22.728 -16.558 1.00 94.69 400 GLU A C 1
ATOM 3272 O O . GLU A 1 400 ? -12.792 23.674 -17.174 1.00 94.69 400 GLU A O 1
ATOM 3277 N N . CYS A 1 401 ? -12.874 22.275 -15.430 1.00 95.69 401 CYS A N 1
ATOM 3278 C CA . CYS A 1 401 ? -14.146 22.800 -14.909 1.00 95.69 401 CYS A CA 1
ATOM 3279 C C . CYS A 1 401 ? -14.068 23.340 -13.476 1.00 95.69 401 CYS A C 1
ATOM 3281 O O . CYS A 1 401 ? -15.073 23.818 -12.954 1.00 95.69 401 CYS A O 1
ATOM 3283 N N . GLY A 1 402 ? -12.910 23.236 -12.821 1.00 94.00 402 GLY A N 1
ATOM 3284 C CA . GLY A 1 402 ? -12.696 23.677 -11.443 1.00 94.00 402 GLY A CA 1
ATOM 3285 C C . GLY A 1 402 ? -13.399 22.830 -10.379 1.00 94.00 402 GLY A C 1
ATOM 3286 O O . GLY A 1 402 ? -13.368 23.190 -9.208 1.00 94.00 402 GLY A O 1
ATOM 3287 N N . HIS A 1 403 ? -14.054 21.722 -10.747 1.00 95.50 403 HIS A N 1
ATOM 3288 C CA . HIS A 1 403 ? -14.725 20.865 -9.773 1.00 95.50 403 HIS A CA 1
ATOM 3289 C C . HIS A 1 403 ? -13.708 20.148 -8.880 1.00 95.50 403 HIS A C 1
ATOM 3291 O O . HIS A 1 403 ? -12.752 19.541 -9.373 1.00 95.50 403 HIS A O 1
ATOM 3297 N N . GLU A 1 404 ? -13.962 20.182 -7.575 1.00 94.44 404 GLU A N 1
ATOM 3298 C CA . GLU A 1 404 ? -13.118 19.586 -6.548 1.00 94.44 404 GLU A CA 1
ATOM 3299 C C . GLU A 1 404 ? -13.837 18.407 -5.892 1.00 94.44 404 GLU A C 1
ATOM 3301 O O . GLU A 1 404 ? -15.016 18.509 -5.552 1.00 94.44 404 GLU A O 1
ATOM 3306 N N . PHE A 1 405 ? -13.128 17.299 -5.697 1.00 92.31 405 PHE A N 1
ATOM 3307 C CA . PHE A 1 405 ? -13.676 16.097 -5.068 1.00 92.31 405 PHE A CA 1
ATOM 3308 C C . PHE A 1 405 ? -12.575 15.275 -4.398 1.00 92.31 405 PHE A C 1
ATOM 3310 O O . PHE A 1 405 ? -11.394 15.394 -4.726 1.00 92.31 405 PHE A O 1
ATOM 3317 N N . MET A 1 406 ? -12.953 14.420 -3.454 1.00 88.56 406 MET A N 1
ATOM 3318 C CA . MET A 1 406 ? -12.019 13.484 -2.824 1.00 88.56 406 MET A CA 1
ATOM 3319 C C . MET A 1 406 ? -11.893 12.209 -3.659 1.00 88.56 406 MET A C 1
ATOM 3321 O O . MET A 1 406 ? -12.879 11.733 -4.226 1.00 88.56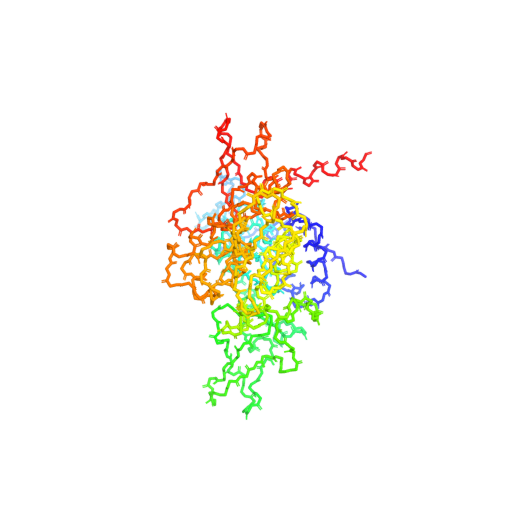 406 MET A O 1
ATOM 3325 N N . LEU A 1 407 ? -10.713 11.586 -3.690 1.00 87.75 407 LEU A N 1
ATOM 3326 C CA . LEU A 1 407 ? -10.521 10.335 -4.431 1.00 87.75 407 LEU A CA 1
ATOM 3327 C C . LEU A 1 407 ? -11.522 9.239 -4.011 1.00 87.75 407 LEU A C 1
ATOM 3329 O O . LEU A 1 407 ? -12.082 8.549 -4.864 1.00 87.75 407 LEU A O 1
ATOM 3333 N N . ARG A 1 408 ? -11.825 9.108 -2.714 1.00 84.56 408 ARG A N 1
ATOM 3334 C CA . ARG A 1 408 ? -12.847 8.162 -2.224 1.00 84.56 408 ARG A CA 1
ATOM 3335 C C . ARG A 1 408 ? -14.248 8.408 -2.789 1.00 84.56 408 ARG A C 1
ATOM 3337 O O . ARG A 1 408 ? -15.004 7.455 -2.955 1.00 84.56 408 ARG A O 1
ATOM 3344 N N . GLU A 1 409 ? -14.616 9.654 -3.084 1.00 88.62 409 GLU A N 1
ATOM 3345 C CA . GLU A 1 409 ? -15.922 9.980 -3.676 1.00 88.62 409 GLU A CA 1
ATOM 3346 C C . GLU A 1 409 ? -16.007 9.432 -5.099 1.00 88.62 409 GLU A C 1
ATOM 3348 O O . GLU A 1 409 ? -17.025 8.856 -5.485 1.00 88.62 409 GLU A O 1
ATOM 3353 N N . TRP A 1 410 ? -14.897 9.496 -5.838 1.00 90.50 410 TRP A N 1
ATOM 3354 C CA . TRP A 1 410 ? -14.800 8.899 -7.163 1.00 90.50 410 TRP A CA 1
ATOM 3355 C C . TRP A 1 410 ? -14.988 7.380 -7.150 1.00 90.50 410 TRP A C 1
ATOM 3357 O O . TRP A 1 410 ? -15.710 6.835 -7.988 1.00 90.50 410 TRP A O 1
ATOM 3367 N N . PHE A 1 411 ? -14.409 6.682 -6.169 1.00 84.69 411 PHE A N 1
ATOM 3368 C CA . PHE A 1 411 ? -14.622 5.240 -6.026 1.00 84.69 411 PHE A CA 1
ATOM 3369 C C . PHE A 1 411 ? -16.078 4.881 -5.733 1.00 84.69 411 PHE A C 1
ATOM 3371 O O . PHE A 1 411 ? -16.598 3.936 -6.330 1.00 84.69 411 PHE A O 1
ATOM 3378 N N . LYS A 1 412 ? -16.750 5.646 -4.865 1.00 84.12 412 LYS A N 1
ATOM 3379 C CA . LYS A 1 412 ? -18.175 5.441 -4.565 1.00 84.12 412 LYS A CA 1
ATOM 3380 C C . LYS A 1 412 ? -19.034 5.588 -5.818 1.00 84.12 412 LYS A C 1
ATOM 3382 O O . LYS A 1 412 ? -19.891 4.744 -6.076 1.00 84.12 412 LYS A O 1
ATOM 3387 N N . GLU A 1 413 ? -18.775 6.611 -6.629 1.00 86.06 413 GLU A N 1
ATOM 3388 C CA . GLU A 1 413 ? -19.529 6.833 -7.866 1.00 86.06 413 GLU A CA 1
ATOM 3389 C C . GLU A 1 413 ? -19.270 5.737 -8.909 1.00 86.06 413 GLU A C 1
ATOM 3391 O O . GLU A 1 413 ? -20.200 5.212 -9.530 1.00 86.06 413 GLU A O 1
ATOM 3396 N N . ARG A 1 414 ? -18.013 5.297 -9.037 1.00 82.25 414 ARG A N 1
ATOM 3397 C CA . ARG A 1 414 ? -17.640 4.160 -9.888 1.00 82.25 414 ARG A CA 1
ATOM 3398 C C . ARG A 1 414 ? -18.334 2.867 -9.449 1.00 82.25 414 ARG A C 1
ATOM 3400 O O . ARG A 1 414 ? -18.797 2.104 -10.298 1.00 82.25 414 ARG A O 1
ATOM 3407 N N . ALA A 1 415 ? -18.415 2.604 -8.144 1.00 74.88 415 ALA A N 1
ATOM 3408 C CA . ALA A 1 415 ? -19.097 1.429 -7.607 1.00 74.88 415 ALA A CA 1
ATOM 3409 C C . ALA A 1 415 ? -20.602 1.452 -7.923 1.00 74.88 415 ALA A C 1
ATOM 3411 O O . ALA A 1 415 ? -21.136 0.448 -8.395 1.00 74.88 415 ALA A O 1
ATOM 3412 N N . ARG A 1 416 ? -21.262 2.606 -7.751 1.00 77.00 416 ARG A N 1
ATOM 3413 C CA . ARG A 1 416 ? -22.683 2.801 -8.097 1.00 77.00 416 ARG A CA 1
ATOM 3414 C C . ARG A 1 416 ? -22.949 2.602 -9.587 1.00 77.00 416 ARG A C 1
ATOM 3416 O O . ARG A 1 416 ? -23.850 1.848 -9.948 1.00 77.00 416 ARG A O 1
ATOM 3423 N N . SER A 1 417 ? -22.121 3.199 -10.441 1.00 75.12 417 SER A N 1
ATOM 3424 C CA . SER A 1 417 ? -22.226 3.067 -11.900 1.00 75.12 417 SER A CA 1
ATOM 3425 C C . SER A 1 417 ? -22.112 1.604 -12.354 1.00 75.12 417 SER A C 1
ATOM 3427 O O . SER A 1 417 ? -22.902 1.130 -13.168 1.00 75.12 417 SER A O 1
ATOM 3429 N N . ASN A 1 418 ? -21.177 0.844 -11.770 1.00 67.19 418 ASN A N 1
ATOM 3430 C CA . ASN A 1 418 ? -20.996 -0.579 -12.074 1.00 67.19 418 ASN A CA 1
ATOM 3431 C C . ASN A 1 418 ? -22.165 -1.465 -11.606 1.00 67.19 418 ASN A C 1
ATOM 3433 O O . ASN A 1 418 ? -22.359 -2.548 -12.158 1.00 67.19 418 ASN A O 1
ATOM 3437 N N . MET A 1 419 ? -22.910 -1.050 -10.576 1.00 60.06 419 MET A N 1
ATOM 3438 C CA . MET A 1 419 ? -24.116 -1.756 -10.132 1.00 60.06 419 MET A CA 1
ATOM 3439 C C . MET A 1 419 ? -25.289 -1.505 -11.085 1.00 60.06 419 MET A C 1
ATOM 3441 O O . MET A 1 419 ? -25.986 -2.453 -11.429 1.00 60.06 419 MET A O 1
ATOM 3445 N N . GLN A 1 420 ? -25.454 -0.269 -11.567 1.00 58.97 420 GLN A N 1
ATOM 3446 C CA . GLN A 1 420 ? -26.520 0.106 -12.508 1.00 58.97 420 GLN A CA 1
ATOM 3447 C C . GLN A 1 420 ? -26.349 -0.503 -13.908 1.00 58.97 420 GLN A C 1
ATOM 3449 O O . GLN A 1 420 ? -27.329 -0.710 -14.606 1.00 58.97 420 GLN A O 1
ATOM 3454 N N . GLN A 1 421 ? -25.121 -0.820 -14.328 1.00 53.34 421 GLN A N 1
ATOM 3455 C CA . GLN A 1 421 ? -24.861 -1.496 -15.611 1.00 53.34 421 GLN A CA 1
ATOM 3456 C C . GLN A 1 421 ? -25.101 -3.016 -15.576 1.00 53.34 421 GLN A C 1
ATOM 3458 O O . GLN A 1 421 ? -25.032 -3.669 -16.615 1.00 53.34 421 GLN A O 1
ATOM 3463 N N . LYS A 1 422 ? -25.318 -3.599 -14.390 1.00 46.53 422 LYS A N 1
ATOM 3464 C CA . LYS A 1 422 ? -25.552 -5.043 -14.195 1.00 46.53 422 LYS A CA 1
ATOM 3465 C C . LYS A 1 422 ? -27.002 -5.392 -13.844 1.00 46.53 422 LYS A C 1
ATOM 3467 O O . LYS A 1 422 ? -27.306 -6.576 -13.705 1.00 46.53 422 LYS A O 1
ATOM 3472 N N . SER A 1 423 ? -27.846 -4.380 -13.672 1.00 42.91 423 SER A N 1
ATOM 3473 C CA . SER A 1 423 ? -29.310 -4.462 -13.601 1.00 42.91 423 SER A CA 1
ATOM 3474 C C . SER A 1 423 ? -29.903 -4.186 -14.969 1.00 42.91 423 SER A C 1
ATOM 3476 O O . SER A 1 423 ? -30.874 -4.883 -15.327 1.00 42.91 423 SER A O 1
#

pLDDT: mean 85.72, std 9.63, range [42.09, 96.25]

Radius of gyration: 26.84 Å; Cα contacts (8 Å, |Δi|>4): 645; chains: 1; bounding box: 68×45×83 Å

Mean predicted aligned error: 8.74 Å